Protein AF-A0A821V006-F1 (afdb_monomer)

Secondary structure (DSSP, 8-state):
---SSHHHHHHHHHHHHHHHTTS-GGG-EEEESSHHHHHHHHHHSTT-EEEE--HHHHB-TTT--BBHHHHHHHHHHT--SSEEEEE-TTEEE-THHHHHHHHHHHH-SSEEEEE--EEEEE-SSS----HHHHHHHHHHH-EE--TT---EEEEETTS------PBTTSTTHHHHHHHHHHT-TTSEEEEEEET--EEEEEEPPPTT-PPPPGGGSTTHHHHHHHHHHHHTTGGGG-SGGG-SEEEES-TTTT--EEEE-TTS-HHHHHHHHS-TT-EEEEEEE-GGGHHHHHHHHHHHHHTT---EEEEESSHHHHHHHHHTT--EE--HHHHHHTTS---PPTT-HHHHHHHHHHHHHHHHHHHTT-EEEEE-TTEEESS-GGGTS---TT--EEEEEETTTEEEEEEEEE-SSHHHHHHHHHHHHHHHHHHHHHHTTHHHHHT--GGGSSHHHHHHHHHTTS-EEEPPTTTS-BHIIIIIS-TTGGGTPPPSEEE--S--SHHHHHHHHHHTT----SSTT-TT--S-PPPPPP-TTSPP-

Organism: NCBI:txid392032

Sequence (545 aa):
MPNVDPIQHQIQTNAIWSWSQLLPMENILLFFDDEKSCSFMRTLYQEISCQSLPLSKCFHSTYHRPYMNCVFDLAQRNIKTAILVFVNGDIILHNSVPHAISFVNTHFREFFLIGCRRDYVISRTLDYSDPANTLRDALNNSRINSTADIDFIAFKTDTPIYMAPFLVGVYRWDNWLLSEMLLRTNITVIDVTQSTFIIHQKLKELDGQKPLHHSSRIGAVYNDELTKNISGTDYKVGFINNAPQILSGDCQKSQCELKDNLLQSEVILLKQRANAQKYIAVLAINRGQMPLVWNWVCWAKRIGFQNYILLAEDFEAYNILRAANEPVFISLKQSLDTSSKSEAKYGSYDLQIITMYRLEFLMRVLRAGYHFLNTDIDTIWLSNPFDSISQNLSITIQGQMHKKMKMSRGLIIVHATPQGRHFWQNVIKCESQILVKLQEQQFYKNKLPASAFTDQECINDRLKFTTVKFLDPYLFPDELSFFDQHRSQSRGLVPVVIHENWLAGLESKIKRLRSWDLLASTDSSCDSLENGIPYSLPDRTAPVR

Solvent-accessible surface area (backbone atoms only — not comparable to full-atom values): 30126 Å² total; per-residue (Å²): 96,79,51,92,50,66,66,60,38,46,40,33,51,31,12,53,52,34,44,52,77,74,42,64,42,65,77,42,76,45,81,36,87,39,60,65,38,37,55,52,49,48,73,78,35,74,66,45,36,63,43,52,54,55,68,93,78,32,39,42,86,87,75,72,34,43,27,44,23,50,53,51,54,52,48,64,77,64,64,87,58,73,58,45,76,52,64,56,67,41,38,33,50,40,79,35,44,63,34,45,52,53,56,49,60,76,74,40,96,44,47,38,40,34,28,47,33,19,48,21,74,53,65,93,86,56,93,61,89,44,47,68,58,47,50,59,50,36,74,75,67,39,41,74,83,48,68,72,44,57,56,37,41,36,33,45,62,84,59,91,77,84,64,62,81,31,47,60,98,37,68,55,58,57,30,34,51,44,20,60,46,62,51,38,91,80,39,49,38,32,29,34,46,65,29,38,53,40,34,33,62,37,72,69,72,58,92,90,60,74,79,79,54,68,77,75,41,88,58,21,64,59,28,53,52,50,49,38,72,78,44,58,70,52,41,78,56,24,40,52,70,47,25,56,28,34,36,34,40,46,39,80,76,74,53,48,46,81,40,75,36,65,74,32,56,65,63,48,58,49,67,58,21,34,45,98,88,30,39,28,35,40,29,66,44,41,60,92,45,43,44,43,48,24,22,35,51,33,30,31,56,62,63,69,55,66,40,49,38,38,36,33,68,30,55,68,34,38,52,56,36,50,76,68,73,45,60,61,45,58,53,60,69,48,58,64,54,58,84,66,80,74,91,62,53,86,56,34,64,70,40,50,53,55,49,47,55,53,52,52,49,54,49,50,41,30,72,74,58,26,24,40,33,38,32,46,51,56,37,46,52,68,40,73,57,74,83,78,51,82,83,58,76,85,39,28,36,36,27,30,69,35,86,95,86,38,60,36,68,54,34,31,34,41,37,47,42,78,63,22,47,52,53,51,51,54,32,50,54,44,42,54,53,42,51,53,37,49,74,69,46,48,49,75,76,68,72,63,61,51,73,78,52,38,62,53,45,37,48,48,68,51,49,85,80,49,51,70,45,72,49,58,60,50,39,42,19,45,38,61,41,48,76,76,62,32,55,20,60,79,68,76,42,74,44,30,34,41,33,54,80,76,73,73,58,70,69,57,50,56,52,50,29,51,79,66,77,65,56,48,26,63,47,90,77,36,79,68,70,78,74,74,67,73,83,70,80,81,80,82,85,68,81,90,129

Mean predicted aligned error: 7.75 Å

InterPro domains:
  IPR005069 Nucleotide-diphospho-sugar transferase [PF03407] (306-513)
  IPR052636 UDP-D-xylose:L-fucose alpha-1,3-D-xylosyltransferase [PTHR47032] (193-518)

pLDDT: mean 87.63, std 12.57, range [31.11, 98.25]

Nearest PDB structures (foldseek):
  3rmv-assembly1_A-2  TM=6.104E-01  e=5.078E-06  Homo sapiens
  3rq5-assembly1_A  TM=5.044E-01  e=9.893E-01  Bacillus subtilis
  1kyh-assembly1_A  TM=3.775E-01  e=1.107E+00  Bacillus subtilis
  9cm8-assembly1_A  TM=2.327E-01  e=4.509E-01  Paenibacillus alvei
  3bgk-assembly1_A  TM=3.987E-01  e=7.463E+00  Streptococcus mutans

Radius of gyration: 28.85 Å; Cα contacts (8 Å, |Δi|>4): 917; chains: 1; bounding box: 70×49×94 Å

Structure (mmCIF, N/CA/C/O backbone):
data_AF-A0A821V006-F1
#
_entry.id   AF-A0A821V006-F1
#
loop_
_atom_site.group_PDB
_atom_site.id
_atom_site.type_symbol
_atom_site.label_atom_id
_atom_site.label_alt_id
_atom_site.label_comp_id
_atom_site.label_asym_id
_atom_site.label_entity_id
_atom_site.label_seq_id
_atom_site.pdbx_PDB_ins_code
_atom_site.Cartn_x
_atom_site.Cartn_y
_atom_site.Cartn_z
_atom_site.occupancy
_atom_site.B_iso_or_equiv
_atom_site.auth_seq_id
_atom_site.auth_comp_id
_atom_site.auth_asym_id
_atom_site.auth_atom_id
_atom_site.pdbx_PDB_model_num
ATOM 1 N N . MET A 1 1 ? -18.849 -8.041 36.521 1.00 53.09 1 MET A N 1
ATOM 2 C CA . MET A 1 1 ? -19.000 -6.593 36.786 1.00 53.09 1 MET A CA 1
ATOM 3 C C . MET A 1 1 ? -20.393 -6.314 37.393 1.00 53.09 1 MET A C 1
ATOM 5 O O . MET A 1 1 ? -21.192 -7.244 37.372 1.00 53.09 1 MET A O 1
ATOM 9 N N . PRO A 1 2 ? -20.686 -5.137 37.994 1.00 52.03 2 PRO A N 1
ATOM 10 C CA . PRO A 1 2 ? -19.890 -3.912 37.943 1.00 52.03 2 PRO A CA 1
ATOM 11 C C . PRO A 1 2 ? -18.510 -4.192 38.521 1.00 52.03 2 PRO A C 1
ATOM 13 O O . PRO A 1 2 ? -18.353 -5.067 39.376 1.00 52.03 2 PRO A O 1
ATOM 16 N N . ASN A 1 3 ? -17.476 -3.601 37.932 1.00 56.09 3 ASN A N 1
ATOM 17 C CA . ASN A 1 3 ? -16.142 -3.730 38.497 1.00 56.09 3 ASN A CA 1
ATOM 18 C C . ASN A 1 3 ? -16.232 -3.295 39.963 1.00 56.09 3 ASN A C 1
ATOM 20 O O . ASN A 1 3 ? -16.916 -2.317 40.255 1.00 56.09 3 ASN A O 1
ATOM 24 N N . VAL A 1 4 ? -15.597 -4.023 40.883 1.00 58.50 4 VAL A N 1
ATOM 25 C CA . VAL A 1 4 ? -15.676 -3.672 42.314 1.00 58.50 4 VAL A CA 1
ATOM 26 C C . VAL A 1 4 ? -15.066 -2.283 42.553 1.00 58.50 4 VAL A C 1
ATOM 28 O O . VAL A 1 4 ? -15.417 -1.614 43.517 1.00 58.50 4 VAL A O 1
ATOM 31 N N . ASP A 1 5 ? -14.190 -1.839 41.644 1.00 72.25 5 ASP A N 1
ATOM 32 C CA . ASP A 1 5 ? -13.629 -0.492 41.616 1.00 72.25 5 ASP A CA 1
ATOM 33 C C . ASP A 1 5 ? -14.613 0.527 40.988 1.00 72.25 5 ASP A C 1
ATOM 35 O O . ASP A 1 5 ? -14.842 0.480 39.770 1.00 72.25 5 ASP A O 1
ATOM 39 N N . PRO A 1 6 ? -15.163 1.481 41.771 1.00 77.88 6 PRO A N 1
ATOM 40 C CA . PRO A 1 6 ? -16.144 2.457 41.291 1.00 77.88 6 PRO A CA 1
ATOM 41 C C . PRO A 1 6 ? -15.664 3.281 40.094 1.00 77.88 6 PRO A C 1
ATOM 43 O O . PRO A 1 6 ? -16.457 3.618 39.219 1.00 77.88 6 PRO A O 1
ATOM 46 N N . ILE A 1 7 ? -14.362 3.574 40.005 1.00 80.75 7 ILE A N 1
ATOM 47 C CA . ILE A 1 7 ? -13.842 4.392 38.903 1.00 80.75 7 ILE A CA 1
ATOM 48 C C . ILE A 1 7 ? -13.781 3.624 37.581 1.00 80.75 7 ILE A C 1
ATOM 50 O O . ILE A 1 7 ? -13.970 4.209 36.521 1.00 80.75 7 ILE A O 1
ATOM 54 N N . GLN A 1 8 ? -13.561 2.309 37.625 1.00 82.19 8 GLN A N 1
ATOM 55 C CA . GLN A 1 8 ? -13.606 1.467 36.429 1.00 82.19 8 GLN A CA 1
ATOM 56 C C . GLN A 1 8 ? -15.032 1.362 35.892 1.00 82.19 8 GLN A C 1
ATOM 58 O O . GLN A 1 8 ? -15.242 1.372 34.682 1.00 82.19 8 GLN A O 1
ATOM 63 N N . HIS A 1 9 ? -16.014 1.310 36.795 1.00 82.31 9 HIS A N 1
ATOM 64 C CA . HIS A 1 9 ? -17.413 1.406 36.404 1.00 82.31 9 HIS A CA 1
ATOM 65 C C . HIS A 1 9 ? -17.713 2.763 35.752 1.00 82.31 9 HIS A C 1
ATOM 67 O O . HIS A 1 9 ? -18.287 2.780 34.666 1.00 82.31 9 HIS A O 1
ATOM 73 N N . GLN A 1 10 ? -17.240 3.870 36.341 1.00 86.19 10 GLN A N 1
ATOM 74 C CA . GLN A 1 10 ? -17.404 5.214 35.773 1.00 86.19 10 GLN A CA 1
ATOM 75 C C . GLN A 1 10 ? -16.790 5.349 34.371 1.00 86.19 10 GLN A C 1
ATOM 77 O O . GLN A 1 10 ? -17.399 5.930 33.480 1.00 86.19 10 GLN A O 1
ATOM 82 N N . ILE A 1 11 ? -15.595 4.794 34.149 1.00 89.94 11 ILE A N 1
ATOM 83 C CA . ILE A 1 11 ? -14.936 4.804 32.834 1.00 89.94 11 ILE A CA 1
ATOM 84 C C . ILE A 1 11 ? -15.844 4.177 31.767 1.00 89.94 11 ILE A C 1
ATOM 86 O O . ILE A 1 11 ? -16.037 4.748 30.692 1.00 89.94 11 ILE A O 1
ATOM 90 N N . GLN A 1 12 ? -16.442 3.027 32.073 1.00 89.56 12 GLN A N 1
ATOM 91 C CA . GLN A 1 12 ? -17.301 2.320 31.128 1.00 89.56 12 GLN A CA 1
ATOM 92 C C . GLN A 1 12 ? -18.648 3.013 30.920 1.00 89.56 12 GLN A C 1
ATOM 94 O O . GLN A 1 12 ? -19.127 3.094 29.790 1.00 89.56 12 GLN A O 1
ATOM 99 N N . THR A 1 13 ? -19.261 3.549 31.979 1.00 89.62 13 THR A N 1
ATOM 100 C CA . THR A 1 13 ? -20.523 4.291 31.852 1.00 89.62 13 THR A CA 1
ATOM 101 C C . THR A 1 13 ? -20.331 5.604 31.097 1.00 89.62 13 THR A C 1
ATOM 103 O O . THR A 1 13 ? -21.187 5.953 30.286 1.00 89.62 13 THR A O 1
ATOM 106 N N . ASN A 1 14 ? -19.189 6.283 31.262 1.00 92.75 14 ASN A N 1
ATOM 107 C CA . ASN A 1 14 ? -18.813 7.446 30.456 1.00 92.75 14 ASN A CA 1
ATOM 108 C C . ASN A 1 14 ? -18.705 7.102 28.965 1.00 92.75 14 ASN A C 1
ATOM 110 O O . ASN A 1 14 ? -19.219 7.835 28.118 1.00 92.75 14 ASN A O 1
ATOM 114 N N . ALA A 1 15 ? -18.047 5.982 28.646 1.00 94.88 15 ALA A N 1
ATOM 115 C CA . ALA A 1 15 ? -17.897 5.509 27.275 1.00 94.88 15 ALA A CA 1
ATOM 116 C C . ALA A 1 15 ? -19.270 5.229 26.643 1.00 94.88 15 ALA A C 1
ATOM 118 O O . ALA A 1 15 ? -19.617 5.842 25.633 1.00 94.88 15 ALA A O 1
ATOM 119 N N . ILE A 1 16 ? -20.101 4.410 27.295 1.00 94.12 16 ILE A N 1
ATOM 120 C CA . ILE A 1 16 ? -21.444 4.049 26.811 1.00 94.12 16 ILE A CA 1
ATOM 121 C C . ILE A 1 16 ? -22.343 5.276 26.677 1.00 94.12 16 ILE A C 1
ATOM 123 O O . ILE A 1 16 ? -23.036 5.417 25.668 1.00 94.12 16 ILE A O 1
ATOM 127 N N . TRP A 1 17 ? -22.305 6.188 27.654 1.00 94.12 17 TRP A N 1
ATOM 128 C CA . TRP A 1 17 ? -23.016 7.456 27.550 1.00 94.12 17 TRP A CA 1
ATOM 129 C C . TRP A 1 17 ? -22.588 8.204 26.290 1.00 94.12 17 TRP A C 1
ATOM 131 O O . TRP A 1 17 ? -23.453 8.582 25.505 1.00 94.12 17 TRP A O 1
ATOM 141 N N . SER A 1 18 ? -21.284 8.348 26.032 1.00 96.81 18 SER A N 1
ATOM 142 C CA . SER A 1 18 ? -20.810 9.068 24.846 1.00 96.81 18 SER A CA 1
ATOM 143 C C . SER A 1 18 ? -21.325 8.442 23.551 1.00 96.81 18 SER A C 1
ATOM 145 O O . SER A 1 18 ? -21.774 9.160 22.667 1.00 96.81 18 SER A O 1
ATOM 147 N N . TRP A 1 19 ? -21.367 7.111 23.464 1.00 96.88 19 TRP A N 1
ATOM 148 C CA . TRP A 1 19 ? -21.868 6.403 22.286 1.00 96.88 19 TRP A CA 1
ATOM 149 C C . TRP A 1 19 ? -23.375 6.602 22.101 1.00 96.88 19 TRP A C 1
ATOM 151 O O . TRP A 1 19 ? -23.824 6.837 20.981 1.00 96.88 19 TRP A O 1
ATOM 161 N N . SER A 1 20 ? -24.143 6.602 23.197 1.00 95.00 20 SER A N 1
ATOM 162 C CA . SER A 1 20 ? -25.593 6.855 23.180 1.00 95.00 20 SER A CA 1
ATOM 163 C C . SER A 1 20 ? -25.969 8.251 22.674 1.00 95.00 20 SER A C 1
ATOM 165 O O . SER A 1 20 ? -27.078 8.455 22.191 1.00 95.00 20 SER A O 1
ATOM 167 N N . GLN A 1 21 ? -25.045 9.216 22.760 1.00 96.06 21 GLN A N 1
ATOM 168 C CA . GLN A 1 21 ? -25.252 10.558 22.208 1.00 96.06 21 GLN A CA 1
ATOM 169 C C . GLN A 1 21 ? -25.047 10.608 20.687 1.00 96.06 21 GLN A C 1
ATOM 171 O O . GLN A 1 21 ? -25.407 11.597 20.051 1.00 96.06 21 GLN A O 1
ATOM 176 N N . LEU A 1 22 ? -24.434 9.575 20.101 1.00 96.00 22 LEU A N 1
ATOM 177 C CA . LEU A 1 22 ? -24.043 9.537 18.692 1.00 96.00 22 LEU A CA 1
ATOM 178 C C . LEU A 1 22 ? -24.922 8.602 17.855 1.00 96.00 22 LEU A C 1
ATOM 180 O O . LEU A 1 22 ? -25.054 8.811 16.650 1.00 96.00 22 LEU A O 1
ATOM 184 N N . LEU A 1 23 ? -25.491 7.562 18.468 1.00 93.81 23 LEU A N 1
ATOM 185 C CA . LEU A 1 23 ? -26.325 6.566 17.800 1.00 93.81 23 LEU A CA 1
ATOM 186 C C . LEU A 1 23 ? -27.423 6.035 18.738 1.00 93.81 23 LEU A C 1
ATOM 188 O O . LEU A 1 23 ? -27.234 6.028 19.955 1.00 93.81 23 LEU A O 1
ATOM 192 N N . PRO A 1 24 ? -28.555 5.551 18.184 1.00 93.88 24 PRO A N 1
ATOM 193 C CA . PRO A 1 24 ? -29.592 4.882 18.966 1.00 93.88 24 PRO A CA 1
ATOM 194 C C . PRO A 1 24 ? -29.033 3.720 19.797 1.00 93.88 24 PRO A C 1
ATOM 196 O O . PRO A 1 24 ? -28.183 2.966 19.317 1.00 93.88 24 PRO A O 1
ATOM 199 N N . MET A 1 25 ? -29.553 3.535 21.015 1.00 93.06 25 MET A N 1
ATOM 200 C CA . MET A 1 25 ? -29.084 2.503 21.955 1.00 93.06 25 MET A CA 1
ATOM 201 C C . MET A 1 25 ? -29.157 1.084 21.386 1.00 93.06 25 MET A C 1
ATOM 203 O O . MET A 1 25 ? -28.267 0.272 21.631 1.00 93.06 25 MET A O 1
ATOM 207 N N . GLU A 1 26 ? -30.168 0.798 20.567 1.00 92.62 26 GLU A N 1
ATOM 208 C CA . GLU A 1 26 ? -30.330 -0.491 19.893 1.00 92.62 26 GLU A CA 1
ATOM 209 C C . GLU A 1 26 ? -29.191 -0.840 18.922 1.00 92.62 26 GLU A C 1
ATOM 211 O O . GLU A 1 26 ? -28.987 -2.022 18.633 1.00 92.62 26 GLU A O 1
ATOM 216 N N . ASN A 1 27 ? -28.438 0.158 18.448 1.00 94.19 27 ASN A N 1
ATOM 217 C CA . ASN A 1 27 ? -27.289 -0.010 17.557 1.00 94.19 27 ASN A CA 1
ATOM 218 C C . ASN A 1 27 ? -25.959 -0.132 18.318 1.00 94.19 27 ASN A C 1
ATOM 220 O O . ASN A 1 27 ? -24.913 -0.309 17.695 1.00 94.19 27 ASN A O 1
ATOM 224 N N . ILE A 1 28 ? -25.984 -0.069 19.653 1.00 95.06 28 ILE A N 1
ATOM 225 C CA . ILE A 1 28 ? -24.825 -0.324 20.509 1.00 95.06 28 ILE A CA 1
ATOM 226 C C . ILE A 1 28 ? -24.848 -1.792 20.935 1.00 95.06 28 ILE A C 1
ATOM 228 O O . ILE A 1 28 ? -25.802 -2.255 21.564 1.00 95.06 28 ILE A O 1
ATOM 232 N N . LEU A 1 29 ? -23.775 -2.515 20.607 1.00 95.00 29 LEU A N 1
ATOM 233 C CA . LEU A 1 29 ? -23.573 -3.914 20.971 1.00 95.00 29 LEU A CA 1
ATOM 234 C C . LEU A 1 29 ? -22.395 -4.050 21.937 1.00 95.00 29 LEU A C 1
ATOM 236 O O . LEU A 1 29 ? -21.251 -3.791 21.570 1.00 95.00 29 LEU A O 1
ATOM 240 N N . LEU A 1 30 ? -22.674 -4.495 23.159 1.00 94.44 30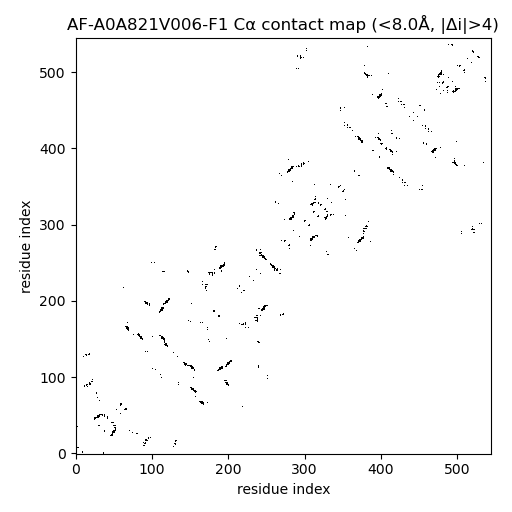 LEU A N 1
ATOM 241 C CA . LEU A 1 30 ? -21.654 -4.735 24.177 1.00 94.44 30 LEU A CA 1
ATOM 242 C C . LEU A 1 30 ? -21.279 -6.215 24.267 1.00 94.44 30 LEU A C 1
ATOM 244 O O . LEU A 1 30 ? -22.150 -7.086 24.249 1.00 94.44 30 LEU A O 1
ATOM 248 N N . PHE A 1 31 ? -19.989 -6.489 24.451 1.00 92.75 31 PHE A N 1
ATOM 249 C CA . PHE A 1 31 ? -19.471 -7.829 24.711 1.00 92.75 31 PHE A CA 1
ATOM 250 C C . PHE A 1 31 ? -18.938 -7.931 26.134 1.00 92.75 31 PHE A C 1
ATOM 252 O O . PHE A 1 31 ? -18.142 -7.097 26.564 1.00 92.75 31 PHE A O 1
ATOM 259 N N . PHE A 1 32 ? -19.355 -8.977 26.845 1.00 89.19 32 PHE A N 1
ATOM 260 C CA . PHE A 1 32 ? -18.877 -9.285 28.190 1.00 89.19 32 PHE A CA 1
ATOM 261 C C . PHE A 1 32 ? -18.400 -10.732 28.297 1.00 89.19 32 PHE A C 1
ATOM 263 O O . PHE A 1 32 ? -18.871 -11.626 27.590 1.00 89.19 32 PHE A O 1
ATOM 270 N N . ASP A 1 33 ? -17.504 -10.966 29.254 1.00 84.56 33 ASP A N 1
ATOM 271 C CA . ASP A 1 33 ? -17.003 -12.303 29.577 1.00 84.56 33 ASP A CA 1
ATOM 272 C C . ASP A 1 33 ? -18.085 -13.187 30.229 1.00 84.56 33 ASP A C 1
ATOM 274 O O . ASP A 1 33 ? -17.972 -14.412 30.220 1.00 84.56 33 ASP A O 1
ATOM 278 N N . ASP A 1 34 ? -19.137 -12.581 30.798 1.00 84.38 34 ASP A N 1
ATOM 279 C CA . ASP A 1 34 ? -20.183 -13.267 31.555 1.00 84.38 34 ASP A CA 1
ATOM 280 C C . ASP A 1 34 ? -21.590 -12.662 31.355 1.00 84.38 34 ASP A C 1
ATOM 282 O O . ASP A 1 34 ? -21.762 -11.458 31.149 1.00 84.38 34 ASP A O 1
ATOM 286 N N . GLU A 1 35 ? -22.626 -13.503 31.464 1.00 87.06 35 GLU A N 1
ATOM 287 C CA . GLU A 1 35 ? -24.027 -13.095 31.261 1.00 87.06 35 GLU A CA 1
ATOM 288 C C . GLU A 1 35 ? -24.582 -12.217 32.395 1.00 87.06 35 GLU A C 1
ATOM 290 O O . GLU A 1 35 ? -25.538 -11.468 32.178 1.00 87.06 35 GLU A O 1
ATOM 295 N N . LYS A 1 36 ? -23.998 -12.254 33.603 1.00 88.50 36 LYS A N 1
ATOM 296 C CA . LYS A 1 36 ? -24.476 -11.423 34.722 1.00 88.50 36 LYS A CA 1
ATOM 297 C C . LYS A 1 36 ? -24.172 -9.955 34.454 1.00 88.50 36 LYS A C 1
ATOM 299 O O . LYS A 1 36 ? -25.054 -9.116 34.622 1.00 88.50 36 LYS A O 1
ATOM 304 N N . SER A 1 37 ? -22.959 -9.662 33.984 1.00 86.56 37 SER A N 1
ATOM 305 C CA . SER A 1 37 ? -22.558 -8.324 33.544 1.00 86.56 37 SER A CA 1
ATOM 306 C C . SER A 1 37 ? -23.491 -7.820 32.443 1.00 86.56 37 SER A C 1
ATOM 308 O O . SER A 1 37 ? -24.000 -6.705 32.520 1.00 86.56 37 SER A O 1
ATOM 310 N N . CYS A 1 38 ? -23.804 -8.677 31.473 1.00 87.94 38 CYS A N 1
ATOM 311 C CA . CYS A 1 38 ? -24.704 -8.332 30.383 1.00 87.94 38 CYS A CA 1
ATOM 312 C C . CYS A 1 38 ? -26.141 -8.039 30.852 1.00 87.94 38 CYS A C 1
ATOM 314 O O . CYS A 1 38 ? -26.741 -7.033 30.474 1.00 87.94 38 CYS A O 1
ATOM 316 N N . SER A 1 39 ? -26.670 -8.877 31.746 1.00 88.69 39 SER A N 1
ATOM 317 C CA . SER A 1 39 ? -27.992 -8.699 32.356 1.00 88.69 39 SER A CA 1
ATOM 318 C C . SER A 1 39 ? -28.083 -7.392 33.140 1.00 88.69 39 SER A C 1
ATOM 320 O O . SER A 1 39 ? -29.057 -6.661 32.993 1.00 88.69 39 SER A O 1
ATOM 322 N N . PHE A 1 40 ? -27.049 -7.061 33.917 1.00 86.88 40 PHE A N 1
ATOM 323 C CA . PHE A 1 40 ? -26.969 -5.800 34.650 1.00 86.88 40 PHE A CA 1
ATOM 324 C C . PHE A 1 40 ? -27.014 -4.588 33.712 1.00 86.88 40 PHE A C 1
ATOM 326 O O . PHE A 1 40 ? -27.790 -3.665 33.947 1.00 86.88 40 PHE A O 1
ATOM 333 N N . MET A 1 41 ? -26.273 -4.607 32.602 1.00 87.19 41 MET A N 1
ATOM 334 C CA . MET A 1 41 ? -26.287 -3.498 31.641 1.00 87.19 41 MET A CA 1
ATOM 335 C C . MET A 1 41 ? -27.669 -3.255 31.034 1.00 87.19 41 MET A C 1
ATOM 337 O O . MET A 1 41 ? -28.071 -2.102 30.889 1.00 87.19 41 MET A O 1
ATOM 341 N N . ARG A 1 42 ? -28.432 -4.320 30.762 1.00 88.69 42 ARG A N 1
ATOM 342 C CA . ARG A 1 42 ? -29.818 -4.208 30.278 1.00 88.69 42 ARG A CA 1
ATOM 343 C C . ARG A 1 42 ? -30.776 -3.603 31.316 1.00 88.69 42 ARG A C 1
ATOM 345 O O . ARG A 1 42 ? -31.819 -3.089 30.932 1.00 88.69 42 ARG A O 1
ATOM 352 N N . THR A 1 43 ? -30.442 -3.638 32.614 1.00 89.31 43 THR A N 1
ATOM 353 C CA . THR A 1 43 ? -31.224 -2.938 33.657 1.00 89.31 43 THR A CA 1
ATOM 354 C C . THR A 1 43 ? -30.949 -1.438 33.699 1.00 89.31 43 THR A C 1
ATOM 356 O O . THR A 1 43 ? -31.833 -0.673 34.070 1.00 89.31 43 THR A O 1
ATOM 359 N N . LEU A 1 44 ? -29.738 -1.018 33.316 1.00 85.81 44 LEU A N 1
ATOM 360 C CA . LEU A 1 44 ? -29.334 0.389 33.315 1.00 85.81 44 LEU A CA 1
ATOM 361 C C . LEU A 1 44 ? -29.754 1.105 32.032 1.00 85.81 44 LEU A C 1
ATOM 363 O O . LEU A 1 44 ? -30.116 2.278 32.059 1.00 85.81 44 LEU A O 1
ATOM 367 N N . TYR A 1 45 ? -29.701 0.391 30.912 1.00 88.19 45 TYR A N 1
ATOM 368 C CA . TYR A 1 45 ? -29.900 0.945 29.586 1.00 88.19 45 TYR A CA 1
ATOM 369 C C . TYR A 1 45 ? -30.965 0.145 28.842 1.00 88.19 45 TYR A C 1
ATOM 371 O O . TYR A 1 45 ? -30.739 -1.000 28.447 1.00 88.19 45 TYR A O 1
ATOM 379 N N . GLN A 1 46 ? -32.129 0.761 28.638 1.00 88.31 46 GLN A N 1
ATOM 380 C CA . GLN A 1 46 ? -33.186 0.170 27.822 1.00 88.31 46 GLN A CA 1
ATOM 381 C C . GLN A 1 46 ? -32.698 -0.006 26.375 1.00 88.31 46 GLN A C 1
ATOM 383 O O . GLN A 1 46 ? -31.925 0.807 25.873 1.00 88.31 46 GLN A O 1
ATOM 388 N N . GLU A 1 47 ? -33.126 -1.096 25.733 1.00 89.62 47 GLU A N 1
ATOM 389 C CA . GLU A 1 47 ? -32.852 -1.428 24.321 1.00 89.62 47 GLU A CA 1
ATOM 390 C C . GLU A 1 47 ? -31.379 -1.685 23.952 1.00 89.62 47 GLU A C 1
ATOM 392 O O . GLU A 1 47 ? -31.089 -2.035 22.806 1.00 89.62 47 GLU A O 1
ATOM 397 N N . ILE A 1 48 ? -30.441 -1.601 24.905 1.00 91.56 48 ILE A N 1
ATOM 398 C CA . ILE A 1 48 ? -29.034 -1.899 24.632 1.00 91.56 48 ILE A CA 1
ATOM 399 C C . ILE A 1 48 ? -28.859 -3.361 24.210 1.00 91.56 48 ILE A C 1
ATOM 401 O O . ILE A 1 48 ? -29.332 -4.294 24.872 1.00 91.56 48 ILE A O 1
ATOM 405 N N . SER A 1 49 ? -28.144 -3.579 23.106 1.00 91.19 49 SER A N 1
ATOM 406 C CA . SER A 1 49 ? -27.785 -4.929 22.686 1.00 91.19 49 SER A CA 1
ATOM 407 C C . SER A 1 49 ? -26.534 -5.371 23.437 1.00 91.19 49 SER A C 1
ATOM 409 O O . SER A 1 49 ? -25.567 -4.630 23.598 1.00 91.19 49 SER A O 1
ATOM 411 N N . CYS A 1 50 ? -26.547 -6.599 23.936 1.00 90.88 50 CYS A N 1
ATOM 412 C CA . CYS A 1 50 ? -25.447 -7.116 24.731 1.00 90.88 50 CYS A CA 1
ATOM 413 C C . CYS A 1 50 ? -25.334 -8.633 24.566 1.00 90.88 50 CYS A C 1
ATOM 415 O O . CYS A 1 50 ? -26.361 -9.313 24.481 1.00 90.88 50 CYS A O 1
ATOM 417 N N . GLN A 1 51 ? -24.103 -9.147 24.511 1.00 90.19 51 GLN A N 1
ATOM 418 C CA . GLN A 1 51 ? -23.775 -10.555 24.290 1.00 90.19 51 GLN A CA 1
ATOM 419 C C . GLN A 1 51 ? -22.706 -11.028 25.281 1.00 90.19 51 GLN A C 1
ATOM 421 O O . GLN A 1 51 ? -21.680 -10.367 25.468 1.00 90.19 51 GLN A O 1
ATOM 426 N N . SER A 1 52 ? -22.920 -12.201 25.877 1.00 89.88 52 SER A N 1
ATOM 427 C CA . SER A 1 52 ? -21.866 -12.940 26.575 1.00 89.88 52 SER A CA 1
ATOM 428 C C . SER A 1 52 ? -21.194 -13.942 25.635 1.00 89.88 52 SER A C 1
ATOM 430 O O . SER A 1 52 ? -21.819 -14.509 24.734 1.00 89.88 52 SER A O 1
ATOM 432 N N . LEU A 1 53 ? -19.890 -14.151 25.814 1.00 88.31 53 LEU A N 1
ATOM 433 C CA . LEU A 1 53 ? -19.117 -15.060 24.969 1.00 88.31 53 LEU A CA 1
ATOM 434 C C . LEU A 1 53 ? -19.221 -16.514 25.481 1.00 88.31 53 LEU A C 1
ATOM 436 O O . LEU A 1 53 ? -18.959 -16.765 26.659 1.00 88.31 53 LEU A O 1
ATOM 440 N N . PRO A 1 54 ? -19.551 -17.512 24.632 1.00 86.94 54 PRO A N 1
ATOM 441 C CA . PRO A 1 54 ? -19.651 -18.905 25.069 1.00 86.94 54 PRO A CA 1
ATOM 442 C C . PRO A 1 54 ? -18.310 -19.463 25.572 1.00 86.94 54 PRO A C 1
ATOM 444 O O . PRO A 1 54 ? -17.390 -19.682 24.780 1.00 86.94 54 PRO A O 1
ATOM 447 N N . LEU A 1 55 ? -18.217 -19.772 26.870 1.00 85.25 55 LEU A N 1
ATOM 448 C CA . LEU A 1 55 ? -16.984 -20.257 27.518 1.00 85.25 55 LEU A CA 1
ATOM 449 C C . LEU A 1 55 ? -16.358 -21.478 26.825 1.00 85.25 55 LEU A C 1
ATOM 451 O O . LEU A 1 55 ? -15.142 -21.565 26.706 1.00 85.25 55 LEU A O 1
ATOM 455 N N . SER A 1 56 ? -17.173 -22.411 26.328 1.00 85.75 56 SER A N 1
ATOM 456 C CA . SER A 1 56 ? -16.689 -23.662 25.727 1.00 85.75 56 SER A CA 1
ATOM 457 C C . SER A 1 56 ? -16.053 -23.507 24.343 1.00 85.75 56 SER A C 1
ATOM 459 O O . SER A 1 56 ? -15.357 -24.417 23.901 1.00 85.75 56 SER A O 1
ATOM 461 N N . LYS A 1 57 ? -16.307 -22.397 23.640 1.00 89.25 57 LYS A N 1
ATOM 462 C CA . LYS A 1 57 ? -15.853 -22.190 22.251 1.00 89.25 57 LYS A CA 1
ATOM 463 C C . LYS A 1 57 ? -15.025 -20.929 22.060 1.00 89.25 57 LYS A C 1
ATOM 465 O O . LYS A 1 57 ? -14.173 -20.895 21.183 1.00 89.25 57 LYS A O 1
ATOM 470 N N . CYS A 1 58 ? -15.294 -19.899 22.852 1.00 94.62 58 CYS A N 1
ATOM 471 C CA . CYS A 1 58 ? -14.751 -18.569 22.632 1.00 94.62 58 CYS A CA 1
ATOM 472 C C . CYS A 1 58 ? -13.659 -18.180 23.615 1.00 94.62 58 CYS A C 1
ATOM 474 O O . CYS A 1 58 ? -13.235 -17.034 23.570 1.00 94.62 58 CYS A O 1
ATOM 476 N N . PHE A 1 59 ? -13.193 -19.102 24.463 1.00 94.62 59 PHE A N 1
ATOM 477 C CA . PHE A 1 59 ? -12.132 -18.848 25.431 1.00 94.62 59 PHE A CA 1
ATOM 478 C C . PHE A 1 59 ? -10.941 -19.772 25.221 1.00 94.62 59 PHE A C 1
ATOM 480 O O . PHE A 1 59 ? -11.085 -20.967 24.964 1.00 94.62 59 PHE A O 1
ATOM 487 N N . HIS A 1 60 ? -9.750 -19.213 25.404 1.00 95.31 60 HIS A N 1
ATOM 488 C CA . HIS A 1 60 ? -8.525 -19.989 25.440 1.00 95.31 60 HIS A CA 1
ATOM 489 C C . HIS A 1 60 ? -8.436 -20.774 26.750 1.00 95.31 60 HIS A C 1
ATOM 491 O O . HIS A 1 60 ? -8.431 -20.183 27.828 1.00 95.31 60 HIS A O 1
ATOM 497 N N . SER A 1 61 ? -8.265 -22.093 26.659 1.00 91.56 61 SER A N 1
ATOM 498 C CA . SER A 1 61 ? -8.235 -23.009 27.811 1.00 91.56 61 SER A CA 1
ATOM 499 C C . SER A 1 61 ? -7.180 -22.649 28.862 1.00 91.56 61 SER A C 1
ATOM 501 O O . SER A 1 61 ? -7.471 -22.649 30.048 1.00 91.56 61 SER A O 1
ATOM 503 N N . THR A 1 62 ? -5.958 -22.306 28.444 1.00 93.06 62 THR A N 1
ATOM 504 C CA . THR A 1 62 ? -4.872 -21.928 29.367 1.00 93.06 62 THR A CA 1
ATOM 505 C C . THR A 1 62 ? -4.997 -20.506 29.912 1.00 93.06 62 THR A C 1
ATOM 507 O O . THR A 1 62 ? -4.878 -20.290 31.115 1.00 93.06 62 THR A O 1
ATOM 510 N N . TYR A 1 63 ? -5.220 -19.511 29.050 1.00 92.56 63 TYR A N 1
ATOM 511 C CA . TYR A 1 63 ? -5.207 -18.104 29.469 1.00 92.56 63 TYR A CA 1
ATOM 512 C C . TYR A 1 63 ? -6.538 -17.618 30.038 1.00 92.56 63 TYR A C 1
ATOM 514 O O . TYR A 1 63 ? -6.566 -16.537 30.617 1.00 92.56 63 TYR A O 1
ATOM 522 N N . HIS A 1 64 ? -7.613 -18.398 29.875 1.00 91.69 64 HIS A N 1
ATOM 523 C CA . HIS A 1 64 ? -8.962 -18.070 30.340 1.00 91.69 64 HIS A CA 1
ATOM 524 C C . HIS A 1 64 ? -9.418 -16.695 29.831 1.00 91.69 64 HIS A C 1
ATOM 526 O O . HIS A 1 64 ? -10.043 -15.917 30.545 1.00 91.69 64 HIS A O 1
ATOM 532 N N . ARG A 1 65 ? -9.060 -16.385 28.579 1.00 91.69 65 ARG A N 1
ATOM 533 C CA . ARG A 1 65 ? -9.375 -15.128 27.895 1.00 91.69 65 ARG A CA 1
ATOM 534 C C . ARG A 1 65 ? -10.206 -15.397 26.653 1.00 91.69 65 ARG A C 1
ATOM 536 O O . ARG A 1 65 ? -9.943 -16.405 25.988 1.00 91.69 65 ARG A O 1
ATOM 543 N N . PRO A 1 66 ? -11.140 -14.501 26.310 1.00 94.06 66 PRO A N 1
ATOM 544 C CA . PRO A 1 66 ? -11.905 -14.656 25.098 1.00 94.06 66 PRO A CA 1
ATOM 545 C C . PRO A 1 66 ? -11.061 -14.416 23.849 1.00 94.06 66 PRO A C 1
ATOM 547 O O . PRO A 1 66 ? -10.032 -13.733 23.896 1.00 94.06 66 PRO A O 1
ATOM 550 N N . TYR A 1 67 ? -11.523 -14.956 22.725 1.00 96.00 67 TYR A N 1
ATOM 551 C CA . TYR A 1 67 ? -10.924 -14.734 21.420 1.00 96.00 67 TYR A CA 1
ATOM 552 C C . TYR A 1 67 ? -11.599 -13.593 20.645 1.00 96.00 67 TYR A C 1
ATOM 554 O O . TYR A 1 67 ? -12.825 -13.523 20.553 1.00 96.00 67 TYR A O 1
ATOM 562 N N . MET A 1 68 ? -10.790 -12.745 20.008 1.00 95.50 68 MET A N 1
ATOM 563 C CA . MET A 1 68 ? -11.235 -11.636 19.160 1.00 95.50 68 MET A CA 1
ATOM 564 C C . MET A 1 68 ? -12.054 -12.105 17.955 1.00 95.50 68 MET A C 1
ATOM 566 O O . MET A 1 68 ? -12.999 -11.424 17.570 1.00 95.50 68 MET A O 1
ATOM 570 N N . ASN A 1 69 ? -11.747 -13.269 17.373 1.00 96.12 69 ASN A N 1
ATOM 571 C CA . ASN A 1 69 ? -12.528 -13.796 16.253 1.00 96.12 69 ASN A CA 1
ATOM 572 C C . ASN A 1 69 ? -13.977 -14.102 16.645 1.00 96.12 69 ASN A C 1
ATOM 574 O O . ASN A 1 69 ? -14.885 -13.756 15.902 1.00 96.12 69 ASN A O 1
ATOM 578 N N . CYS A 1 70 ? -14.214 -14.639 17.845 1.00 95.06 70 CYS A N 1
ATOM 579 C CA . CYS A 1 70 ? -15.573 -14.818 18.354 1.00 95.06 70 CYS A CA 1
ATOM 580 C C . CYS A 1 70 ? -16.322 -13.491 18.513 1.00 95.06 70 CYS A C 1
ATOM 582 O O . CYS A 1 70 ? -17.514 -13.430 18.216 1.00 95.06 70 CYS A O 1
ATOM 584 N N . VAL A 1 71 ? -15.639 -12.440 18.981 1.00 94.00 71 VAL A N 1
ATOM 585 C CA . VAL A 1 71 ? -16.230 -11.101 19.117 1.00 94.00 71 VAL A CA 1
ATOM 586 C C . VAL A 1 71 ? -16.645 -10.568 17.745 1.00 94.00 71 VAL A C 1
ATOM 588 O O . VAL A 1 71 ? -17.790 -10.157 17.574 1.00 94.00 71 VAL A O 1
ATOM 591 N N . PHE A 1 72 ? -15.754 -10.639 16.752 1.00 94.25 72 PHE A N 1
ATOM 592 C CA . PHE A 1 72 ? -16.039 -10.198 15.384 1.00 94.25 72 PHE A CA 1
ATOM 593 C C . PHE A 1 72 ? -17.156 -11.024 14.725 1.00 94.25 72 PHE A C 1
ATOM 595 O O . PHE A 1 72 ? -18.076 -10.443 14.154 1.00 94.25 72 PHE A O 1
ATOM 602 N N . ASP A 1 73 ? -17.143 -12.352 14.863 1.00 92.69 73 ASP A N 1
ATOM 603 C CA . ASP A 1 73 ? -18.178 -13.238 14.312 1.00 92.69 73 ASP A CA 1
ATOM 604 C C . ASP A 1 73 ? -19.560 -12.949 14.907 1.00 92.69 73 ASP A C 1
ATOM 606 O O . ASP A 1 73 ? -20.572 -12.944 14.202 1.00 92.69 73 ASP A O 1
ATOM 610 N N . LEU A 1 74 ? -19.628 -12.723 16.221 1.00 91.81 74 LEU A N 1
ATOM 611 C CA . LEU A 1 74 ? -20.880 -12.377 16.884 1.00 91.81 74 LEU A CA 1
ATOM 612 C C . LEU A 1 74 ? -21.335 -10.970 16.511 1.00 91.81 74 LEU A C 1
ATOM 614 O O . LEU A 1 74 ? -22.530 -10.781 16.294 1.00 91.81 74 LEU A O 1
ATOM 618 N N . ALA A 1 75 ? -20.419 -10.007 16.392 1.00 92.44 75 ALA A N 1
ATOM 619 C CA . ALA A 1 75 ? -20.754 -8.663 15.935 1.00 92.44 75 ALA A CA 1
ATOM 620 C C . ALA A 1 75 ? -21.367 -8.710 14.530 1.00 92.44 75 ALA A C 1
ATOM 622 O O . ALA A 1 75 ? -22.442 -8.157 14.320 1.00 92.44 75 ALA A O 1
ATOM 623 N N . GLN A 1 76 ? -20.757 -9.474 13.619 1.00 90.31 76 GLN A N 1
ATOM 624 C CA . GLN A 1 76 ? -21.244 -9.695 12.256 1.00 90.31 76 GLN A CA 1
ATOM 625 C C . GLN A 1 76 ? -22.661 -10.302 12.217 1.00 90.31 76 GLN A C 1
ATOM 627 O O . GLN A 1 76 ? -23.515 -9.873 11.448 1.00 90.31 76 GLN A O 1
ATOM 632 N N . ARG A 1 77 ? -22.980 -11.250 13.106 1.00 90.31 77 ARG A N 1
ATOM 633 C CA . ARG A 1 77 ? -24.339 -11.831 13.190 1.00 90.31 77 ARG A CA 1
ATOM 634 C C . ARG A 1 77 ? -25.395 -10.888 13.773 1.00 90.31 77 ARG A C 1
ATOM 636 O O . ARG A 1 77 ? -26.579 -11.189 13.673 1.00 90.31 77 ARG A O 1
ATOM 643 N N . ASN A 1 78 ? -24.979 -9.799 14.413 1.00 89.50 78 ASN A N 1
ATOM 644 C CA . ASN A 1 78 ? -25.856 -8.838 15.083 1.00 89.50 78 ASN A CA 1
ATOM 645 C C . ASN A 1 78 ? -25.812 -7.451 14.410 1.00 89.50 78 ASN A C 1
ATOM 647 O O . ASN A 1 78 ? -26.201 -6.461 15.030 1.00 89.50 78 ASN A O 1
ATOM 651 N N . ILE A 1 79 ? -25.334 -7.365 13.162 1.00 87.44 79 ILE A N 1
ATOM 652 C CA . ILE A 1 79 ? -25.286 -6.112 12.402 1.00 87.44 79 ILE A CA 1
ATOM 653 C C . ILE A 1 79 ? -26.697 -5.554 12.199 1.00 87.44 79 ILE A C 1
ATOM 655 O O . ILE A 1 79 ? -27.600 -6.254 11.743 1.00 87.44 79 ILE A O 1
ATOM 659 N N . LYS A 1 80 ? -26.850 -4.257 12.477 1.00 89.38 80 LYS A N 1
ATOM 660 C CA . LYS A 1 80 ? -28.070 -3.478 12.204 1.00 89.38 80 LYS A CA 1
ATOM 661 C C . LYS A 1 80 ? -27.822 -2.258 11.315 1.00 89.38 80 LYS A C 1
ATOM 663 O O . LYS A 1 80 ? -28.763 -1.622 10.853 1.00 89.38 80 LYS A O 1
ATOM 668 N N . THR A 1 81 ? -26.558 -1.919 11.080 1.00 92.69 81 THR A N 1
ATOM 669 C CA . THR A 1 81 ? -26.121 -0.687 10.416 1.00 92.69 81 THR A CA 1
ATOM 670 C C . THR A 1 81 ? -25.205 -1.007 9.240 1.00 92.69 81 THR A C 1
ATOM 672 O O . THR A 1 81 ? -24.581 -2.059 9.201 1.00 92.69 81 THR A O 1
ATOM 675 N N . ALA A 1 82 ? -25.080 -0.085 8.282 1.00 94.25 82 ALA A N 1
ATOM 676 C CA . ALA A 1 82 ? -24.192 -0.270 7.130 1.00 94.25 82 ALA A CA 1
ATOM 677 C C . ALA A 1 82 ? -22.696 -0.190 7.493 1.00 94.25 82 ALA A C 1
ATOM 679 O O . ALA A 1 82 ? -21.856 -0.736 6.779 1.00 94.25 82 ALA A O 1
ATOM 680 N N . ILE A 1 83 ? -22.364 0.473 8.604 1.00 96.50 83 ILE A N 1
ATOM 681 C CA . ILE A 1 83 ? -20.995 0.704 9.080 1.00 96.50 83 ILE A CA 1
ATOM 682 C C . ILE A 1 83 ? -20.877 0.148 10.498 1.00 96.50 83 ILE A C 1
ATOM 684 O O . ILE A 1 83 ? -21.739 0.421 11.339 1.00 96.50 83 ILE A O 1
ATOM 688 N N . LEU A 1 84 ? -19.809 -0.608 10.754 1.00 95.88 84 LEU A N 1
ATOM 689 C CA . LEU A 1 84 ? -19.443 -1.106 12.076 1.00 95.88 84 LEU A CA 1
ATOM 690 C C . LEU A 1 84 ? -18.316 -0.246 12.641 1.00 95.88 84 LEU A C 1
ATOM 692 O O . LEU A 1 84 ? -17.333 0.025 11.953 1.00 95.88 84 LEU A O 1
ATOM 696 N N . VAL A 1 85 ? -18.462 0.157 13.902 1.00 96.62 85 VAL A N 1
ATOM 697 C CA . VAL A 1 85 ? -17.423 0.831 14.688 1.00 96.62 85 VAL A CA 1
ATOM 698 C C . VAL A 1 85 ? -17.011 -0.101 15.820 1.00 96.62 85 VAL A C 1
ATOM 700 O O . VAL A 1 85 ? -17.862 -0.575 16.570 1.00 96.62 85 VAL A O 1
ATOM 703 N N . PHE A 1 86 ? -15.713 -0.367 15.940 1.00 95.31 86 PHE A N 1
ATOM 704 C CA . PHE A 1 86 ? -15.137 -1.181 17.003 1.00 95.31 86 PHE A CA 1
ATOM 705 C C . PHE A 1 86 ? -14.229 -0.318 17.882 1.00 95.31 86 PHE A C 1
ATOM 707 O O . PHE A 1 86 ? -13.282 0.297 17.388 1.00 95.31 86 PHE A O 1
ATOM 714 N N . VAL A 1 87 ? -14.527 -0.286 19.182 1.00 95.56 87 VAL A N 1
ATOM 715 C CA . VAL A 1 87 ? -13.787 0.461 20.208 1.00 95.56 87 VAL A CA 1
ATOM 716 C C . VAL A 1 87 ? -13.752 -0.326 21.515 1.00 95.56 87 VAL A C 1
ATOM 718 O O . VAL A 1 87 ? -14.637 -1.140 21.786 1.00 95.56 87 VAL A O 1
ATOM 721 N N . ASN A 1 88 ? -12.742 -0.069 22.343 1.00 93.31 88 ASN A N 1
ATOM 722 C CA . ASN A 1 88 ? -12.680 -0.630 23.691 1.00 93.31 88 ASN A CA 1
ATOM 723 C C . ASN A 1 88 ? -13.695 0.051 24.630 1.00 93.31 88 ASN A C 1
ATOM 725 O O . ASN A 1 88 ? -14.100 1.195 24.422 1.00 93.31 88 ASN A O 1
ATOM 729 N N . GLY A 1 89 ? -14.082 -0.651 25.701 1.00 92.62 89 GLY A N 1
ATOM 730 C CA . GLY A 1 89 ? -15.080 -0.193 26.680 1.00 92.62 89 GLY A CA 1
ATOM 731 C C . GLY A 1 89 ? -14.682 1.020 27.528 1.00 92.62 89 GLY A C 1
ATOM 732 O O . GLY A 1 89 ? -15.472 1.470 28.347 1.00 92.62 89 GLY A O 1
ATOM 733 N N . ASP A 1 90 ? -13.467 1.531 27.365 1.00 93.25 90 ASP A N 1
ATOM 734 C CA . ASP A 1 90 ? -12.900 2.691 28.053 1.00 93.25 90 ASP A CA 1
ATOM 735 C C . ASP A 1 90 ? -12.738 3.919 27.132 1.00 93.25 90 ASP A C 1
ATOM 737 O O . ASP A 1 90 ? -12.226 4.961 27.564 1.00 93.25 90 ASP A O 1
ATOM 741 N N . ILE A 1 91 ? -13.218 3.828 25.885 1.00 96.25 91 ILE A N 1
ATOM 742 C CA . ILE A 1 91 ? -13.118 4.878 24.869 1.00 96.25 91 ILE A CA 1
ATOM 743 C C . ILE A 1 91 ? -14.369 5.762 24.843 1.00 96.25 91 ILE A C 1
ATOM 745 O O . ILE A 1 91 ? -15.467 5.315 24.516 1.00 96.25 91 ILE A O 1
ATOM 749 N N . ILE A 1 92 ? -14.186 7.056 25.091 1.00 97.00 92 ILE A N 1
ATOM 750 C CA . ILE A 1 92 ? -15.179 8.098 24.820 1.00 97.00 92 ILE A CA 1
ATOM 751 C C . ILE A 1 92 ? -15.064 8.529 23.353 1.00 97.00 92 ILE A C 1
ATOM 753 O O . ILE A 1 92 ? -13.969 8.840 22.870 1.00 97.00 92 ILE A O 1
ATOM 757 N N . LEU A 1 93 ? -16.201 8.607 22.659 1.00 97.81 93 LEU A N 1
ATOM 758 C CA . LEU A 1 93 ? -16.285 9.126 21.294 1.00 97.81 93 LEU A CA 1
ATOM 759 C C . LEU A 1 93 ? -16.937 10.508 21.283 1.00 97.81 93 LEU A C 1
ATOM 761 O O . LEU A 1 93 ? -18.010 10.718 21.842 1.00 97.81 93 LEU A O 1
ATOM 765 N N . HIS A 1 94 ? -16.282 11.460 20.626 1.00 97.19 94 HIS A N 1
ATOM 766 C CA . HIS A 1 94 ? -16.825 12.795 20.401 1.00 97.19 94 HIS A CA 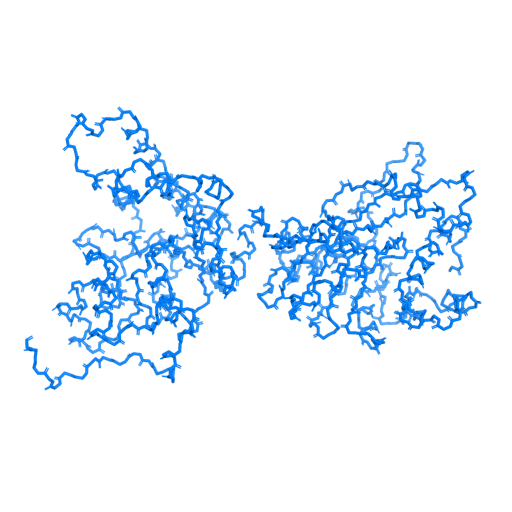1
ATOM 767 C C . HIS A 1 94 ? -17.727 12.836 19.157 1.00 97.19 94 HIS A C 1
ATOM 769 O O . HIS A 1 94 ? -17.601 12.011 18.249 1.00 97.19 94 HIS A O 1
ATOM 775 N N . ASN A 1 95 ? -18.578 13.863 19.056 1.00 96.62 95 ASN A N 1
ATOM 776 C CA . ASN A 1 95 ? -19.480 14.050 17.917 1.00 96.62 95 ASN A CA 1
ATOM 777 C C . ASN A 1 95 ? -18.761 14.224 16.566 1.00 96.62 95 ASN A C 1
ATOM 779 O O . ASN A 1 95 ? -19.387 14.059 15.525 1.00 96.62 95 ASN A O 1
ATOM 783 N N . SER A 1 96 ? -17.453 14.487 16.544 1.00 97.12 96 SER A N 1
ATOM 784 C CA . SER A 1 96 ? -16.675 14.561 15.304 1.00 97.12 96 SER A CA 1
ATOM 785 C C . SER A 1 96 ? -16.520 13.207 14.599 1.00 97.12 96 SER A C 1
ATOM 787 O O . SER A 1 96 ? -16.333 13.176 13.385 1.00 97.12 96 SER A O 1
ATOM 789 N N . VAL A 1 97 ? -16.659 12.088 15.320 1.00 97.81 97 VAL A N 1
ATOM 790 C CA . VAL A 1 97 ? -16.540 10.724 14.774 1.00 97.81 97 VAL A CA 1
ATOM 791 C C . VAL A 1 97 ? -17.599 10.416 13.703 1.00 97.81 97 VAL A C 1
ATOM 793 O O . VAL A 1 97 ? -17.207 10.100 12.578 1.00 97.81 97 VAL A O 1
ATOM 796 N N . PRO A 1 98 ? -18.919 10.531 13.964 1.00 97.50 98 PRO A N 1
ATOM 797 C CA . PRO A 1 98 ? -19.928 10.262 12.937 1.00 97.50 98 PRO A CA 1
ATOM 798 C C . PRO A 1 98 ? -19.832 11.209 11.732 1.00 97.50 98 PRO A C 1
ATOM 800 O O . PRO A 1 98 ? -20.077 10.776 10.609 1.00 97.50 98 PRO A O 1
ATOM 803 N N . HIS A 1 99 ? -19.414 12.466 11.923 1.00 97.81 99 HIS A N 1
ATOM 804 C CA . HIS A 1 99 ? -19.200 13.396 10.807 1.00 97.81 99 HIS A CA 1
ATOM 805 C C . HIS A 1 99 ? -18.045 12.945 9.899 1.00 97.81 99 HIS A C 1
ATOM 807 O O . HIS A 1 99 ? -18.192 12.967 8.678 1.00 97.81 99 HIS A O 1
ATOM 813 N N . ALA A 1 100 ? -16.931 12.478 10.474 1.00 98.19 100 ALA A N 1
ATOM 814 C CA . ALA A 1 100 ? -15.814 11.919 9.712 1.00 98.19 100 ALA A CA 1
ATOM 815 C C . ALA A 1 100 ? -16.211 10.641 8.957 1.00 98.19 100 ALA A C 1
ATOM 817 O O . ALA A 1 100 ? -15.911 10.505 7.772 1.00 98.19 100 ALA A O 1
ATOM 818 N N . ILE A 1 101 ? -16.943 9.733 9.614 1.00 98.06 101 ILE A N 1
ATOM 819 C CA . ILE A 1 101 ? -17.472 8.515 8.983 1.00 98.06 101 ILE A CA 1
ATOM 820 C C . ILE A 1 101 ? -18.388 8.871 7.804 1.00 98.06 101 ILE A C 1
ATOM 822 O O . ILE A 1 101 ? -18.231 8.320 6.717 1.00 98.06 101 ILE A O 1
ATOM 826 N N . SER A 1 102 ? -19.321 9.808 8.004 1.00 97.19 102 SER A N 1
ATOM 827 C CA . SER A 1 102 ? -20.254 10.257 6.967 1.00 97.19 102 SER A CA 1
ATOM 828 C C . SER A 1 102 ? -19.516 10.847 5.768 1.00 97.19 102 SER A C 1
ATOM 830 O O . SER A 1 102 ? -19.810 10.483 4.633 1.00 97.19 102 SER A O 1
ATOM 832 N N . PHE A 1 103 ? -18.527 11.710 6.014 1.00 97.94 103 PHE A N 1
ATOM 833 C CA . PHE A 1 103 ? -17.701 12.285 4.958 1.00 97.94 103 PHE A CA 1
ATOM 834 C C . PHE A 1 103 ? -16.965 11.200 4.161 1.00 97.94 103 PHE A C 1
ATOM 836 O O . PHE A 1 103 ? -17.024 11.188 2.937 1.00 97.94 103 PHE A O 1
ATOM 843 N N . VAL A 1 104 ? -16.307 10.245 4.819 1.00 98.00 104 VAL A N 1
ATOM 844 C CA . VAL A 1 104 ? -15.577 9.183 4.104 1.00 98.00 104 VAL A CA 1
ATOM 845 C C . VAL A 1 104 ? -16.533 8.290 3.315 1.00 98.00 104 VAL A C 1
ATOM 847 O O . VAL A 1 104 ? -16.235 7.929 2.176 1.00 98.00 104 VAL A O 1
ATOM 850 N N . ASN A 1 105 ? -17.697 7.963 3.878 1.00 97.06 105 ASN A N 1
ATOM 851 C CA . ASN A 1 105 ? -18.670 7.087 3.234 1.00 97.06 105 ASN A CA 1
ATOM 852 C C . ASN A 1 105 ? -19.223 7.655 1.913 1.00 97.06 105 ASN A C 1
ATOM 854 O O . ASN A 1 105 ? -19.634 6.878 1.053 1.00 97.06 105 ASN A O 1
ATOM 858 N N . THR A 1 106 ? -19.213 8.980 1.721 1.00 96.00 106 THR A N 1
ATOM 859 C CA . THR A 1 106 ? -19.592 9.599 0.437 1.00 96.00 106 THR A CA 1
ATOM 860 C C . THR A 1 106 ? -18.461 9.610 -0.594 1.00 96.00 106 THR A C 1
ATOM 862 O O . THR A 1 106 ? -18.743 9.745 -1.782 1.00 96.00 106 THR A O 1
ATOM 865 N N . HIS A 1 107 ? -17.204 9.441 -0.172 1.00 94.94 107 HIS A N 1
ATOM 866 C CA . HIS A 1 107 ? -16.026 9.514 -1.046 1.00 94.94 107 HIS A CA 1
ATOM 867 C C . HIS A 1 107 ? -15.481 8.141 -1.450 1.00 94.94 107 HIS A C 1
ATOM 869 O O . HIS A 1 107 ? -14.876 8.010 -2.513 1.00 94.94 107 HIS A O 1
ATOM 875 N N . PHE A 1 108 ? -15.690 7.109 -0.628 1.00 94.62 108 PHE A N 1
ATOM 876 C CA . PHE A 1 108 ? -15.110 5.787 -0.854 1.00 94.62 108 PHE A CA 1
ATOM 877 C C . PHE A 1 108 ? -16.159 4.679 -0.860 1.00 94.62 108 PHE A C 1
ATOM 879 O O . PHE A 1 108 ? -17.000 4.561 0.035 1.00 94.62 108 PHE A O 1
ATOM 886 N N . ARG A 1 109 ? -16.056 3.802 -1.865 1.00 93.44 109 ARG A N 1
ATOM 887 C CA . ARG A 1 109 ? -16.879 2.592 -1.944 1.00 93.44 109 ARG A CA 1
ATOM 888 C C . ARG A 1 109 ? -16.528 1.604 -0.837 1.00 93.44 109 ARG A C 1
ATOM 890 O O . ARG A 1 109 ? -17.442 1.117 -0.195 1.00 93.44 109 ARG A O 1
ATOM 897 N N . GLU A 1 110 ? -15.248 1.345 -0.609 1.00 95.69 110 GLU A N 1
ATOM 898 C CA . GLU A 1 110 ? -14.740 0.490 0.466 1.00 95.69 110 GLU A CA 1
ATOM 899 C C . GLU A 1 110 ? -13.697 1.279 1.246 1.00 95.69 110 GLU A C 1
ATOM 901 O O . GLU A 1 110 ? -12.811 1.902 0.650 1.00 95.69 110 GLU A O 1
ATOM 906 N N . PHE A 1 111 ? -13.790 1.264 2.572 1.00 97.56 111 PHE A N 1
ATOM 907 C CA . PHE A 1 111 ? -12.856 1.987 3.421 1.00 97.56 111 PHE A CA 1
ATOM 908 C C . PHE A 1 111 ? -12.610 1.269 4.743 1.00 97.56 111 PHE A C 1
ATOM 910 O O . PHE A 1 111 ? -13.441 0.500 5.225 1.00 97.56 111 PHE A O 1
ATOM 917 N N . PHE A 1 112 ? -11.475 1.593 5.354 1.00 98.12 112 PHE A N 1
ATOM 918 C CA . PHE A 1 112 ? -11.137 1.195 6.712 1.00 98.12 112 PHE A CA 1
ATOM 919 C C . PHE A 1 112 ? -10.558 2.399 7.458 1.00 98.12 112 PHE A C 1
ATOM 921 O O . PHE A 1 112 ? -9.470 2.882 7.143 1.00 98.12 112 PHE A O 1
ATOM 928 N N . LEU A 1 113 ? -11.314 2.922 8.417 1.00 98.25 113 LEU A N 1
ATOM 929 C CA . LEU A 1 113 ? -10.921 4.066 9.229 1.00 98.25 113 LEU A CA 1
ATOM 930 C C . LEU A 1 113 ? -10.148 3.610 10.447 1.00 98.25 113 LEU A C 1
ATOM 932 O O . LEU A 1 113 ? -10.557 2.672 11.129 1.00 98.25 113 LEU A O 1
ATOM 936 N N . ILE A 1 114 ? -9.091 4.349 10.747 1.00 97.19 114 ILE A N 1
ATOM 937 C CA . ILE A 1 114 ? -8.306 4.212 11.966 1.00 97.19 114 ILE A CA 1
ATOM 938 C C . ILE A 1 114 ? -8.058 5.583 12.578 1.00 97.19 114 ILE A C 1
ATOM 940 O O . ILE A 1 114 ? -7.943 6.580 11.868 1.00 97.19 114 ILE A O 1
ATOM 944 N N . GLY A 1 115 ? -7.951 5.644 13.900 1.00 94.62 115 GLY A N 1
ATOM 945 C CA . GLY A 1 115 ? -7.600 6.875 14.600 1.00 94.62 115 GLY A CA 1
ATOM 946 C C . GLY A 1 115 ? -6.780 6.588 15.846 1.00 94.62 115 GLY A C 1
ATOM 947 O O . GLY A 1 115 ? -7.048 5.620 16.560 1.00 94.62 115 GLY A O 1
ATOM 948 N N . CYS A 1 116 ? -5.784 7.433 16.111 1.00 92.44 116 CYS A N 1
ATOM 949 C CA . CYS A 1 116 ? -5.044 7.369 17.362 1.00 92.44 116 CYS A CA 1
ATOM 950 C C . CYS A 1 116 ? -5.944 7.807 18.512 1.00 92.44 116 CYS A C 1
ATOM 952 O O . CYS A 1 116 ? -6.566 8.875 18.463 1.00 92.44 116 CYS A O 1
ATOM 954 N N . ARG A 1 117 ? -5.930 7.030 19.594 1.00 91.12 117 ARG A N 1
ATOM 955 C CA . ARG A 1 117 ? -6.528 7.475 20.850 1.00 91.12 117 ARG A CA 1
ATOM 956 C C . ARG A 1 117 ? -5.749 8.636 21.472 1.00 91.12 117 ARG A C 1
ATOM 958 O O . ARG A 1 117 ? -4.528 8.764 21.348 1.00 91.12 117 ARG A O 1
ATOM 965 N N . ARG A 1 118 ? -6.481 9.467 22.204 1.00 94.44 118 ARG A N 1
ATOM 966 C CA . ARG A 1 118 ? -5.975 10.537 23.059 1.00 94.44 118 ARG A CA 1
ATOM 967 C C . ARG A 1 118 ? -6.155 10.107 24.504 1.00 94.44 118 ARG A C 1
ATOM 969 O O . ARG A 1 118 ? -7.278 9.923 24.957 1.00 94.44 118 ARG A O 1
ATOM 976 N N . ASP A 1 119 ? -5.063 9.964 25.233 1.00 93.94 119 ASP A N 1
ATOM 977 C CA . ASP A 1 119 ? -5.111 9.602 26.641 1.00 93.94 119 ASP A CA 1
ATOM 978 C C . ASP A 1 119 ? -5.565 10.788 27.487 1.00 93.94 119 ASP A C 1
ATOM 980 O O . ASP A 1 119 ? -4.955 11.859 27.447 1.00 93.94 119 ASP A O 1
ATOM 984 N N . TYR A 1 120 ? -6.574 10.557 28.318 1.00 93.12 120 TYR A N 1
ATOM 985 C CA . TYR A 1 120 ? -7.050 11.469 29.347 1.00 93.12 120 TYR A CA 1
ATOM 986 C C . TYR A 1 120 ? -6.971 10.790 30.715 1.00 93.12 120 TYR A C 1
ATOM 988 O O . TYR A 1 120 ? -7.466 9.678 30.899 1.00 93.12 120 TYR A O 1
ATOM 996 N N . VAL A 1 121 ? -6.322 11.449 31.676 1.00 90.75 121 VAL A N 1
ATOM 997 C CA . VAL A 1 121 ? -6.176 10.919 33.035 1.00 90.75 121 VAL A CA 1
ATOM 998 C C . VAL A 1 121 ? -7.412 11.282 33.851 1.00 90.75 121 VAL A C 1
ATOM 1000 O O . VAL A 1 121 ? -7.585 12.445 34.209 1.00 90.75 121 VAL A O 1
ATOM 1003 N N . ILE A 1 122 ? -8.239 10.293 34.186 1.00 85.31 122 ILE A N 1
ATOM 1004 C CA . ILE A 1 122 ? -9.405 10.498 35.047 1.00 85.31 122 ILE A CA 1
ATOM 1005 C C . ILE A 1 122 ? -8.966 10.600 36.516 1.00 85.31 122 ILE A C 1
ATOM 1007 O O . ILE A 1 122 ? -8.197 9.775 37.024 1.00 85.31 122 ILE A O 1
ATOM 1011 N N . SER A 1 123 ? -9.431 11.644 37.205 1.00 75.19 123 SER A N 1
ATOM 1012 C CA . SER A 1 123 ? -9.142 11.858 38.626 1.00 75.19 123 SER A CA 1
ATOM 1013 C C . SER A 1 123 ? -10.141 11.121 39.516 1.00 75.19 123 SER A C 1
ATOM 1015 O O . SER A 1 123 ? -11.334 11.101 39.236 1.00 75.19 123 SER A O 1
ATOM 1017 N N . ARG A 1 124 ? -9.653 10.578 40.639 1.00 65.69 124 ARG A N 1
ATOM 1018 C CA . ARG A 1 124 ? -10.481 9.971 41.699 1.00 65.69 124 ARG A CA 1
ATOM 1019 C C . ARG A 1 124 ? -11.158 10.997 42.613 1.00 65.69 124 ARG A C 1
ATOM 1021 O O . ARG A 1 124 ? -12.046 10.627 43.368 1.00 65.69 124 ARG A O 1
ATOM 1028 N N . THR A 1 125 ? -10.697 12.248 42.608 1.00 59.53 125 THR A N 1
ATOM 1029 C CA . THR A 1 125 ? -11.107 13.282 43.579 1.00 59.53 125 THR A CA 1
ATOM 1030 C C . THR A 1 125 ? -12.105 14.290 43.023 1.00 59.53 125 THR A C 1
ATOM 1032 O O . THR A 1 125 ? -12.584 15.142 43.762 1.00 59.53 125 THR A O 1
ATOM 1035 N N . LEU A 1 126 ? -12.361 14.247 41.720 1.00 57.25 126 LEU A N 1
ATOM 1036 C CA . LEU A 1 126 ? -13.295 15.130 41.039 1.00 57.25 126 LEU A CA 1
ATOM 1037 C C . LEU A 1 126 ? -14.583 14.335 40.826 1.00 57.25 126 LEU A C 1
ATOM 1039 O O . LEU A 1 126 ? -14.531 13.194 40.366 1.00 57.25 126 LEU A O 1
ATOM 1043 N N . ASP A 1 127 ? -15.716 14.911 41.220 1.00 54.31 127 ASP A N 1
ATOM 1044 C CA . ASP A 1 127 ? -17.039 14.311 41.039 1.00 54.31 127 ASP A CA 1
ATOM 1045 C C . ASP A 1 127 ? -17.388 14.305 39.543 1.00 54.31 127 ASP A C 1
ATOM 1047 O O . ASP A 1 127 ? -18.007 15.222 39.008 1.00 54.31 127 ASP A O 1
ATOM 1051 N N . TYR A 1 128 ? -16.890 13.290 38.840 1.00 58.06 128 TYR A N 1
ATOM 1052 C CA . TYR A 1 128 ? -17.177 13.024 37.434 1.00 58.06 128 TYR A CA 1
ATOM 1053 C C . TYR A 1 128 ? -18.260 11.955 37.289 1.00 58.06 128 TYR A C 1
ATOM 1055 O O . TYR A 1 128 ? -18.197 11.118 36.394 1.00 58.06 128 TYR A O 1
ATOM 1063 N N . SER A 1 129 ? -19.267 11.990 38.162 1.00 63.81 129 SER A N 1
ATOM 1064 C CA . SER A 1 129 ? -20.521 11.265 37.941 1.00 63.81 129 SER A CA 1
ATOM 1065 C C . SER A 1 129 ? -21.259 11.742 36.677 1.00 63.81 129 SER A C 1
ATOM 1067 O O . SER A 1 129 ? -22.135 11.029 36.194 1.00 63.81 129 SER A O 1
ATOM 1069 N N . ASP A 1 130 ? -20.877 12.902 36.118 1.00 84.56 130 ASP A N 1
ATOM 1070 C CA . ASP A 1 130 ? -21.377 13.463 34.856 1.00 84.56 130 ASP A CA 1
ATOM 1071 C C . ASP A 1 130 ? -20.410 13.210 33.669 1.00 84.56 130 ASP A C 1
ATOM 1073 O O . ASP A 1 130 ? -19.407 13.928 33.516 1.00 84.56 130 ASP A O 1
ATOM 1077 N N . PRO A 1 131 ? -20.738 12.255 32.775 1.00 88.62 131 PRO A N 1
ATOM 1078 C CA . PRO A 1 131 ? -19.969 11.963 31.568 1.00 88.62 131 PRO A CA 1
ATOM 1079 C C . PRO A 1 131 ? -19.751 13.162 30.631 1.00 88.62 131 PRO A C 1
ATOM 1081 O O . PRO A 1 131 ? -18.730 13.227 29.939 1.00 88.62 131 PRO A O 1
ATOM 1084 N N . ALA A 1 132 ? -20.677 14.129 30.596 1.00 91.62 132 ALA A N 1
ATOM 1085 C CA . ALA A 1 132 ? -20.580 15.283 29.705 1.00 91.62 132 ALA A CA 1
ATOM 1086 C C . ALA A 1 132 ? -19.457 16.230 30.145 1.00 91.62 132 ALA A C 1
ATOM 1088 O O . ALA A 1 132 ? -18.693 16.744 29.320 1.00 91.62 132 ALA A O 1
ATOM 1089 N N . ASN A 1 133 ? -19.306 16.413 31.460 1.00 89.19 133 ASN A N 1
ATOM 1090 C CA . ASN A 1 133 ? -18.194 17.162 32.034 1.00 89.19 133 ASN A CA 1
ATOM 1091 C C . ASN A 1 133 ? -16.861 16.442 31.812 1.00 89.19 133 ASN A C 1
ATOM 1093 O O . ASN A 1 133 ? -15.882 17.109 31.472 1.00 89.19 133 ASN A O 1
ATOM 1097 N N . THR A 1 134 ? -16.823 15.108 31.937 1.00 90.12 134 THR A N 1
ATOM 1098 C CA . THR A 1 134 ? -15.625 14.317 31.611 1.00 90.12 134 THR A CA 1
ATOM 1099 C C . THR A 1 134 ? -15.209 14.513 30.159 1.00 90.12 134 THR A C 1
ATOM 1101 O O . THR A 1 134 ? -14.043 14.795 29.898 1.00 90.12 134 THR A O 1
ATOM 1104 N N . LEU A 1 135 ? -16.148 14.428 29.210 1.00 93.56 135 LEU A N 1
ATOM 1105 C CA . LEU A 1 135 ? -15.861 14.676 27.797 1.00 93.56 135 LEU A CA 1
ATOM 1106 C C . LEU A 1 135 ? -15.326 16.099 27.575 1.00 93.56 135 LEU A C 1
ATOM 1108 O O . LEU A 1 135 ? -14.294 16.264 26.927 1.00 93.56 135 LEU A O 1
ATOM 1112 N N . ARG A 1 136 ? -15.979 17.127 28.137 1.00 93.06 136 ARG A N 1
ATOM 1113 C CA . ARG A 1 136 ? -15.537 18.528 27.997 1.00 93.06 136 ARG A CA 1
ATOM 1114 C C . ARG A 1 136 ? -14.123 18.740 28.532 1.00 93.06 136 ARG A C 1
ATOM 1116 O O . ARG A 1 136 ? -13.329 19.438 27.907 1.00 93.06 136 ARG A O 1
ATOM 1123 N N . ASP A 1 137 ? -13.812 18.158 29.681 1.00 91.88 137 ASP A N 1
ATOM 1124 C CA . ASP A 1 137 ? -12.483 18.256 30.275 1.00 91.88 137 ASP A CA 1
ATOM 1125 C C . ASP A 1 137 ? -11.435 17.496 29.442 1.00 91.88 137 ASP A C 1
ATOM 1127 O O . ASP A 1 137 ? -10.363 18.017 29.130 1.00 91.88 137 ASP A O 1
ATOM 1131 N N . ALA A 1 138 ? -11.778 16.294 28.978 1.00 93.12 138 ALA A N 1
ATOM 1132 C CA . ALA A 1 138 ? -10.900 15.474 28.158 1.00 93.12 138 ALA A CA 1
ATOM 1133 C C . ALA A 1 138 ? -10.590 16.083 26.782 1.00 93.12 138 ALA A C 1
ATOM 1135 O O . ALA A 1 138 ? -9.464 15.946 26.298 1.00 93.12 138 ALA A O 1
ATOM 1136 N N . LEU A 1 139 ? -11.527 16.809 26.166 1.00 94.50 139 LEU A N 1
ATOM 1137 C CA . LEU A 1 139 ? -11.268 17.552 24.926 1.00 94.50 139 LEU A CA 1
ATOM 1138 C C . LEU A 1 139 ? -10.148 18.591 25.092 1.00 94.50 139 LEU A C 1
ATOM 1140 O O . LEU A 1 139 ? -9.383 18.813 24.156 1.00 94.50 139 LEU A O 1
ATOM 1144 N N . ASN A 1 140 ? -10.013 19.176 26.286 1.00 93.31 140 ASN A N 1
ATOM 1145 C CA . ASN A 1 140 ? -8.992 20.182 26.580 1.00 93.31 140 ASN A CA 1
ATOM 1146 C C . ASN A 1 140 ? -7.673 19.577 27.085 1.00 93.31 140 ASN A C 1
ATOM 1148 O O . ASN A 1 140 ? -6.612 20.161 26.875 1.00 93.31 140 ASN A O 1
ATOM 1152 N N . ASN A 1 141 ? -7.730 18.419 27.751 1.00 93.25 141 ASN A N 1
ATOM 1153 C CA . ASN A 1 141 ? -6.603 17.887 28.526 1.00 93.25 141 ASN A CA 1
ATOM 1154 C C . ASN A 1 141 ? -6.038 16.545 28.027 1.00 93.25 141 ASN A C 1
ATOM 1156 O O . ASN A 1 141 ? -5.023 16.078 28.551 1.00 93.25 141 ASN A O 1
ATOM 1160 N N . SER A 1 142 ? -6.654 15.917 27.021 1.00 93.56 142 SER A N 1
ATOM 1161 C CA . SER A 1 142 ? -6.168 14.656 26.446 1.00 93.56 142 SER A CA 1
ATOM 1162 C C . SER A 1 142 ? -4.970 14.840 25.505 1.00 93.56 142 SER A C 1
ATOM 1164 O O . SER A 1 142 ? -4.773 15.901 24.908 1.00 93.56 142 SER A O 1
ATOM 1166 N N . ARG A 1 143 ? -4.144 13.796 25.354 1.00 92.75 143 ARG A N 1
ATOM 1167 C CA . ARG A 1 143 ? -2.932 13.833 24.513 1.00 92.75 143 ARG A CA 1
ATOM 1168 C C . ARG A 1 143 ? -2.749 12.563 23.695 1.00 92.75 143 ARG A C 1
ATOM 1170 O O . ARG A 1 143 ? -2.977 11.466 24.192 1.00 92.75 143 ARG A O 1
ATOM 1177 N N . ILE A 1 144 ? -2.277 12.711 22.461 1.00 88.75 144 ILE A N 1
ATOM 1178 C CA . ILE A 1 144 ? -1.818 11.576 21.649 1.00 88.75 144 ILE A CA 1
ATOM 1179 C C . ILE A 1 144 ? -0.429 11.178 22.150 1.00 88.75 144 ILE A C 1
ATOM 1181 O O . ILE A 1 144 ? 0.474 12.014 22.166 1.00 88.75 144 ILE A O 1
ATOM 1185 N N . ASN A 1 145 ? -0.262 9.916 22.547 1.00 76.56 145 ASN A N 1
ATOM 1186 C CA . ASN A 1 145 ? 1.009 9.409 23.079 1.00 76.56 145 ASN A CA 1
ATOM 1187 C C . ASN A 1 145 ? 1.790 8.551 22.076 1.00 76.56 145 ASN A C 1
ATOM 1189 O O . ASN A 1 145 ? 3.017 8.545 22.108 1.00 76.56 145 ASN A O 1
ATOM 1193 N N . SER A 1 146 ? 1.101 7.824 21.196 1.00 79.56 146 SER A N 1
ATOM 1194 C CA . SER A 1 146 ? 1.710 6.855 20.284 1.00 79.56 146 SER A CA 1
ATOM 1195 C C . SER A 1 146 ? 0.855 6.701 19.031 1.00 79.56 146 SER A C 1
ATOM 1197 O O . SER A 1 146 ? -0.367 6.632 19.109 1.00 79.56 146 SER A O 1
ATOM 1199 N N . THR A 1 147 ? 1.514 6.613 17.877 1.00 72.06 147 THR A N 1
ATOM 1200 C CA . THR A 1 147 ? 0.887 6.342 16.575 1.00 72.06 147 THR A CA 1
ATOM 1201 C C . THR A 1 147 ? 0.564 4.856 16.366 1.00 72.06 147 THR A C 1
ATOM 1203 O O . THR A 1 147 ? -0.036 4.476 15.362 1.00 72.06 147 THR A O 1
ATOM 1206 N N . ALA A 1 148 ? 0.971 3.992 17.300 1.00 74.38 148 ALA A N 1
ATOM 1207 C CA . ALA A 1 148 ? 0.615 2.576 17.306 1.00 74.38 148 ALA A CA 1
ATOM 1208 C C . ALA A 1 148 ? -0.678 2.288 18.088 1.00 74.38 148 ALA A C 1
ATOM 1210 O O . ALA A 1 148 ? -1.208 1.186 17.970 1.00 74.38 148 ALA A O 1
ATOM 1211 N N . ASP A 1 149 ? -1.178 3.258 18.860 1.00 82.25 149 ASP A N 1
ATOM 1212 C CA . ASP A 1 149 ? -2.323 3.096 19.759 1.00 82.25 149 ASP A CA 1
ATOM 1213 C C . ASP A 1 149 ? -3.636 3.360 19.000 1.00 82.25 149 ASP A C 1
ATOM 1215 O O . ASP A 1 149 ? -4.243 4.434 19.095 1.00 82.25 149 ASP A O 1
ATOM 1219 N N . ILE A 1 150 ? -4.036 2.373 18.196 1.00 84.00 150 ILE A N 1
ATOM 1220 C CA . ILE A 1 150 ? -5.213 2.419 17.325 1.00 84.00 150 ILE A CA 1
ATOM 1221 C C . ILE A 1 150 ? -6.373 1.712 18.038 1.00 84.00 150 ILE A C 1
ATOM 1223 O O . ILE A 1 150 ? -6.630 0.533 17.823 1.00 84.00 150 ILE A O 1
ATOM 1227 N N . ASP A 1 151 ? -7.077 2.445 18.903 1.00 84.56 151 ASP A N 1
ATOM 1228 C CA . ASP A 1 151 ? -8.237 1.933 19.660 1.00 84.56 151 ASP A CA 1
ATOM 1229 C C . ASP A 1 151 ? -9.590 2.244 18.988 1.00 84.56 151 ASP A C 1
ATOM 1231 O O . ASP A 1 151 ? -10.652 2.050 19.583 1.00 84.56 151 ASP A O 1
ATOM 1235 N N . PHE A 1 152 ? -9.563 2.755 17.756 1.00 95.12 152 PHE A N 1
ATOM 1236 C CA . PHE A 1 152 ? -10.746 3.050 16.953 1.00 95.12 152 PHE A CA 1
ATOM 1237 C C . PHE A 1 152 ? -10.588 2.479 15.553 1.00 95.12 152 PHE A C 1
ATOM 1239 O O . PHE A 1 152 ? -9.624 2.795 14.850 1.00 95.12 152 PHE A O 1
ATOM 1246 N N . ILE A 1 153 ? -11.570 1.676 15.155 1.00 96.38 153 ILE A N 1
ATOM 1247 C CA . ILE A 1 153 ? -11.671 1.085 13.827 1.00 96.38 153 ILE A CA 1
ATOM 1248 C C . ILE A 1 153 ? -13.106 1.259 13.325 1.00 96.38 153 ILE A C 1
ATOM 1250 O O . ILE A 1 153 ? -14.049 0.956 14.056 1.00 96.38 153 ILE A O 1
ATOM 1254 N N . ALA A 1 154 ? -13.285 1.700 12.078 1.00 97.50 154 ALA A N 1
ATOM 1255 C CA . ALA A 1 154 ? -14.604 1.723 11.442 1.00 97.50 154 ALA A CA 1
ATOM 1256 C C . ALA A 1 154 ? -14.553 1.304 9.970 1.00 97.50 154 ALA A C 1
ATOM 1258 O O . ALA A 1 154 ? -13.675 1.733 9.226 1.00 97.50 154 ALA A O 1
ATOM 1259 N N . PHE A 1 155 ? -15.495 0.472 9.538 1.00 97.38 155 PHE A N 1
ATOM 1260 C CA . PHE A 1 155 ? -15.522 -0.093 8.185 1.00 97.38 155 PHE A CA 1
ATOM 1261 C C . PHE A 1 155 ? -16.946 -0.487 7.781 1.00 97.38 155 PHE A C 1
ATOM 1263 O O . PHE A 1 155 ? -17.846 -0.554 8.626 1.00 97.38 155 PHE A O 1
ATOM 1270 N N . LYS A 1 156 ? -17.169 -0.731 6.486 1.00 96.25 156 LYS A N 1
ATOM 1271 C CA . LYS A 1 156 ? -18.475 -1.187 6.002 1.00 96.25 156 LYS A CA 1
ATOM 1272 C C . LYS A 1 156 ? -18.727 -2.628 6.409 1.00 96.25 156 LYS A C 1
ATOM 1274 O O . LYS A 1 156 ? -17.835 -3.463 6.412 1.00 96.25 156 LYS A O 1
ATOM 1279 N N . THR A 1 157 ? -19.958 -2.928 6.782 1.00 94.56 157 THR A N 1
ATOM 1280 C CA . THR A 1 157 ? -20.299 -4.235 7.357 1.00 94.56 157 THR A CA 1
ATOM 1281 C C . THR A 1 157 ? -20.138 -5.415 6.403 1.00 94.56 157 THR A C 1
ATOM 1283 O O . THR A 1 157 ? -19.894 -6.526 6.865 1.00 94.56 157 THR A O 1
ATOM 1286 N N . ASP A 1 158 ? -20.182 -5.165 5.097 1.00 92.38 158 ASP A N 1
ATOM 1287 C CA . ASP A 1 158 ? -19.910 -6.122 4.027 1.00 92.38 158 ASP A CA 1
ATOM 1288 C C . ASP A 1 158 ? -18.417 -6.256 3.673 1.00 92.38 158 ASP A C 1
ATOM 1290 O O . ASP A 1 158 ? -18.047 -7.154 2.910 1.00 92.38 158 ASP A O 1
ATOM 1294 N N . THR A 1 159 ? -17.530 -5.436 4.253 1.00 92.94 159 THR A N 1
ATOM 1295 C CA . THR A 1 159 ? -16.084 -5.586 4.072 1.00 92.94 159 THR A CA 1
ATOM 1296 C C . THR A 1 159 ? -15.627 -6.933 4.668 1.00 92.94 159 THR A C 1
ATOM 1298 O O . THR A 1 159 ? -15.816 -7.186 5.862 1.00 92.94 159 THR A O 1
ATOM 1301 N N . PRO A 1 160 ? -14.966 -7.812 3.887 1.00 91.25 160 PRO A N 1
ATOM 1302 C CA . PRO A 1 160 ? -14.647 -9.170 4.323 1.00 91.25 160 PRO A CA 1
ATOM 1303 C C . PRO A 1 160 ? -13.479 -9.190 5.318 1.00 91.25 160 PRO A C 1
ATOM 1305 O O . PRO A 1 160 ? -12.308 -9.256 4.927 1.00 91.25 160 PRO A O 1
ATOM 1308 N N . ILE A 1 161 ? -13.773 -9.144 6.616 1.00 92.12 161 ILE A N 1
ATOM 1309 C CA . ILE A 1 161 ? -12.774 -9.239 7.688 1.00 92.12 161 ILE A CA 1
ATOM 1310 C C . ILE A 1 161 ? -12.803 -10.637 8.305 1.00 92.12 161 ILE A C 1
ATOM 1312 O O . ILE A 1 161 ? -13.792 -11.043 8.906 1.00 92.12 161 ILE A O 1
ATOM 1316 N N . TYR A 1 162 ? -11.681 -11.350 8.195 1.00 92.56 162 TYR A N 1
ATOM 1317 C CA . TYR A 1 162 ? -11.468 -12.642 8.843 1.00 92.56 162 TYR A CA 1
ATOM 1318 C C . TYR A 1 162 ? -10.548 -12.440 10.033 1.00 92.56 162 TYR A C 1
ATOM 1320 O O . TYR A 1 162 ? -9.338 -12.329 9.868 1.00 92.56 162 TYR A O 1
ATOM 1328 N N . MET A 1 163 ? -11.117 -12.346 11.228 1.00 96.12 163 MET A N 1
ATOM 1329 C CA . MET A 1 163 ? -10.332 -12.089 12.427 1.00 96.12 163 MET A CA 1
ATOM 1330 C C . MET A 1 163 ? -9.659 -13.377 12.919 1.00 96.12 163 MET A C 1
ATOM 1332 O O . MET A 1 163 ? -10.305 -14.416 13.039 1.00 96.12 163 MET A O 1
ATOM 1336 N N . ALA A 1 164 ? -8.360 -13.325 13.221 1.00 96.81 164 ALA A N 1
ATOM 1337 C CA . ALA A 1 164 ? -7.638 -14.455 13.811 1.00 96.81 164 ALA A CA 1
ATOM 1338 C C . ALA A 1 164 ? -7.953 -14.598 15.320 1.00 96.81 164 ALA A C 1
ATOM 1340 O O . ALA A 1 164 ? -8.386 -13.627 15.954 1.00 96.81 164 ALA A O 1
ATOM 1341 N N . PRO A 1 165 ? -7.750 -15.783 15.936 1.00 96.69 165 PRO A N 1
ATOM 1342 C CA . PRO A 1 165 ? -8.119 -16.052 17.330 1.00 96.69 165 PRO A CA 1
ATOM 1343 C C . PRO A 1 165 ? -7.124 -15.436 18.330 1.00 96.69 165 PRO A C 1
ATOM 1345 O O . PRO A 1 165 ? -6.497 -16.133 19.131 1.00 96.69 165 PRO A O 1
ATOM 1348 N N . PHE A 1 166 ? -6.962 -14.114 18.280 1.00 97.25 166 PHE A N 1
ATOM 1349 C CA . PHE A 1 166 ? -6.198 -13.334 19.251 1.00 97.25 166 PHE A CA 1
ATOM 1350 C C . PHE A 1 166 ? -6.916 -13.261 20.593 1.00 97.25 166 PHE A C 1
ATOM 1352 O O . PHE A 1 166 ? -8.140 -13.218 20.637 1.00 97.25 166 PHE A O 1
ATOM 1359 N N . LEU A 1 167 ? -6.168 -13.185 21.689 1.00 96.19 167 LEU A N 1
ATOM 1360 C CA . LEU A 1 167 ? -6.741 -12.992 23.020 1.00 96.19 167 LEU A CA 1
ATOM 1361 C C . LEU A 1 167 ? -7.171 -11.534 23.218 1.00 96.19 167 LEU A C 1
ATOM 1363 O O . LEU A 1 167 ? -6.381 -10.614 22.991 1.00 96.19 167 LEU A O 1
ATOM 1367 N N . VAL A 1 168 ? -8.398 -11.328 23.698 1.00 92.44 168 VAL A N 1
ATOM 1368 C CA . VAL A 1 168 ? -8.941 -10.004 24.045 1.00 92.44 168 VAL A CA 1
ATOM 1369 C C . VAL A 1 168 ? -8.121 -9.364 25.179 1.00 92.44 168 VAL A C 1
ATOM 1371 O O . VAL A 1 168 ? -7.727 -10.020 26.154 1.00 92.44 168 VAL A O 1
ATOM 1374 N N . GLY A 1 169 ? -7.855 -8.059 25.057 1.00 87.75 169 GLY A N 1
ATOM 1375 C CA . GLY A 1 169 ? -7.080 -7.270 26.028 1.00 87.75 169 GLY A CA 1
ATOM 1376 C C . GLY A 1 169 ? -5.556 -7.466 25.956 1.00 87.75 169 GLY A C 1
ATOM 1377 O O . GLY A 1 169 ? -4.814 -6.941 26.795 1.00 87.75 169 GLY A O 1
ATOM 1378 N N . VAL A 1 170 ? -5.071 -8.210 24.958 1.00 91.38 170 VAL A N 1
ATOM 1379 C CA . VAL A 1 170 ? -3.648 -8.475 24.711 1.00 91.38 170 VAL A CA 1
ATOM 1380 C C . VAL A 1 170 ? -3.245 -7.838 23.378 1.00 91.38 170 VAL A C 1
ATOM 1382 O O . VAL A 1 170 ? -3.972 -7.955 22.401 1.00 91.38 170 VAL A O 1
ATOM 1385 N N . TYR A 1 171 ? -2.092 -7.162 23.327 1.00 89.88 171 TYR A N 1
ATOM 1386 C CA . TYR A 1 171 ? -1.614 -6.453 22.127 1.00 89.88 171 TYR A CA 1
ATOM 1387 C C . TYR A 1 171 ? -1.440 -7.375 20.902 1.00 89.88 171 TYR A C 1
ATOM 1389 O O . TYR A 1 171 ? -1.360 -8.596 21.062 1.00 89.88 171 TYR A O 1
ATOM 1397 N N . ARG A 1 172 ? -1.315 -6.756 19.715 1.00 91.56 172 ARG A N 1
ATOM 1398 C CA . ARG A 1 172 ? -1.036 -7.299 18.362 1.00 91.56 172 ARG A CA 1
ATOM 1399 C C . ARG A 1 172 ? -2.219 -7.346 17.410 1.00 91.56 172 ARG A C 1
ATOM 1401 O O . ARG A 1 172 ? -1.992 -7.177 16.217 1.00 91.56 172 ARG A O 1
ATOM 1408 N N . TRP A 1 173 ? -3.422 -7.625 17.894 1.00 93.25 173 TRP A N 1
ATOM 1409 C CA . TRP A 1 173 ? -4.559 -7.946 17.026 1.00 93.25 173 TRP A CA 1
ATOM 1410 C C . TRP A 1 173 ? -4.977 -6.771 16.125 1.00 93.25 173 TRP A C 1
ATOM 1412 O O . TRP A 1 173 ? -5.343 -6.972 14.973 1.00 93.25 173 TRP A O 1
ATOM 1422 N N . ASP A 1 174 ? -4.873 -5.555 16.647 1.00 91.81 174 ASP A N 1
ATOM 1423 C CA . ASP A 1 174 ? -5.170 -4.268 16.024 1.00 91.81 174 ASP A CA 1
ATOM 1424 C C . ASP A 1 174 ? -4.128 -3.895 14.964 1.00 91.81 174 ASP A C 1
ATOM 1426 O O . ASP A 1 174 ? -4.477 -3.645 13.810 1.00 91.81 174 ASP A O 1
ATOM 1430 N N . ASN A 1 175 ? -2.835 -3.941 15.311 1.00 91.50 175 ASN A N 1
ATOM 1431 C CA . ASN A 1 175 ? -1.756 -3.715 14.345 1.00 91.50 175 ASN A CA 1
ATOM 1432 C C . ASN A 1 175 ? -1.781 -4.779 13.240 1.00 91.50 175 ASN A C 1
ATOM 1434 O O . ASN A 1 175 ? -1.581 -4.468 12.068 1.00 91.50 175 ASN A O 1
ATOM 1438 N N . TRP A 1 176 ? -2.046 -6.037 13.596 1.00 95.06 176 TRP A N 1
ATOM 1439 C CA . TRP A 1 176 ? -2.208 -7.107 12.621 1.00 95.06 176 TRP A CA 1
ATOM 1440 C C . TRP A 1 176 ? -3.375 -6.819 11.672 1.00 95.06 176 TRP A C 1
ATOM 1442 O O . TRP A 1 176 ? -3.172 -6.802 10.460 1.00 95.06 176 TRP A O 1
ATOM 1452 N N . LEU A 1 177 ? -4.562 -6.509 12.200 1.00 95.75 177 LEU A N 1
ATOM 1453 C CA . LEU A 1 177 ? -5.732 -6.224 11.373 1.00 95.75 177 LEU A CA 1
ATOM 1454 C C . LEU A 1 177 ? -5.478 -5.025 10.452 1.00 95.75 177 LEU A C 1
ATOM 1456 O O . LEU A 1 177 ? -5.781 -5.088 9.263 1.00 95.75 177 LEU A O 1
ATOM 1460 N N . LEU A 1 178 ? -4.848 -3.966 10.968 1.00 95.62 178 LEU A N 1
ATOM 1461 C CA . LEU A 1 178 ? -4.447 -2.833 10.145 1.00 95.62 178 LEU A CA 1
ATOM 1462 C C . LEU A 1 178 ? -3.475 -3.254 9.034 1.00 95.62 178 LEU A C 1
ATOM 1464 O O . LEU A 1 178 ? -3.632 -2.817 7.898 1.00 95.62 178 LEU A O 1
ATOM 1468 N N . SER A 1 179 ? -2.491 -4.110 9.321 1.00 95.31 179 SER A N 1
ATOM 1469 C CA . SER A 1 179 ? -1.582 -4.604 8.282 1.00 95.31 179 SER A CA 1
ATOM 1470 C C . SER A 1 179 ? -2.329 -5.365 7.183 1.00 95.31 179 SER A C 1
ATOM 1472 O O . SER A 1 179 ? -2.095 -5.101 6.009 1.00 95.31 179 SER A O 1
ATOM 1474 N N . GLU A 1 180 ? -3.300 -6.208 7.540 1.00 95.56 180 GLU A N 1
ATOM 1475 C CA . GLU A 1 180 ? -4.124 -6.932 6.567 1.00 95.56 180 GLU A CA 1
ATOM 1476 C C . GLU A 1 180 ? -4.937 -5.972 5.690 1.00 95.56 180 GLU A C 1
ATOM 1478 O O . GLU A 1 180 ? -5.051 -6.182 4.484 1.00 95.56 180 GLU A O 1
ATOM 1483 N N . MET A 1 181 ? -5.479 -4.893 6.266 1.00 96.44 181 MET A N 1
ATOM 1484 C CA . MET A 1 181 ? -6.230 -3.890 5.502 1.00 96.44 181 MET A CA 1
ATOM 1485 C C . MET A 1 181 ? -5.322 -3.043 4.608 1.00 96.44 181 MET A C 1
ATOM 1487 O O . MET A 1 181 ? -5.665 -2.793 3.457 1.00 96.44 181 MET A O 1
ATOM 1491 N N . LEU A 1 182 ? -4.139 -2.655 5.092 1.00 95.94 182 LEU A N 1
ATOM 1492 C CA . LEU A 1 182 ? -3.148 -1.901 4.318 1.00 95.94 182 LEU A CA 1
ATOM 1493 C C . LEU A 1 182 ? -2.639 -2.669 3.096 1.00 95.94 182 LEU A C 1
ATOM 1495 O O . LEU A 1 182 ? -2.226 -2.051 2.119 1.00 95.94 182 LEU A O 1
ATOM 1499 N N . LEU A 1 183 ? -2.638 -4.000 3.136 1.00 94.50 183 LEU A N 1
ATOM 1500 C CA . LEU A 1 183 ? -2.160 -4.837 2.034 1.00 94.50 183 LEU A CA 1
ATOM 1501 C C . LEU A 1 183 ? -3.231 -5.147 0.982 1.00 94.50 183 LEU A C 1
ATOM 1503 O O . LEU A 1 183 ? -2.912 -5.714 -0.063 1.00 94.50 183 LEU A O 1
ATOM 1507 N N . ARG A 1 184 ? -4.482 -4.734 1.204 1.00 93.06 184 ARG A N 1
ATOM 1508 C CA . ARG A 1 184 ? -5.572 -4.890 0.237 1.00 93.06 184 ARG A CA 1
ATOM 1509 C C . ARG A 1 184 ? -5.649 -3.679 -0.682 1.00 93.06 184 ARG A C 1
ATOM 1511 O O . ARG A 1 184 ? -5.761 -2.546 -0.234 1.00 93.06 184 ARG A O 1
ATOM 1518 N N . THR A 1 185 ? -5.631 -3.919 -1.989 1.00 90.12 185 THR A N 1
ATOM 1519 C CA . THR A 1 185 ? -5.679 -2.856 -3.008 1.00 90.12 185 THR A CA 1
ATOM 1520 C C . THR A 1 185 ? -7.086 -2.317 -3.266 1.00 90.12 185 THR A C 1
ATOM 1522 O O . THR A 1 185 ? -7.227 -1.260 -3.873 1.00 90.12 185 THR A O 1
ATOM 1525 N N . ASN A 1 186 ? -8.125 -3.022 -2.815 1.00 91.06 186 ASN A N 1
ATOM 1526 C CA . ASN A 1 186 ? -9.529 -2.651 -2.995 1.00 91.06 186 ASN A CA 1
ATOM 1527 C C . ASN A 1 186 ? -10.143 -1.931 -1.783 1.00 91.06 186 ASN A C 1
ATOM 1529 O O . ASN A 1 186 ? -11.335 -1.644 -1.815 1.00 91.06 186 ASN A O 1
ATOM 1533 N N . ILE A 1 187 ? -9.368 -1.674 -0.724 1.00 94.38 187 ILE A N 1
ATOM 1534 C CA . ILE A 1 187 ? -9.820 -0.979 0.486 1.00 94.38 187 ILE A CA 1
ATOM 1535 C C . ILE A 1 187 ? -8.930 0.240 0.700 1.00 94.38 187 ILE A C 1
ATOM 1537 O O . ILE A 1 187 ? -7.712 0.114 0.821 1.00 94.38 187 ILE A O 1
ATOM 1541 N N . THR A 1 188 ? -9.532 1.423 0.806 1.00 95.00 188 THR A N 1
ATOM 1542 C CA . THR A 1 188 ? -8.783 2.621 1.192 1.00 95.00 188 THR A CA 1
ATOM 1543 C C . THR A 1 188 ? -8.700 2.701 2.713 1.00 95.00 188 THR A C 1
ATOM 1545 O O . THR A 1 188 ? -9.718 2.843 3.387 1.00 95.00 188 THR A O 1
ATOM 1548 N N . VAL A 1 189 ? -7.490 2.630 3.268 1.00 97.62 189 VAL A N 1
ATOM 1549 C CA . VAL A 1 189 ? -7.256 2.897 4.695 1.00 97.62 189 VAL A CA 1
ATOM 1550 C C . VAL A 1 189 ? -7.097 4.406 4.912 1.00 97.62 189 VAL A C 1
ATOM 1552 O O . VAL A 1 189 ? -6.305 5.042 4.213 1.00 97.62 189 VAL A O 1
ATOM 1555 N N . ILE A 1 190 ? -7.826 4.982 5.871 1.00 98.12 190 ILE A N 1
ATOM 1556 C CA . ILE A 1 190 ? -7.792 6.424 6.169 1.00 98.12 190 ILE A CA 1
ATOM 1557 C C . ILE A 1 190 ? -7.498 6.659 7.651 1.00 98.12 190 ILE A C 1
ATOM 1559 O O . ILE A 1 190 ? -8.203 6.151 8.524 1.00 98.12 190 ILE A O 1
ATOM 1563 N N . ASP A 1 191 ? -6.481 7.474 7.923 1.00 97.50 191 ASP A N 1
ATOM 1564 C CA . ASP A 1 191 ? -6.208 8.026 9.248 1.00 97.50 191 ASP A CA 1
ATOM 1565 C C . ASP A 1 191 ? -7.126 9.227 9.522 1.00 97.50 191 ASP A C 1
ATOM 1567 O O . ASP A 1 191 ? -7.048 10.248 8.839 1.00 97.50 191 ASP A O 1
ATOM 1571 N N . VAL A 1 192 ? -7.987 9.119 10.536 1.00 97.44 192 VAL A N 1
ATOM 1572 C CA . VAL A 1 192 ? -8.927 10.175 10.953 1.00 97.44 192 VAL A CA 1
ATOM 1573 C C . VAL A 1 192 ? -8.491 10.921 12.218 1.00 97.44 192 VAL A C 1
ATOM 1575 O O . VAL A 1 192 ? -9.264 11.699 12.783 1.00 97.44 192 VAL A O 1
ATOM 1578 N N . THR A 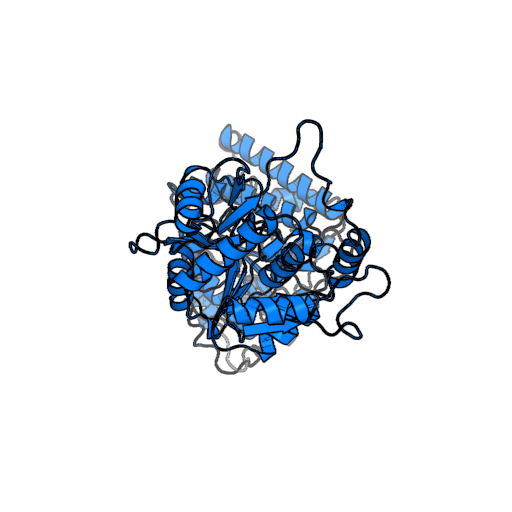1 193 ? -7.256 10.719 12.682 1.00 95.62 193 THR A N 1
ATOM 1579 C CA . THR A 1 193 ? -6.721 11.282 13.937 1.00 95.62 193 THR A CA 1
ATOM 1580 C C . THR A 1 193 ? -6.809 12.811 14.000 1.00 95.62 193 THR A C 1
ATOM 1582 O O . THR A 1 193 ? -7.017 13.385 15.072 1.00 95.62 193 THR A O 1
ATOM 1585 N N . GLN A 1 194 ? -6.658 13.490 12.859 1.00 95.31 194 GLN A N 1
ATOM 1586 C CA . GLN A 1 194 ? -6.685 14.957 12.780 1.00 95.31 194 GLN A CA 1
ATOM 1587 C C . GLN A 1 194 ? -8.100 15.542 12.664 1.00 95.31 194 GLN A C 1
ATOM 1589 O O . GLN A 1 194 ? -8.267 16.752 12.808 1.00 95.31 194 GLN A O 1
ATOM 1594 N N . SER A 1 195 ? -9.109 14.700 12.436 1.00 97.06 195 SER A N 1
ATOM 1595 C CA . SER A 1 195 ? -10.511 15.108 12.280 1.00 97.06 195 SER A CA 1
ATOM 1596 C C . SER A 1 195 ? -11.428 14.597 13.384 1.00 97.06 195 SER A C 1
ATOM 1598 O O . SER A 1 195 ? -12.582 15.011 13.467 1.00 97.06 195 SER A O 1
ATOM 1600 N N . THR A 1 196 ? -10.937 13.709 14.249 1.00 96.19 196 THR A N 1
ATOM 1601 C CA . THR A 1 196 ? -11.743 13.056 15.283 1.00 96.19 196 THR A CA 1
ATOM 1602 C C . THR A 1 196 ? -11.117 13.179 16.670 1.00 96.19 196 THR A C 1
ATOM 1604 O O . THR A 1 196 ? -9.907 13.350 16.832 1.00 96.19 196 THR A O 1
ATOM 1607 N N . PHE A 1 197 ? -11.966 13.100 17.697 1.00 95.81 197 PHE A N 1
ATOM 1608 C CA . PHE A 1 197 ? -11.534 12.959 19.085 1.00 95.81 197 PHE A CA 1
ATOM 1609 C C . PHE A 1 197 ? -11.996 11.596 19.601 1.00 95.81 197 PHE A C 1
ATOM 1611 O O . PHE A 1 197 ? -13.183 11.374 19.839 1.00 95.81 197 PHE A O 1
ATOM 1618 N N . ILE A 1 198 ? -11.024 10.697 19.744 1.00 96.62 198 ILE A N 1
ATOM 1619 C CA . ILE A 1 198 ? -11.158 9.357 20.317 1.00 96.62 198 ILE A CA 1
ATOM 1620 C C . ILE A 1 198 ? -10.395 9.398 21.634 1.00 96.62 198 ILE A C 1
ATOM 1622 O O . ILE A 1 198 ? -9.177 9.568 21.630 1.00 96.62 198 ILE A O 1
ATOM 1626 N N . ILE A 1 199 ? -11.096 9.336 22.759 1.00 96.19 199 ILE A N 1
ATOM 1627 C CA . ILE A 1 199 ? -10.519 9.633 24.071 1.00 96.19 199 ILE A CA 1
ATOM 1628 C C . ILE A 1 199 ? -10.455 8.350 24.888 1.00 96.19 199 ILE A C 1
ATOM 1630 O O . ILE A 1 199 ? -11.482 7.773 25.221 1.00 96.19 199 ILE A O 1
ATOM 1634 N N . HIS A 1 200 ? -9.251 7.935 25.254 1.00 94.88 200 HIS A N 1
ATOM 1635 C CA . HIS A 1 200 ? -9.025 6.818 26.157 1.00 94.88 200 HIS A CA 1
ATOM 1636 C C . HIS A 1 200 ? -8.906 7.321 27.593 1.00 94.88 200 HIS A C 1
ATOM 1638 O O . HIS A 1 200 ? -8.083 8.188 27.904 1.00 94.88 200 HIS A O 1
ATOM 1644 N N . GLN A 1 201 ? -9.747 6.784 28.471 1.00 92.56 201 GLN A N 1
ATOM 1645 C CA . GLN A 1 201 ? -9.768 7.152 29.881 1.00 92.56 201 GLN A CA 1
ATOM 1646 C C . GLN A 1 201 ? -8.799 6.263 30.660 1.00 92.56 201 GLN A C 1
ATOM 1648 O O . GLN A 1 201 ? -9.024 5.065 30.808 1.00 92.56 201 GLN A O 1
ATOM 1653 N N . LYS A 1 202 ? -7.735 6.853 31.210 1.00 88.00 202 LYS A N 1
ATOM 1654 C CA . LYS A 1 202 ? -6.756 6.130 32.029 1.00 88.00 202 LYS A CA 1
ATOM 1655 C C . LYS A 1 202 ? -6.739 6.621 33.464 1.00 88.00 202 LYS A C 1
ATOM 1657 O O . LYS A 1 202 ? -6.905 7.806 33.735 1.00 88.00 202 LYS A O 1
ATOM 1662 N N . LEU A 1 203 ? -6.469 5.715 34.394 1.00 83.62 203 LEU A N 1
ATOM 1663 C CA . LEU A 1 203 ? -6.228 6.086 35.784 1.00 83.62 203 LEU A CA 1
ATOM 1664 C C . LEU A 1 203 ? -4.851 6.723 35.942 1.00 83.62 203 LEU A C 1
ATOM 1666 O O . LEU A 1 203 ? -3.899 6.345 35.257 1.00 83.62 203 LEU A O 1
ATOM 1670 N N . LYS A 1 204 ? -4.736 7.671 36.876 1.00 76.50 204 LYS A N 1
ATOM 1671 C CA . LYS A 1 204 ? -3.427 8.162 37.308 1.00 76.50 204 LYS A CA 1
ATOM 1672 C C . LYS A 1 204 ? -2.665 6.999 37.945 1.00 76.50 204 LYS A C 1
ATOM 1674 O O . LYS A 1 204 ? -3.169 6.378 38.881 1.00 76.50 204 LYS A O 1
ATOM 1679 N N . GLU A 1 205 ? -1.477 6.705 37.428 1.00 69.00 205 GLU A N 1
ATOM 1680 C CA . GLU A 1 205 ? -0.577 5.727 38.039 1.00 69.00 205 GLU A CA 1
ATOM 1681 C C . GLU A 1 205 ? -0.229 6.173 39.465 1.00 69.00 205 GLU A C 1
ATOM 1683 O O . GLU A 1 205 ? -0.051 7.365 39.732 1.00 69.00 205 GLU A O 1
ATOM 1688 N N . LEU A 1 206 ? -0.174 5.218 40.395 1.00 64.81 206 LEU A N 1
ATOM 1689 C CA . LEU A 1 206 ? 0.312 5.477 41.748 1.00 64.81 206 LEU A CA 1
ATOM 1690 C C . LEU A 1 206 ? 1.821 5.745 41.682 1.00 64.81 206 LEU A C 1
ATOM 1692 O O . LEU A 1 206 ? 2.536 5.038 40.966 1.00 64.81 206 LEU A O 1
ATOM 1696 N N . ASP A 1 207 ? 2.305 6.738 42.433 1.00 57.22 207 ASP A N 1
ATOM 1697 C CA . ASP A 1 207 ? 3.726 7.099 42.446 1.00 57.22 207 ASP A CA 1
ATOM 1698 C C . ASP A 1 207 ? 4.606 5.860 42.702 1.00 57.22 207 ASP A C 1
ATOM 1700 O O . ASP A 1 207 ? 4.427 5.130 43.677 1.00 57.22 207 ASP A O 1
ATOM 1704 N N . GLY A 1 208 ? 5.553 5.609 41.792 1.00 57.38 208 GLY A N 1
ATOM 1705 C CA . GLY A 1 208 ? 6.502 4.493 41.869 1.00 57.38 208 GLY A CA 1
ATOM 1706 C C . GLY A 1 208 ? 6.103 3.211 41.123 1.00 57.38 208 GLY A C 1
ATOM 1707 O O . GLY A 1 208 ? 6.953 2.333 40.968 1.00 57.38 208 GLY A O 1
ATOM 1708 N N . GLN A 1 209 ? 4.877 3.090 40.598 1.00 58.03 209 GLN A N 1
ATOM 1709 C CA . GLN A 1 209 ? 4.509 1.981 39.708 1.00 58.03 209 GLN A CA 1
ATOM 1710 C C . GLN A 1 209 ? 4.806 2.343 38.252 1.00 58.03 209 GLN A C 1
ATOM 1712 O O . GLN A 1 209 ? 4.169 3.221 37.684 1.00 58.03 209 GLN A O 1
ATOM 1717 N N . LYS A 1 210 ? 5.762 1.647 37.622 1.00 59.25 210 LYS A N 1
ATOM 1718 C CA . LYS A 1 210 ? 5.913 1.720 36.163 1.00 59.25 210 LYS A CA 1
ATOM 1719 C C . LYS A 1 210 ? 4.775 0.942 35.495 1.00 59.25 210 LYS A C 1
ATOM 1721 O O . LYS A 1 210 ? 4.488 -0.172 35.947 1.00 59.25 210 LYS A O 1
ATOM 1726 N N . PRO A 1 211 ? 4.192 1.453 34.399 1.00 65.44 211 PRO A N 1
ATOM 1727 C CA . PRO A 1 211 ? 3.211 0.704 33.635 1.00 65.44 211 PRO A CA 1
ATOM 1728 C C . PRO A 1 211 ? 3.813 -0.628 33.200 1.00 65.44 211 PRO A C 1
ATOM 1730 O O . PRO A 1 211 ? 4.945 -0.693 32.707 1.00 65.44 211 PRO A O 1
ATOM 1733 N N . LEU A 1 212 ? 3.049 -1.704 33.385 1.00 70.62 212 LEU A N 1
ATOM 1734 C CA . LEU A 1 212 ? 3.418 -3.016 32.871 1.00 70.62 212 LEU A CA 1
ATOM 1735 C C . LEU A 1 212 ? 3.600 -2.914 31.357 1.00 70.62 212 LEU A C 1
ATOM 1737 O O . LEU A 1 212 ? 2.662 -2.586 30.625 1.00 70.62 212 LEU A O 1
ATOM 1741 N N . HIS A 1 213 ? 4.809 -3.224 30.891 1.00 79.62 213 HIS A N 1
ATOM 1742 C CA . HIS A 1 213 ? 5.093 -3.289 29.467 1.00 79.62 213 HIS A CA 1
ATOM 1743 C C . HIS A 1 213 ? 4.137 -4.291 28.803 1.00 79.62 213 HIS A C 1
ATOM 1745 O O . HIS A 1 213 ? 3.878 -5.366 29.347 1.00 79.62 213 HIS A O 1
ATOM 1751 N N . HIS A 1 214 ? 3.599 -3.958 27.629 1.00 79.56 214 HIS A N 1
ATOM 1752 C CA . HIS A 1 214 ? 2.564 -4.765 26.971 1.00 79.56 214 HIS A CA 1
ATOM 1753 C C . HIS A 1 214 ? 3.006 -6.220 26.720 1.00 79.56 214 HIS A C 1
ATOM 1755 O O . HIS A 1 214 ? 2.188 -7.134 26.806 1.00 79.56 214 HIS A O 1
ATOM 1761 N N . SER A 1 215 ? 4.303 -6.449 26.482 1.00 83.88 215 SER A N 1
ATOM 1762 C CA . SER A 1 215 ? 4.883 -7.789 26.302 1.00 83.88 215 SER A CA 1
ATOM 1763 C C . SER A 1 215 ? 4.894 -8.636 27.577 1.00 83.88 215 SER A C 1
ATOM 1765 O O . SER A 1 215 ? 5.079 -9.844 27.497 1.00 83.88 215 SER A O 1
ATOM 1767 N N . SER A 1 216 ? 4.716 -8.017 28.744 1.00 85.75 216 SER A N 1
ATOM 1768 C CA . SER A 1 216 ? 4.679 -8.694 30.043 1.00 85.75 216 SER A CA 1
ATOM 1769 C C . SER A 1 216 ? 3.259 -9.102 30.452 1.00 85.75 216 SER A C 1
ATOM 1771 O O . SER A 1 216 ? 3.073 -9.693 31.514 1.00 85.75 216 SER A O 1
ATOM 1773 N N . ARG A 1 217 ? 2.237 -8.784 29.642 1.00 86.38 217 ARG A N 1
ATOM 1774 C CA . ARG A 1 217 ? 0.847 -9.179 29.909 1.00 86.38 217 ARG A CA 1
ATOM 1775 C C . ARG A 1 217 ? 0.661 -10.685 29.708 1.00 86.38 217 ARG A C 1
ATOM 1777 O O . ARG A 1 217 ? 1.203 -11.275 28.776 1.00 86.38 217 ARG A O 1
ATOM 1784 N N . ILE A 1 218 ? -0.172 -11.308 30.539 1.00 90.75 218 ILE A N 1
ATOM 1785 C CA . ILE A 1 218 ? -0.554 -12.719 30.376 1.00 90.75 218 ILE A CA 1
ATOM 1786 C C . ILE A 1 218 ? -1.229 -12.905 29.007 1.00 90.75 218 ILE A C 1
ATOM 1788 O O . ILE A 1 218 ? -2.209 -12.224 28.709 1.00 90.75 218 ILE A O 1
ATOM 1792 N N . GLY A 1 219 ? -0.705 -13.828 28.193 1.00 93.81 219 GLY A N 1
ATOM 1793 C CA . GLY A 1 219 ? -1.162 -14.083 26.820 1.00 93.81 219 GLY A CA 1
ATOM 1794 C C . GLY A 1 219 ? -0.374 -13.345 25.728 1.00 93.81 219 GLY A C 1
ATOM 1795 O O . GLY A 1 219 ? -0.571 -13.629 24.550 1.00 93.81 219 GLY A O 1
ATOM 1796 N N . ALA A 1 220 ? 0.551 -12.447 26.093 1.00 94.19 220 ALA A N 1
ATOM 1797 C CA . ALA A 1 220 ? 1.401 -11.698 25.160 1.00 94.19 220 ALA A CA 1
ATOM 1798 C C . ALA A 1 220 ? 2.150 -12.596 24.164 1.00 94.19 220 ALA A C 1
ATOM 1800 O O . ALA A 1 220 ? 2.114 -12.347 22.962 1.00 94.19 220 ALA A O 1
ATOM 1801 N N . VAL A 1 221 ? 2.796 -13.650 24.674 1.00 95.31 221 VAL A N 1
ATOM 1802 C CA . VAL A 1 221 ? 3.571 -14.606 23.867 1.00 95.31 221 VAL A CA 1
ATOM 1803 C C . VAL A 1 221 ? 2.682 -15.289 22.829 1.00 95.31 221 VAL A C 1
ATOM 1805 O O . VAL A 1 221 ? 3.042 -15.313 21.659 1.00 95.31 221 VAL A O 1
ATOM 1808 N N . TYR A 1 222 ? 1.490 -15.741 23.230 1.00 96.69 222 TYR A N 1
ATOM 1809 C CA . TYR A 1 222 ? 0.534 -16.378 22.324 1.00 96.69 222 TYR A CA 1
ATOM 1810 C C . TYR A 1 222 ? 0.138 -15.456 21.162 1.00 96.69 222 TYR A C 1
ATOM 1812 O O . TYR A 1 222 ? 0.222 -15.861 20.006 1.00 96.69 222 TYR A O 1
ATOM 1820 N N . ASN A 1 223 ? -0.244 -14.201 21.437 1.00 96.31 223 ASN A N 1
ATOM 1821 C CA . ASN A 1 223 ? -0.607 -13.259 20.372 1.00 96.31 223 ASN A CA 1
ATOM 1822 C C . ASN A 1 223 ? 0.590 -12.944 19.459 1.00 96.31 223 ASN A C 1
ATOM 1824 O O . ASN A 1 223 ? 0.426 -12.831 18.244 1.00 96.31 223 ASN A O 1
ATOM 1828 N N . ASP A 1 224 ? 1.792 -12.797 20.020 1.00 94.88 224 ASP A N 1
ATOM 1829 C CA . ASP A 1 224 ? 3.004 -12.509 19.250 1.00 94.88 224 ASP A CA 1
ATOM 1830 C C . ASP A 1 224 ? 3.392 -13.673 18.324 1.00 94.88 224 ASP A C 1
ATOM 1832 O O . ASP A 1 224 ? 3.691 -13.450 17.150 1.00 94.88 224 ASP A O 1
ATOM 1836 N N . GLU A 1 225 ? 3.327 -14.910 18.821 1.00 95.75 225 GLU A N 1
ATOM 1837 C CA . GLU A 1 225 ? 3.555 -16.129 18.039 1.00 95.75 225 GLU A CA 1
ATOM 1838 C C . GLU A 1 225 ? 2.482 -16.325 16.968 1.00 95.75 225 GLU A C 1
ATOM 1840 O O . GLU A 1 225 ? 2.820 -16.556 15.808 1.00 95.75 225 GLU A O 1
ATOM 1845 N N . LEU A 1 226 ? 1.201 -16.152 17.318 1.00 96.81 226 LEU A N 1
ATOM 1846 C CA . LEU A 1 226 ? 0.098 -16.232 16.362 1.00 96.81 226 LEU A CA 1
ATOM 1847 C C . LEU A 1 226 ? 0.304 -15.242 15.211 1.00 96.81 226 LEU A C 1
ATOM 1849 O O . LEU A 1 226 ? 0.244 -15.641 14.052 1.00 96.81 226 LEU A O 1
ATOM 1853 N N . THR A 1 227 ? 0.632 -13.985 15.524 1.00 95.38 227 THR A N 1
ATOM 1854 C CA . THR A 1 227 ? 0.876 -12.934 14.521 1.00 95.38 227 THR A CA 1
ATOM 1855 C C . THR A 1 227 ? 2.016 -13.306 13.567 1.00 95.38 227 THR A C 1
ATOM 1857 O O . THR A 1 227 ? 1.892 -13.157 12.351 1.00 95.38 227 THR A O 1
ATOM 1860 N N . LYS A 1 228 ? 3.137 -13.803 14.107 1.00 94.69 228 LYS A N 1
ATOM 1861 C CA . LYS A 1 228 ? 4.292 -14.236 13.306 1.00 94.69 228 LYS A CA 1
ATOM 1862 C C . LYS A 1 228 ? 3.960 -15.438 12.427 1.00 94.69 228 LYS A C 1
ATOM 1864 O O . LYS A 1 228 ? 4.441 -15.507 11.301 1.00 94.69 228 LYS A O 1
ATOM 1869 N N . ASN A 1 229 ? 3.139 -16.360 12.920 1.00 96.25 229 ASN A N 1
ATOM 1870 C CA . ASN A 1 229 ? 2.755 -17.554 12.175 1.00 96.25 229 ASN A CA 1
ATOM 1871 C C . ASN A 1 229 ? 1.822 -17.227 11.004 1.00 96.25 229 ASN A C 1
ATOM 1873 O O . ASN A 1 229 ? 2.001 -17.788 9.927 1.00 96.25 229 ASN A O 1
ATOM 1877 N N . ILE A 1 230 ? 0.854 -16.324 11.195 1.00 95.19 230 ILE A N 1
ATOM 1878 C CA . ILE A 1 230 ? -0.150 -16.020 10.162 1.00 95.19 230 ILE A CA 1
ATOM 1879 C C . ILE A 1 230 ? 0.309 -14.965 9.149 1.00 95.19 230 ILE A C 1
ATOM 1881 O O . ILE A 1 230 ? -0.103 -15.036 7.997 1.00 95.19 230 ILE A O 1
ATOM 1885 N N . SER A 1 231 ? 1.183 -14.028 9.542 1.00 91.38 231 SER A N 1
ATOM 1886 C CA . SER A 1 231 ? 1.598 -12.912 8.671 1.00 91.38 231 SER A CA 1
ATOM 1887 C C . SER A 1 231 ? 3.115 -12.756 8.536 1.00 91.38 231 SER A C 1
ATOM 1889 O O . SER A 1 231 ? 3.583 -11.795 7.929 1.00 91.38 231 SER A O 1
ATOM 1891 N N . GLY A 1 232 ? 3.930 -13.652 9.101 1.00 90.44 232 GLY A N 1
ATOM 1892 C CA . GLY A 1 232 ? 5.389 -13.565 9.002 1.00 90.44 232 GLY A CA 1
ATOM 1893 C C . GLY A 1 232 ? 5.925 -12.251 9.573 1.00 90.44 232 GLY A C 1
ATOM 1894 O O . GLY A 1 232 ? 5.899 -12.026 10.781 1.00 90.44 232 GLY A O 1
ATOM 1895 N N . THR A 1 233 ? 6.435 -11.369 8.709 1.00 86.50 233 THR A N 1
ATOM 1896 C CA . THR A 1 233 ? 6.905 -10.025 9.087 1.00 86.50 233 THR A CA 1
ATOM 1897 C C . THR A 1 233 ? 5.943 -8.905 8.695 1.00 86.50 233 THR A C 1
ATOM 1899 O O . THR A 1 233 ? 6.220 -7.746 9.004 1.00 86.50 233 THR A O 1
ATOM 1902 N N . ASP A 1 234 ? 4.823 -9.225 8.054 1.00 86.75 234 ASP A N 1
ATOM 1903 C CA . ASP A 1 234 ? 3.932 -8.259 7.409 1.00 86.75 234 ASP A CA 1
ATOM 1904 C C . ASP A 1 234 ? 3.162 -7.435 8.433 1.00 86.75 234 ASP A C 1
ATOM 1906 O O . ASP A 1 234 ? 3.013 -6.232 8.258 1.00 86.75 234 ASP A O 1
ATOM 1910 N N . TYR A 1 235 ? 2.846 -8.019 9.589 1.00 83.56 235 TYR A N 1
ATOM 1911 C CA . TYR A 1 235 ? 2.246 -7.310 10.724 1.00 83.56 235 TYR A CA 1
ATOM 1912 C C . TYR A 1 235 ? 3.021 -6.054 11.162 1.00 83.56 235 TYR A C 1
ATOM 1914 O O . TYR A 1 235 ? 2.463 -5.151 11.781 1.00 83.56 235 TYR A O 1
ATOM 1922 N N . LYS A 1 236 ? 4.319 -5.968 10.835 1.00 87.94 236 LYS A N 1
ATOM 1923 C CA . LYS A 1 236 ? 5.164 -4.805 11.134 1.00 87.94 236 LYS A CA 1
ATOM 1924 C C . LYS A 1 236 ? 4.829 -3.579 10.290 1.00 87.94 236 LYS A C 1
ATOM 1926 O O . LYS A 1 236 ? 5.438 -2.540 10.509 1.00 87.94 236 LYS A O 1
ATOM 1931 N N . VAL A 1 237 ? 3.914 -3.670 9.326 1.00 91.81 237 VAL A N 1
ATOM 1932 C CA . VAL A 1 237 ? 3.436 -2.490 8.595 1.00 91.81 237 VAL A CA 1
ATOM 1933 C C . VAL A 1 237 ? 2.168 -1.883 9.198 1.00 91.81 237 VAL A C 1
ATOM 1935 O O . VAL A 1 237 ? 1.760 -0.807 8.773 1.00 91.81 237 VAL A O 1
ATOM 1938 N N . GLY A 1 238 ? 1.576 -2.530 10.206 1.00 92.19 238 GLY A N 1
ATOM 1939 C CA . GLY A 1 238 ? 0.339 -2.129 10.879 1.00 92.19 238 GLY A CA 1
ATOM 1940 C C . GLY A 1 238 ? 0.456 -0.906 11.788 1.00 92.19 238 GLY A C 1
ATOM 1941 O O . GLY A 1 238 ? 0.191 -0.998 12.984 1.00 92.19 238 GLY A O 1
ATOM 1942 N N . PHE A 1 239 ? 0.855 0.232 11.226 1.00 91.38 239 PHE A N 1
ATOM 1943 C CA . PHE A 1 239 ? 0.983 1.516 11.911 1.00 91.38 239 PHE A CA 1
ATOM 1944 C C . PHE A 1 239 ? 0.158 2.577 11.194 1.00 91.38 239 PHE A C 1
ATOM 1946 O O . PHE A 1 239 ? 0.105 2.586 9.965 1.00 91.38 239 PHE A O 1
ATOM 1953 N N . ILE A 1 240 ? -0.427 3.514 11.942 1.00 91.25 240 ILE A N 1
ATOM 1954 C CA . ILE A 1 240 ? -1.300 4.546 11.363 1.00 91.25 240 ILE A CA 1
ATOM 1955 C C . ILE A 1 240 ? -0.586 5.423 10.329 1.00 91.25 240 ILE A C 1
ATOM 1957 O O . ILE A 1 240 ? -1.172 5.781 9.316 1.00 91.25 240 ILE A O 1
ATOM 1961 N N . ASN A 1 241 ? 0.718 5.660 10.514 1.00 91.88 241 ASN A N 1
ATOM 1962 C CA . ASN A 1 241 ? 1.550 6.420 9.579 1.00 91.88 241 ASN A CA 1
ATOM 1963 C C . ASN A 1 241 ? 1.663 5.757 8.195 1.00 91.88 241 ASN A C 1
ATOM 1965 O O . ASN A 1 241 ? 2.175 6.382 7.271 1.00 91.88 241 ASN A O 1
ATOM 1969 N N . ASN A 1 242 ? 1.222 4.505 8.045 1.00 94.38 242 ASN A N 1
ATOM 1970 C CA . ASN A 1 242 ? 1.149 3.822 6.760 1.00 94.38 242 ASN A CA 1
ATOM 1971 C C . ASN A 1 242 ? -0.229 3.927 6.091 1.00 94.38 242 ASN A C 1
ATOM 1973 O O . ASN A 1 242 ? -0.380 3.402 4.990 1.00 94.38 242 ASN A O 1
ATOM 1977 N N . ALA A 1 243 ? -1.222 4.595 6.689 1.00 95.31 243 ALA A N 1
ATOM 1978 C CA . ALA A 1 243 ? -2.472 4.898 5.999 1.00 95.31 243 ALA A CA 1
ATOM 1979 C C . ALA A 1 243 ? -2.185 5.778 4.768 1.00 95.31 243 ALA A C 1
ATOM 1981 O O . ALA A 1 243 ? -1.530 6.808 4.920 1.00 95.31 243 ALA A O 1
ATOM 1982 N N . PRO A 1 244 ? -2.637 5.409 3.556 1.00 94.38 244 PRO A N 1
ATOM 1983 C CA . PRO A 1 244 ? -2.394 6.189 2.341 1.00 94.38 244 PRO A CA 1
ATOM 1984 C C . PRO A 1 244 ? -3.157 7.520 2.305 1.00 94.38 244 PRO A C 1
ATOM 1986 O O . PRO A 1 244 ? -2.806 8.395 1.516 1.00 94.38 244 PRO A O 1
ATOM 1989 N N . GLN A 1 245 ? -4.206 7.673 3.115 1.00 95.88 245 GLN A N 1
ATOM 1990 C CA . GLN A 1 245 ? -5.011 8.890 3.212 1.00 95.88 245 GLN A CA 1
ATOM 1991 C C . GLN A 1 245 ? -5.067 9.385 4.654 1.00 95.88 245 GLN A C 1
ATOM 1993 O O . GLN A 1 245 ? -5.171 8.587 5.587 1.00 95.88 245 GLN A O 1
ATOM 1998 N N . ILE A 1 246 ? -5.066 10.703 4.817 1.00 97.50 246 ILE A N 1
ATOM 1999 C CA . ILE A 1 246 ? -5.305 11.389 6.085 1.00 97.50 246 ILE A CA 1
ATOM 2000 C C . ILE A 1 246 ? -6.524 12.286 5.901 1.00 97.50 246 ILE A C 1
ATOM 2002 O O . ILE A 1 246 ? -6.563 13.104 4.982 1.00 97.50 246 ILE A O 1
ATOM 2006 N N . LEU A 1 247 ? -7.504 12.153 6.789 1.00 98.12 247 LEU A N 1
ATOM 2007 C CA . LEU A 1 247 ? -8.593 13.108 6.928 1.00 98.12 247 LEU A CA 1
ATOM 2008 C C . LEU A 1 247 ? -8.195 14.135 7.991 1.00 98.12 247 LEU A C 1
ATOM 2010 O O . LEU A 1 247 ? -7.895 13.781 9.136 1.00 98.12 247 LEU A O 1
ATOM 2014 N N . SER A 1 248 ? -8.160 15.404 7.594 1.00 96.81 248 SER A N 1
ATOM 2015 C CA . SER A 1 248 ? -7.810 16.524 8.473 1.00 96.81 248 SER A CA 1
ATOM 2016 C C . SER A 1 248 ? -8.901 17.587 8.474 1.00 96.81 248 SER A C 1
ATOM 2018 O O . SER A 1 248 ? -9.667 17.673 7.521 1.00 96.81 248 SER A O 1
ATOM 2020 N N . GLY A 1 249 ? -8.982 18.387 9.541 1.00 96.25 249 GLY A N 1
ATOM 2021 C CA . GLY A 1 249 ? -9.971 19.463 9.672 1.00 96.25 249 GLY A CA 1
ATOM 2022 C C . GLY A 1 249 ? -11.303 19.025 10.291 1.00 96.25 249 GLY A C 1
ATOM 2023 O O . GLY A 1 249 ? -11.510 17.858 10.629 1.00 96.25 249 GLY A O 1
ATOM 2024 N N . ASP A 1 250 ? -12.208 19.986 10.479 1.00 95.88 250 ASP A N 1
ATOM 2025 C CA . ASP A 1 250 ? -13.480 19.800 11.188 1.00 95.88 250 ASP A CA 1
ATOM 2026 C C . ASP A 1 250 ? -14.599 19.385 10.216 1.00 95.88 250 ASP A C 1
ATOM 2028 O O . ASP A 1 250 ? -15.146 20.205 9.473 1.00 95.88 250 ASP A O 1
ATOM 2032 N N . CYS A 1 251 ? -14.957 18.097 10.233 1.00 96.50 251 CYS A N 1
ATOM 2033 C CA . CYS A 1 251 ? -16.000 17.542 9.363 1.00 96.50 251 CYS A CA 1
ATOM 2034 C C . CYS A 1 251 ? -17.389 18.115 9.668 1.00 96.50 251 CYS A C 1
ATOM 2036 O O . CYS A 1 251 ? -18.208 18.255 8.762 1.00 96.50 251 CYS A O 1
ATOM 2038 N N . GLN A 1 252 ? -17.659 18.480 10.925 1.00 94.19 252 GLN A N 1
ATOM 2039 C CA . GLN A 1 252 ? -18.949 19.040 11.325 1.00 94.19 252 GLN A CA 1
ATOM 2040 C C . GLN A 1 252 ? -19.173 20.418 10.689 1.00 94.19 252 GLN A C 1
ATOM 2042 O O . GLN A 1 252 ? -20.294 20.770 10.331 1.00 94.19 252 GLN A O 1
ATOM 2047 N N . LYS A 1 253 ? -18.098 21.188 10.500 1.00 95.75 253 LYS A N 1
ATOM 2048 C CA . LYS A 1 253 ? -18.137 22.514 9.866 1.00 95.75 253 LYS A CA 1
ATOM 2049 C C . LYS A 1 253 ? -17.913 22.478 8.356 1.00 95.75 253 LYS A C 1
ATOM 2051 O O . LYS A 1 253 ? -17.745 23.536 7.758 1.00 95.75 253 LYS A O 1
ATOM 2056 N N . SER A 1 254 ? -17.899 21.293 7.739 1.00 93.62 254 SER A N 1
ATOM 2057 C CA . SER A 1 254 ? -17.532 21.122 6.323 1.00 93.62 254 SER A CA 1
ATOM 2058 C C . SER A 1 254 ? -16.140 21.688 5.992 1.00 93.62 254 SER A C 1
ATOM 2060 O O . SER A 1 254 ? -15.911 22.213 4.908 1.00 93.62 254 SER A O 1
ATOM 2062 N N . GLN A 1 255 ? -15.212 21.606 6.948 1.00 96.06 255 GLN A N 1
ATOM 2063 C CA . GLN A 1 255 ? -13.821 22.061 6.830 1.00 96.06 255 GLN A CA 1
ATOM 2064 C C . GLN A 1 255 ? -12.841 20.885 6.765 1.00 96.06 255 GLN A C 1
ATOM 2066 O O . GLN A 1 255 ? -11.648 21.058 7.008 1.00 96.06 255 GLN A O 1
ATOM 2071 N N . CYS A 1 256 ? -13.342 19.676 6.515 1.00 95.81 256 CYS A N 1
ATOM 2072 C CA . CYS A 1 256 ? -12.508 18.497 6.394 1.00 95.81 256 CYS A CA 1
ATOM 2073 C C . CYS A 1 256 ? -12.009 18.289 4.970 1.00 95.81 256 CYS A C 1
ATOM 2075 O O . CYS A 1 256 ? -12.718 18.540 3.997 1.00 95.81 256 CYS A O 1
ATOM 2077 N N . GLU A 1 257 ? -10.795 17.772 4.865 1.00 96.94 257 GLU A N 1
ATOM 2078 C CA . GLU A 1 257 ? -10.126 17.507 3.600 1.00 96.94 257 GLU A CA 1
ATOM 2079 C C . GLU A 1 257 ? -9.355 16.189 3.663 1.00 96.94 257 GLU A C 1
ATOM 2081 O O . GLU A 1 257 ? -8.732 15.861 4.682 1.00 96.94 257 GLU A O 1
ATOM 2086 N N . LEU A 1 258 ? -9.402 15.444 2.557 1.00 96.44 258 LEU A N 1
ATOM 2087 C CA . LEU A 1 258 ? -8.566 14.269 2.334 1.00 96.44 258 LEU A CA 1
ATOM 2088 C C . LEU A 1 258 ? -7.222 14.704 1.770 1.00 96.44 258 LEU A C 1
ATOM 2090 O O . LEU A 1 258 ? -7.156 15.499 0.833 1.00 96.44 258 LEU A O 1
ATOM 2094 N N . LYS A 1 259 ? -6.156 14.149 2.334 1.00 94.19 259 LYS A N 1
ATOM 2095 C CA . LYS A 1 259 ? -4.783 14.359 1.884 1.00 94.19 259 LYS A CA 1
ATOM 2096 C C . LYS A 1 259 ? -4.101 13.022 1.659 1.00 94.19 259 LYS A C 1
ATOM 2098 O O . LYS A 1 259 ? -4.227 12.114 2.482 1.00 94.19 259 LYS A O 1
ATOM 2103 N N . ASP A 1 260 ? -3.318 12.935 0.588 1.00 91.88 260 ASP A N 1
ATOM 2104 C CA . ASP A 1 260 ? -2.380 11.831 0.403 1.00 91.88 260 ASP A CA 1
ATOM 2105 C C . ASP A 1 260 ? -1.301 11.867 1.493 1.00 91.88 260 ASP A C 1
ATOM 2107 O O . ASP A 1 260 ? -0.703 12.907 1.790 1.00 91.88 260 ASP A O 1
ATOM 2111 N N . ASN A 1 261 ? -1.012 10.706 2.073 1.00 93.00 261 ASN A N 1
ATOM 2112 C CA . ASN A 1 261 ? 0.095 10.552 3.003 1.00 93.00 261 ASN A CA 1
ATOM 2113 C C . ASN A 1 261 ? 1.394 10.240 2.247 1.00 93.00 261 ASN A C 1
ATOM 2115 O O . ASN A 1 261 ? 1.771 9.082 2.069 1.00 93.00 261 ASN A O 1
ATOM 2119 N N . LEU A 1 262 ? 2.120 11.286 1.849 1.00 89.44 262 LEU A N 1
ATOM 2120 C CA . LEU A 1 262 ? 3.413 11.153 1.158 1.00 89.44 262 LEU A CA 1
ATOM 2121 C C . LEU A 1 262 ? 4.541 10.580 2.043 1.00 89.44 262 LEU A C 1
ATOM 2123 O O . LEU A 1 262 ? 5.646 10.344 1.555 1.00 89.44 262 LEU A O 1
ATOM 2127 N N . LEU A 1 263 ? 4.288 10.374 3.341 1.00 89.44 263 LEU A N 1
ATOM 2128 C CA . LEU A 1 263 ? 5.210 9.732 4.283 1.00 89.44 263 LEU A CA 1
ATOM 2129 C C . LEU A 1 263 ? 4.924 8.236 4.476 1.00 89.44 263 LEU A C 1
ATOM 2131 O O . LEU A 1 263 ? 5.647 7.581 5.231 1.00 89.44 263 LEU A O 1
ATOM 2135 N N . GLN A 1 264 ? 3.898 7.690 3.811 1.00 91.06 264 GLN A N 1
ATOM 2136 C CA . GLN A 1 264 ? 3.623 6.257 3.815 1.00 91.06 264 GLN A CA 1
ATOM 2137 C C . GLN A 1 264 ? 4.876 5.481 3.389 1.00 91.06 264 GLN A C 1
ATOM 2139 O O . GLN A 1 264 ? 5.533 5.821 2.402 1.00 91.06 264 GLN A O 1
ATOM 2144 N N . SER A 1 265 ? 5.193 4.401 4.109 1.00 91.69 265 SER A N 1
ATOM 2145 C CA . SER A 1 265 ? 6.306 3.542 3.716 1.00 91.69 265 SER A CA 1
ATOM 2146 C C . SER A 1 265 ? 6.059 2.923 2.341 1.00 91.69 265 SER A C 1
ATOM 2148 O O . SER A 1 265 ? 5.048 2.255 2.117 1.00 91.69 265 SER A O 1
ATOM 2150 N N . GLU A 1 266 ? 7.042 3.032 1.446 1.00 90.56 266 GLU A N 1
ATOM 2151 C CA . GLU A 1 266 ? 6.999 2.403 0.125 1.00 90.56 266 GLU A CA 1
ATOM 2152 C C . GLU A 1 266 ? 6.854 0.875 0.204 1.00 90.56 266 GLU A C 1
ATOM 2154 O O . GLU A 1 266 ? 6.376 0.245 -0.737 1.00 90.56 266 GLU A O 1
ATOM 2159 N N . VAL A 1 267 ? 7.210 0.266 1.344 1.00 93.12 267 VAL A N 1
ATOM 2160 C CA . VAL A 1 267 ? 7.057 -1.174 1.593 1.00 93.12 267 VAL A CA 1
ATOM 2161 C C . VAL A 1 267 ? 5.600 -1.621 1.457 1.00 93.12 267 VAL A C 1
ATOM 2163 O O . VAL A 1 267 ? 5.376 -2.759 1.049 1.00 93.12 267 VAL A O 1
ATOM 2166 N N . ILE A 1 268 ? 4.622 -0.749 1.737 1.00 94.50 268 ILE A N 1
ATOM 2167 C CA . ILE A 1 268 ? 3.200 -1.045 1.510 1.00 94.50 268 ILE A CA 1
ATOM 2168 C C . ILE A 1 268 ? 2.954 -1.336 0.029 1.00 94.50 268 ILE A C 1
ATOM 2170 O O . ILE A 1 268 ? 2.487 -2.421 -0.313 1.00 94.50 268 ILE A O 1
ATOM 2174 N N . LEU A 1 269 ? 3.350 -0.412 -0.852 1.00 93.94 269 LEU A N 1
ATOM 2175 C CA . LEU A 1 269 ? 3.208 -0.580 -2.300 1.00 93.94 269 LEU A CA 1
ATOM 2176 C C . LEU A 1 269 ? 3.987 -1.802 -2.800 1.00 93.94 269 LEU A C 1
ATOM 2178 O O . LEU A 1 269 ? 3.467 -2.569 -3.606 1.00 93.94 269 LEU A O 1
ATOM 2182 N N . LEU A 1 270 ? 5.203 -2.032 -2.291 1.00 95.56 270 LEU A N 1
ATOM 2183 C CA . LEU A 1 270 ? 5.993 -3.212 -2.662 1.00 95.56 270 LEU A CA 1
ATOM 2184 C C . LEU A 1 270 ? 5.274 -4.517 -2.306 1.00 95.56 270 LEU A C 1
ATOM 2186 O O . LEU A 1 270 ? 5.252 -5.434 -3.120 1.00 95.56 270 LEU A O 1
ATOM 2190 N N . LYS A 1 271 ? 4.656 -4.604 -1.125 1.00 94.56 271 LYS A N 1
ATOM 2191 C CA . LYS A 1 271 ? 3.899 -5.791 -0.704 1.00 94.56 271 LYS A CA 1
ATOM 2192 C C . LYS A 1 271 ? 2.611 -5.986 -1.495 1.00 94.56 271 LYS A C 1
ATOM 2194 O O . LYS A 1 271 ? 2.283 -7.116 -1.829 1.00 94.56 271 LYS A O 1
ATOM 2199 N N . GLN A 1 272 ? 1.913 -4.899 -1.816 1.00 93.94 272 GLN A N 1
ATOM 2200 C CA . GLN A 1 272 ? 0.695 -4.941 -2.625 1.00 93.94 272 GLN A CA 1
ATOM 2201 C C . GLN A 1 272 ? 0.959 -5.368 -4.075 1.00 93.94 272 GLN A C 1
ATOM 2203 O O . GLN A 1 272 ? 0.066 -5.908 -4.725 1.00 93.94 272 GLN A O 1
ATOM 2208 N N . ARG A 1 273 ? 2.149 -5.064 -4.614 1.00 95.62 273 ARG A N 1
ATOM 2209 C CA . ARG A 1 273 ? 2.421 -5.162 -6.055 1.00 95.62 273 ARG A CA 1
ATOM 2210 C C . ARG A 1 273 ? 3.462 -6.201 -6.434 1.00 95.62 273 ARG A C 1
ATOM 2212 O O . ARG A 1 273 ? 3.418 -6.678 -7.558 1.00 95.62 273 ARG A O 1
ATOM 2219 N N . ALA A 1 274 ? 4.396 -6.592 -5.577 1.00 96.06 274 ALA A N 1
ATOM 2220 C CA . ALA A 1 274 ? 5.368 -7.611 -5.961 1.00 96.06 274 ALA A CA 1
ATOM 2221 C C . ALA A 1 274 ? 4.699 -8.974 -6.215 1.00 96.06 274 ALA A C 1
ATOM 2223 O O . ALA A 1 274 ? 3.710 -9.325 -5.575 1.00 96.06 274 ALA A O 1
ATOM 2224 N N . ASN A 1 275 ? 5.250 -9.761 -7.139 1.00 94.88 275 ASN A N 1
ATOM 2225 C CA . ASN A 1 275 ? 4.791 -11.137 -7.335 1.00 94.88 275 ASN A CA 1
ATOM 2226 C C . ASN A 1 275 ? 5.266 -12.061 -6.192 1.00 94.88 275 ASN A C 1
ATOM 2228 O O . ASN A 1 275 ? 6.048 -11.661 -5.326 1.00 94.88 275 ASN A O 1
ATOM 2232 N N . ALA A 1 276 ? 4.839 -13.328 -6.203 1.00 92.94 276 ALA A N 1
ATOM 2233 C CA . ALA A 1 276 ? 5.207 -14.310 -5.174 1.00 92.94 276 ALA A CA 1
ATOM 2234 C C . ALA A 1 276 ? 6.732 -14.528 -5.046 1.00 92.94 276 ALA A C 1
ATOM 2236 O O . ALA A 1 276 ? 7.239 -14.828 -3.967 1.00 92.94 276 ALA A O 1
ATOM 2237 N N . GLN A 1 277 ? 7.476 -14.333 -6.137 1.00 94.50 277 GLN A N 1
ATOM 2238 C CA . GLN A 1 277 ? 8.937 -14.401 -6.201 1.00 94.50 277 GLN A CA 1
ATOM 2239 C C . GLN A 1 277 ? 9.614 -13.059 -5.866 1.00 94.50 277 GLN A C 1
ATOM 2241 O O . GLN A 1 277 ? 10.826 -12.931 -6.019 1.00 94.50 277 GLN A O 1
ATOM 2246 N N . LYS A 1 278 ? 8.856 -12.069 -5.375 1.00 95.62 278 LYS A N 1
ATOM 2247 C CA . LYS A 1 278 ? 9.310 -10.730 -4.968 1.00 95.62 278 LYS A CA 1
ATOM 2248 C C . LYS A 1 278 ? 9.837 -9.850 -6.105 1.00 95.62 278 LYS A C 1
ATOM 2250 O O . LYS A 1 278 ? 10.623 -8.941 -5.842 1.00 95.62 278 LYS A O 1
ATOM 2255 N N . TYR A 1 279 ? 9.430 -10.097 -7.347 1.00 97.25 279 TYR A N 1
ATOM 2256 C CA . TYR A 1 279 ? 9.731 -9.217 -8.477 1.00 97.25 279 TYR A CA 1
ATOM 2257 C C . TYR A 1 279 ? 8.703 -8.106 -8.600 1.00 97.25 279 TYR A C 1
ATOM 2259 O O . TYR A 1 279 ? 7.504 -8.327 -8.418 1.00 97.25 279 TYR A O 1
ATOM 2267 N N . ILE A 1 280 ? 9.188 -6.922 -8.960 1.00 97.75 280 ILE A N 1
ATOM 2268 C CA . ILE A 1 280 ? 8.361 -5.755 -9.228 1.00 97.75 280 ILE A CA 1
ATOM 2269 C C . ILE A 1 280 ? 8.948 -4.918 -10.361 1.00 97.75 280 ILE A C 1
ATOM 2271 O O . ILE A 1 280 ? 10.156 -4.687 -10.416 1.00 97.75 280 ILE A O 1
ATOM 2275 N N . ALA A 1 281 ? 8.103 -4.473 -11.283 1.00 97.88 281 ALA A N 1
ATOM 2276 C CA . ALA A 1 281 ? 8.496 -3.541 -12.326 1.00 97.88 281 ALA A CA 1
ATOM 2277 C C . ALA A 1 281 ? 8.404 -2.099 -11.816 1.00 97.88 281 ALA A C 1
ATOM 2279 O O . ALA A 1 281 ? 7.468 -1.747 -11.103 1.00 97.88 281 ALA A O 1
ATOM 2280 N N . VAL A 1 282 ? 9.376 -1.262 -12.162 1.00 97.50 282 VAL A N 1
ATOM 2281 C CA . VAL A 1 282 ? 9.416 0.149 -11.770 1.00 97.50 282 VAL A CA 1
ATOM 2282 C C . VAL A 1 282 ? 9.633 0.991 -13.018 1.00 97.50 282 VAL A C 1
ATOM 2284 O O . VAL A 1 282 ? 10.625 0.799 -13.725 1.00 97.50 282 VAL A O 1
ATOM 2287 N N . LEU A 1 283 ? 8.706 1.916 -13.267 1.00 96.31 283 LEU A N 1
ATOM 2288 C CA . LEU A 1 283 ? 8.719 2.812 -14.422 1.00 96.31 283 LEU A CA 1
ATOM 2289 C C . LEU A 1 283 ? 8.774 4.251 -13.942 1.00 96.31 283 LEU A C 1
ATOM 2291 O O . LEU A 1 283 ? 7.865 4.691 -13.245 1.00 96.31 283 LEU A O 1
ATOM 2295 N N . ALA A 1 284 ? 9.825 4.980 -14.303 1.00 92.75 284 ALA A N 1
ATOM 2296 C CA . ALA A 1 284 ? 9.896 6.410 -14.026 1.00 92.75 284 ALA A CA 1
ATOM 2297 C C . ALA A 1 284 ? 9.102 7.189 -15.078 1.00 92.75 284 ALA A C 1
ATOM 2299 O O . ALA A 1 284 ? 9.225 6.904 -16.271 1.00 92.75 284 ALA A O 1
ATOM 2300 N N . ILE A 1 285 ? 8.269 8.125 -14.626 1.00 93.06 285 ILE A N 1
ATOM 2301 C CA . ILE A 1 285 ? 7.312 8.844 -15.470 1.00 93.06 285 ILE A CA 1
ATOM 2302 C C . ILE A 1 285 ? 7.250 10.319 -15.088 1.00 93.06 285 ILE A C 1
ATOM 2304 O O . ILE A 1 285 ? 7.433 10.677 -13.927 1.00 93.06 285 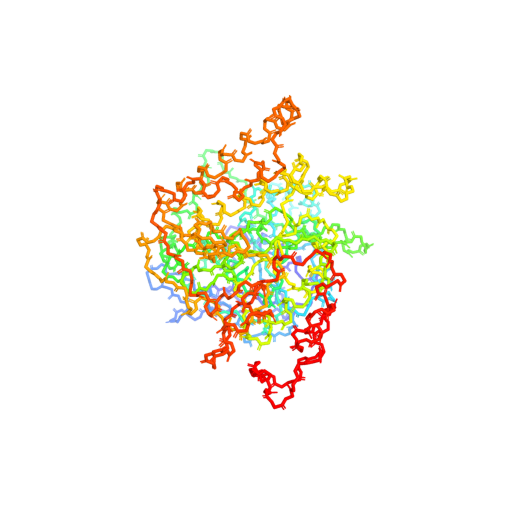ILE A O 1
ATOM 2308 N N . ASN A 1 286 ? 6.909 11.163 -16.055 1.00 90.50 286 ASN A N 1
ATOM 2309 C CA . ASN A 1 286 ? 6.576 12.568 -15.836 1.00 90.50 286 ASN A CA 1
ATOM 2310 C C . ASN A 1 286 ? 5.353 12.985 -16.663 1.00 90.50 286 ASN A C 1
ATOM 2312 O O . ASN A 1 286 ? 4.877 12.245 -17.532 1.00 90.50 286 ASN A O 1
ATOM 2316 N N . ARG A 1 287 ? 4.846 14.193 -16.413 1.00 89.25 287 ARG A N 1
ATOM 2317 C CA . ARG A 1 287 ? 3.638 14.732 -17.045 1.00 89.25 287 ARG A CA 1
ATOM 2318 C C . ARG A 1 287 ? 3.725 14.740 -18.570 1.00 89.25 287 ARG A C 1
ATOM 2320 O O . ARG A 1 287 ? 2.731 14.452 -19.238 1.00 89.25 287 ARG A O 1
ATOM 2327 N N . GLY A 1 288 ? 4.898 15.036 -19.128 1.00 89.12 288 GLY A N 1
ATOM 2328 C CA . GLY A 1 288 ? 5.114 15.073 -20.575 1.00 89.12 288 GLY A CA 1
ATOM 2329 C C . GLY A 1 288 ? 4.936 13.711 -21.254 1.00 89.12 288 GLY A C 1
ATOM 2330 O O . GLY A 1 288 ? 4.695 13.651 -22.455 1.00 89.12 288 GLY A O 1
ATOM 2331 N N . GLN A 1 289 ? 5.010 12.613 -20.499 1.00 91.75 289 GLN A N 1
ATOM 2332 C CA . GLN A 1 289 ? 4.928 11.248 -21.017 1.00 91.75 289 GLN A CA 1
ATOM 2333 C C . GLN A 1 289 ? 3.549 10.602 -20.843 1.00 91.75 289 GLN A C 1
ATOM 2335 O O . GLN A 1 289 ? 3.377 9.459 -21.265 1.00 91.75 289 GLN A O 1
ATOM 2340 N N . MET A 1 290 ? 2.558 11.297 -20.269 1.00 94.12 290 MET A N 1
ATOM 2341 C CA . MET A 1 290 ? 1.258 10.703 -19.919 1.00 94.12 290 MET A CA 1
ATOM 2342 C C . MET A 1 290 ? 0.574 9.909 -21.048 1.00 94.12 290 MET A C 1
ATOM 2344 O O . MET A 1 290 ? 0.063 8.830 -20.752 1.00 94.12 290 MET A O 1
ATOM 2348 N N . PRO A 1 291 ? 0.600 10.328 -22.331 1.00 93.81 291 PRO A N 1
ATOM 2349 C CA . PRO A 1 291 ? 0.036 9.506 -23.406 1.00 93.81 291 PRO A CA 1
ATOM 2350 C C . PRO A 1 291 ? 0.705 8.130 -23.560 1.00 93.81 291 PRO A C 1
ATOM 2352 O O . PRO A 1 291 ? 0.020 7.148 -23.832 1.00 93.81 291 PRO A O 1
ATOM 2355 N N . LEU A 1 292 ? 2.023 8.030 -23.348 1.00 94.25 292 LEU A N 1
ATOM 2356 C CA . LEU A 1 292 ? 2.728 6.740 -23.325 1.00 94.25 292 LEU A CA 1
ATOM 2357 C C . LEU A 1 292 ? 2.462 5.973 -22.032 1.00 94.25 292 LEU A C 1
ATOM 2359 O O . LEU A 1 292 ? 2.356 4.750 -22.075 1.00 94.25 292 LEU A O 1
ATOM 2363 N N . VAL A 1 293 ? 2.310 6.673 -20.902 1.00 96.31 293 VAL A N 1
ATOM 2364 C CA . VAL A 1 293 ? 1.939 6.042 -19.627 1.00 96.31 293 VAL A CA 1
ATOM 2365 C C . VAL A 1 293 ? 0.613 5.311 -19.762 1.00 96.31 293 VAL A C 1
ATOM 2367 O O . VAL A 1 293 ? 0.524 4.141 -19.400 1.00 96.31 293 VAL A O 1
ATOM 2370 N N . TRP A 1 294 ? -0.394 5.961 -20.343 1.00 95.31 294 TRP A N 1
ATOM 2371 C CA . TRP A 1 294 ? -1.688 5.332 -20.570 1.00 95.31 294 TRP A CA 1
ATOM 2372 C C . TRP A 1 294 ? -1.612 4.171 -21.548 1.00 95.31 294 TRP A C 1
ATOM 2374 O O . TRP A 1 294 ? -2.163 3.111 -21.259 1.00 95.31 294 TRP A O 1
ATOM 2384 N N . ASN A 1 295 ? -0.850 4.311 -22.634 1.00 93.94 295 ASN A N 1
ATOM 2385 C CA . ASN A 1 295 ? -0.606 3.198 -23.541 1.00 93.94 295 ASN A CA 1
ATOM 2386 C C . ASN A 1 295 ? -0.030 1.985 -22.793 1.00 93.94 295 ASN A C 1
ATOM 2388 O O . ASN A 1 295 ? -0.548 0.876 -22.922 1.00 93.94 295 ASN A O 1
ATOM 2392 N N . TRP A 1 296 ? 1.000 2.205 -21.973 1.00 95.56 296 TRP A N 1
ATOM 2393 C CA . TRP A 1 296 ? 1.640 1.156 -21.185 1.00 95.56 296 TRP A CA 1
ATOM 2394 C C . TRP A 1 296 ? 0.677 0.526 -20.170 1.00 95.56 296 TRP A C 1
ATOM 2396 O O . TRP A 1 296 ? 0.556 -0.696 -20.113 1.00 95.56 296 TRP A O 1
ATOM 2406 N N . VAL A 1 297 ? -0.060 1.345 -19.412 1.00 95.88 297 VAL A N 1
ATOM 2407 C CA . VAL A 1 297 ? -1.050 0.889 -18.421 1.00 95.88 297 VAL A CA 1
ATOM 2408 C C . VAL A 1 297 ? -2.142 0.049 -19.081 1.00 95.88 297 VAL A C 1
ATOM 2410 O O . VAL A 1 297 ? -2.507 -1.001 -18.554 1.00 95.88 297 VAL A O 1
ATOM 2413 N N . CYS A 1 298 ? -2.647 0.458 -20.246 1.00 92.75 298 CYS A N 1
ATOM 2414 C CA . CYS A 1 298 ? -3.656 -0.311 -20.968 1.00 92.75 298 CYS A CA 1
ATOM 2415 C C . CYS A 1 298 ? -3.099 -1.647 -21.481 1.00 92.75 298 CYS A C 1
ATOM 2417 O O . CYS A 1 298 ? -3.793 -2.660 -21.395 1.00 92.75 298 CYS A O 1
ATOM 2419 N N . TRP A 1 299 ? -1.840 -1.697 -21.932 1.00 92.44 299 TRP A N 1
ATOM 2420 C CA . TRP A 1 299 ? -1.170 -2.961 -22.259 1.00 92.44 299 TRP A CA 1
ATOM 2421 C C . TRP A 1 299 ? -1.006 -3.863 -21.035 1.00 92.44 299 TRP A C 1
ATOM 2423 O O . TRP A 1 299 ? -1.364 -5.037 -21.101 1.00 92.44 299 TRP A O 1
ATOM 2433 N N . ALA A 1 300 ? -0.559 -3.317 -19.901 1.00 93.94 300 ALA A N 1
ATOM 2434 C CA . ALA A 1 300 ? -0.461 -4.058 -18.647 1.00 93.94 300 ALA A CA 1
ATOM 2435 C C . ALA A 1 300 ? -1.826 -4.635 -18.227 1.00 93.94 300 ALA A C 1
ATOM 2437 O O . ALA A 1 300 ? -1.919 -5.822 -17.912 1.00 93.94 300 ALA A O 1
ATOM 2438 N N . LYS A 1 301 ? -2.902 -3.838 -18.313 1.00 92.06 301 LYS A N 1
ATOM 2439 C CA . LYS A 1 301 ? -4.285 -4.286 -18.067 1.00 92.06 301 LYS A CA 1
ATOM 2440 C C . LYS A 1 301 ? -4.709 -5.396 -19.033 1.00 92.06 301 LYS A C 1
ATOM 2442 O O . LYS A 1 301 ? -5.2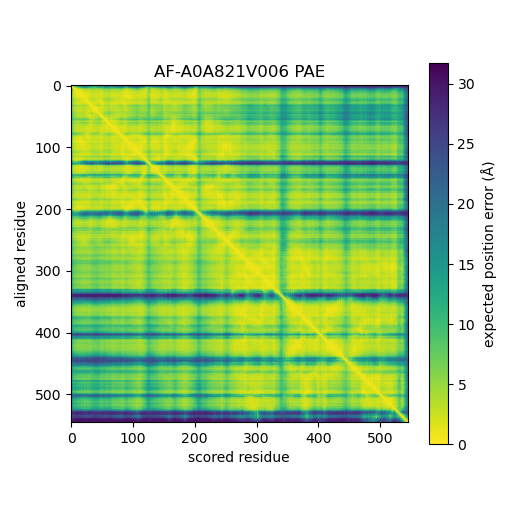54 -6.399 -18.578 1.00 92.06 301 LYS A O 1
ATOM 2447 N N . ARG A 1 302 ? -4.405 -5.269 -20.332 1.00 88.56 302 ARG A N 1
ATOM 2448 C CA . ARG A 1 302 ? -4.727 -6.270 -21.370 1.00 88.56 302 ARG A CA 1
ATOM 2449 C C . ARG A 1 302 ? -4.157 -7.648 -21.052 1.00 88.56 302 ARG A C 1
ATOM 2451 O O . ARG A 1 302 ? -4.835 -8.646 -21.270 1.00 88.56 302 ARG A O 1
ATOM 2458 N N . ILE A 1 303 ? -2.929 -7.701 -20.539 1.00 91.00 303 ILE A N 1
ATOM 2459 C CA . ILE A 1 303 ? -2.247 -8.958 -20.197 1.00 91.00 303 ILE A CA 1
ATOM 2460 C C . ILE A 1 303 ? -2.451 -9.377 -18.731 1.00 91.00 303 ILE A C 1
ATOM 2462 O O . ILE A 1 303 ? -1.810 -10.318 -18.268 1.00 91.00 303 ILE A O 1
ATOM 2466 N N . GLY A 1 304 ? -3.300 -8.669 -17.976 1.00 92.38 304 GLY A N 1
ATOM 2467 C CA . GLY A 1 304 ? -3.537 -8.931 -16.554 1.00 92.38 304 GLY A CA 1
ATOM 2468 C C . GLY A 1 304 ? -2.317 -8.692 -15.656 1.00 92.38 304 GLY A C 1
ATOM 2469 O O . GLY A 1 304 ? -2.253 -9.227 -14.550 1.00 92.38 304 GLY A O 1
ATOM 2470 N N . PHE A 1 305 ? -1.336 -7.907 -16.106 1.00 94.81 305 PHE A N 1
ATOM 2471 C CA . PHE A 1 305 ? -0.117 -7.634 -15.357 1.00 94.81 305 PHE A CA 1
ATOM 2472 C C . PHE A 1 305 ? -0.346 -6.543 -14.308 1.00 94.81 305 PHE A C 1
ATOM 2474 O O . PHE A 1 305 ? -0.679 -5.404 -14.626 1.00 94.81 305 PHE A O 1
ATOM 2481 N N . GLN A 1 306 ? -0.134 -6.892 -13.038 1.00 95.06 306 GLN A N 1
ATOM 2482 C CA . GLN A 1 306 ? -0.378 -5.999 -11.896 1.00 95.06 306 GLN A CA 1
ATOM 2483 C C . GLN A 1 306 ? 0.888 -5.695 -11.088 1.00 95.06 306 GLN A C 1
ATOM 2485 O O . GLN A 1 306 ? 0.839 -4.911 -10.137 1.00 95.06 306 GLN A O 1
ATOM 2490 N N . ASN A 1 307 ? 2.022 -6.312 -11.442 1.00 97.31 307 ASN A N 1
ATOM 2491 C CA . ASN A 1 307 ? 3.224 -6.301 -10.616 1.00 97.31 307 ASN A CA 1
ATOM 2492 C C . ASN A 1 307 ? 4.169 -5.130 -10.921 1.00 97.31 307 ASN A C 1
ATOM 2494 O O . ASN A 1 307 ? 5.354 -5.335 -11.199 1.00 97.31 307 ASN A O 1
ATOM 2498 N N . TYR A 1 308 ? 3.647 -3.901 -10.871 1.00 97.69 308 TYR A N 1
ATOM 2499 C CA . TYR A 1 308 ? 4.404 -2.680 -11.152 1.00 97.69 308 TYR A CA 1
ATOM 2500 C C . TYR A 1 308 ? 4.124 -1.528 -10.186 1.00 97.69 308 TYR A C 1
ATOM 2502 O O . TYR A 1 308 ? 3.094 -1.490 -9.512 1.00 97.69 308 TYR A O 1
ATOM 2510 N N . ILE A 1 309 ? 5.059 -0.577 -10.164 1.00 97.62 309 ILE A N 1
ATOM 2511 C CA . ILE A 1 309 ? 4.930 0.753 -9.568 1.00 97.62 309 ILE A CA 1
ATOM 2512 C C . ILE A 1 309 ? 5.359 1.797 -10.601 1.00 97.62 309 ILE A C 1
ATOM 2514 O O . ILE A 1 309 ? 6.410 1.674 -11.235 1.00 97.62 309 ILE A O 1
ATOM 2518 N N . LEU A 1 310 ? 4.560 2.851 -10.725 1.00 97.31 310 LEU A N 1
ATOM 2519 C CA . LEU A 1 310 ? 4.899 4.068 -11.449 1.00 97.31 310 LEU A CA 1
ATOM 2520 C C . LEU A 1 310 ? 5.615 5.022 -10.483 1.00 97.31 310 LEU A C 1
ATOM 2522 O O . LEU A 1 310 ? 5.078 5.399 -9.446 1.00 97.31 310 LEU A O 1
ATOM 2526 N N . LEU A 1 311 ? 6.850 5.393 -10.788 1.00 95.38 311 LEU A N 1
ATOM 2527 C CA . LEU A 1 311 ? 7.634 6.355 -10.027 1.00 95.38 311 LEU A CA 1
ATOM 2528 C C . LEU A 1 311 ? 7.473 7.732 -10.675 1.00 95.38 311 LEU A C 1
ATOM 2530 O O . LEU A 1 311 ? 8.099 8.011 -11.696 1.00 95.38 311 LEU A O 1
ATOM 2534 N N . ALA A 1 312 ? 6.633 8.580 -10.090 1.00 92.81 312 ALA A N 1
ATOM 2535 C CA . ALA A 1 312 ? 6.416 9.927 -10.593 1.00 92.81 312 ALA A CA 1
ATOM 2536 C C . ALA A 1 312 ? 7.632 10.821 -10.314 1.00 92.81 312 ALA A C 1
ATOM 2538 O O . ALA A 1 312 ? 8.135 10.891 -9.191 1.00 92.81 312 ALA A O 1
ATOM 2539 N N . GLU A 1 313 ? 8.093 11.514 -11.349 1.00 89.00 313 GLU A N 1
ATOM 2540 C CA . GLU A 1 313 ? 9.174 12.499 -11.291 1.00 89.00 313 GLU A CA 1
ATOM 2541 C C . GLU A 1 313 ? 8.644 13.914 -11.012 1.00 89.00 313 GLU A C 1
ATOM 2543 O O . GLU A 1 313 ? 9.413 14.777 -10.591 1.00 89.00 313 GLU A O 1
ATOM 2548 N N . ASP A 1 314 ? 7.335 14.135 -11.187 1.00 86.06 314 ASP A N 1
ATOM 2549 C CA . ASP A 1 314 ? 6.643 15.380 -10.865 1.00 86.06 314 ASP A CA 1
ATOM 2550 C C . ASP A 1 314 ? 5.271 15.155 -10.201 1.00 86.06 314 ASP A C 1
ATOM 2552 O O . ASP A 1 314 ? 4.638 14.103 -10.341 1.00 86.06 314 ASP A O 1
ATOM 2556 N N . PHE A 1 315 ? 4.811 16.161 -9.449 1.00 86.25 315 PHE A N 1
ATOM 2557 C CA . PHE A 1 315 ? 3.574 16.075 -8.667 1.00 86.25 315 PHE A CA 1
ATOM 2558 C C . PHE A 1 315 ? 2.306 16.072 -9.536 1.00 86.25 3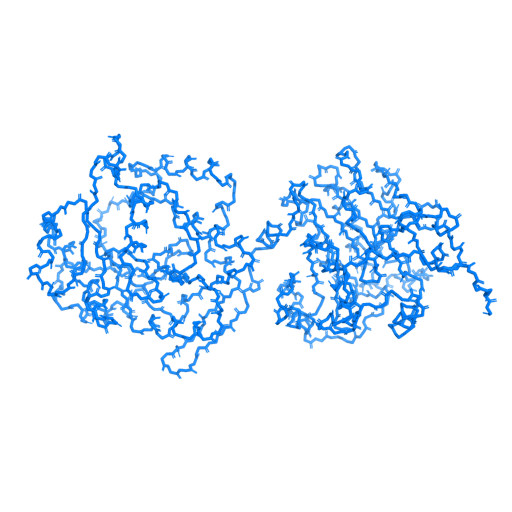15 PHE A C 1
ATOM 2560 O O . PHE A 1 315 ? 1.266 15.557 -9.127 1.00 86.25 315 PHE A O 1
ATOM 2567 N N . GLU A 1 316 ? 2.375 16.617 -10.750 1.00 89.75 316 GLU A N 1
ATOM 2568 C CA . GLU A 1 316 ? 1.231 16.675 -11.652 1.00 89.75 316 GLU A CA 1
ATOM 2569 C C . GLU A 1 316 ? 0.907 15.282 -12.214 1.00 89.75 316 GLU A C 1
ATOM 2571 O O . GLU A 1 316 ? -0.249 14.856 -12.197 1.00 89.75 316 GLU A O 1
ATOM 2576 N N . ALA A 1 317 ? 1.931 14.536 -12.635 1.00 92.06 317 ALA A N 1
ATOM 2577 C CA . ALA A 1 317 ? 1.810 13.140 -13.038 1.00 92.06 317 ALA A CA 1
ATOM 2578 C C . ALA A 1 317 ? 1.363 12.243 -11.875 1.00 92.06 317 ALA A C 1
ATOM 2580 O O . ALA A 1 317 ? 0.500 11.383 -12.063 1.00 92.06 317 ALA A O 1
ATOM 2581 N N . TYR A 1 318 ? 1.891 12.481 -10.665 1.00 93.00 318 TYR A N 1
ATOM 2582 C CA . TYR A 1 318 ? 1.435 11.803 -9.449 1.00 93.00 318 TYR A CA 1
ATOM 2583 C C . TYR A 1 318 ? -0.077 11.972 -9.252 1.00 93.00 318 TYR A C 1
ATOM 2585 O O . TYR A 1 318 ? -0.787 10.973 -9.177 1.00 93.00 318 TYR A O 1
ATOM 2593 N N . ASN A 1 319 ? -0.586 13.208 -9.256 1.00 91.94 319 ASN A N 1
ATOM 2594 C CA . ASN A 1 319 ? -2.009 13.483 -9.031 1.00 91.94 319 ASN A CA 1
ATOM 2595 C C . ASN A 1 319 ? -2.913 12.830 -10.084 1.00 91.94 319 ASN A C 1
ATOM 2597 O O . ASN A 1 319 ? -3.942 12.253 -9.731 1.00 91.94 319 ASN A O 1
ATOM 2601 N N . ILE A 1 320 ? -2.524 12.876 -11.364 1.00 94.00 320 ILE A N 1
ATOM 2602 C CA . ILE A 1 320 ? -3.285 12.230 -12.444 1.00 94.00 320 ILE A CA 1
ATOM 2603 C C . ILE A 1 320 ? -3.388 10.717 -12.211 1.00 94.00 320 ILE A C 1
ATOM 2605 O O . ILE A 1 320 ? -4.476 10.146 -12.290 1.00 94.00 320 ILE A O 1
ATOM 2609 N N . LEU A 1 321 ? -2.265 10.061 -11.913 1.00 95.31 321 LEU A N 1
ATOM 2610 C CA . LEU A 1 321 ? -2.220 8.611 -11.718 1.00 95.31 321 LEU A CA 1
ATOM 2611 C C . LEU A 1 321 ? -2.921 8.176 -10.428 1.00 95.31 321 LEU A C 1
ATOM 2613 O O . LEU A 1 321 ? -3.615 7.159 -10.424 1.00 95.31 321 LEU A O 1
ATOM 2617 N N . ARG A 1 322 ? -2.800 8.962 -9.350 1.00 92.19 322 ARG A N 1
ATOM 2618 C CA . ARG A 1 322 ? -3.531 8.734 -8.095 1.00 92.19 322 ARG A CA 1
ATOM 2619 C C . ARG A 1 322 ? -5.037 8.806 -8.300 1.00 92.19 322 ARG A C 1
ATOM 2621 O O . ARG A 1 322 ? -5.735 7.901 -7.856 1.00 92.19 322 ARG A O 1
ATOM 2628 N N . ALA A 1 323 ? -5.527 9.822 -9.011 1.00 91.12 323 ALA A N 1
ATOM 2629 C CA . ALA A 1 323 ? -6.951 9.971 -9.313 1.00 91.12 323 ALA A CA 1
ATOM 2630 C C . ALA A 1 323 ? -7.510 8.795 -10.139 1.00 91.12 323 ALA A C 1
ATOM 2632 O O . ALA A 1 323 ? -8.683 8.453 -10.016 1.00 91.12 323 ALA A O 1
ATOM 2633 N N . ALA A 1 324 ? -6.661 8.141 -10.936 1.00 92.25 324 ALA A N 1
ATOM 2634 C CA . ALA A 1 324 ? -6.998 6.939 -11.695 1.00 92.25 324 ALA A CA 1
ATOM 2635 C C . ALA A 1 324 ? -6.794 5.617 -10.922 1.00 92.25 324 ALA A C 1
ATOM 2637 O O . ALA A 1 324 ? -6.953 4.546 -11.504 1.00 92.25 324 ALA A O 1
ATOM 2638 N N . ASN A 1 325 ? -6.459 5.667 -9.625 1.00 90.88 325 ASN A N 1
ATOM 2639 C CA . ASN A 1 325 ? -6.143 4.509 -8.776 1.00 90.88 325 ASN A CA 1
ATOM 2640 C C . ASN A 1 325 ? -4.959 3.648 -9.267 1.00 90.88 325 ASN A C 1
ATOM 2642 O O . ASN A 1 325 ? -4.880 2.454 -8.960 1.00 90.88 325 ASN A O 1
ATOM 2646 N N . GLU A 1 326 ? -4.009 4.243 -9.993 1.00 94.62 326 GLU A N 1
ATOM 2647 C CA . GLU A 1 326 ? -2.799 3.546 -10.436 1.00 94.62 326 GLU A CA 1
ATOM 2648 C C . GLU A 1 326 ? -1.737 3.476 -9.313 1.00 94.62 326 GLU A C 1
ATOM 2650 O O . GLU A 1 326 ? -1.673 4.362 -8.450 1.00 94.62 326 GLU A O 1
ATOM 2655 N N . PRO A 1 327 ? -0.886 2.426 -9.275 1.00 94.94 327 PRO A N 1
ATOM 2656 C CA . PRO A 1 327 ? 0.137 2.254 -8.243 1.00 94.94 327 PRO A CA 1
ATOM 2657 C C . PRO A 1 327 ? 1.305 3.219 -8.439 1.00 94.94 327 PRO A C 1
ATOM 2659 O O . PRO A 1 327 ? 2.350 2.850 -8.971 1.00 94.94 327 PRO A O 1
ATOM 2662 N N . VAL A 1 328 ? 1.130 4.461 -8.001 1.00 95.06 328 VAL A N 1
ATOM 2663 C CA . VAL A 1 328 ? 2.125 5.522 -8.153 1.00 95.06 328 VAL A CA 1
ATOM 2664 C C . VAL A 1 328 ? 2.792 5.887 -6.826 1.00 95.06 328 VAL A C 1
ATOM 2666 O O . VAL A 1 328 ? 2.147 5.958 -5.780 1.00 95.06 328 VAL A O 1
ATOM 2669 N N . PHE A 1 329 ? 4.097 6.138 -6.881 1.00 94.12 329 PHE A N 1
ATOM 2670 C CA . PHE A 1 329 ? 4.907 6.646 -5.780 1.00 94.12 329 PHE A CA 1
ATOM 2671 C C . PHE A 1 329 ? 5.602 7.942 -6.203 1.00 94.12 329 PHE A C 1
ATOM 2673 O O . PHE A 1 329 ? 6.125 8.034 -7.312 1.00 94.12 329 PHE A O 1
ATOM 2680 N N . ILE A 1 330 ? 5.665 8.912 -5.294 1.00 90.56 330 ILE A N 1
ATOM 2681 C CA . ILE A 1 330 ? 6.526 10.091 -5.401 1.00 90.56 330 ILE A CA 1
ATOM 2682 C C . ILE A 1 330 ? 7.240 10.289 -4.067 1.00 90.56 330 ILE A C 1
ATOM 2684 O O . ILE A 1 330 ? 6.644 10.097 -3.007 1.00 90.56 330 ILE A O 1
ATOM 2688 N N . SER A 1 331 ? 8.523 10.652 -4.092 1.00 82.19 331 SER A N 1
ATOM 2689 C CA . SER A 1 331 ? 9.219 10.981 -2.845 1.00 82.19 331 SER A CA 1
ATOM 2690 C C . SER A 1 331 ? 8.888 12.403 -2.387 1.00 82.19 331 SER A C 1
ATOM 2692 O O . SER A 1 331 ? 8.784 13.314 -3.206 1.00 82.19 331 SER A O 1
ATOM 2694 N N . LEU A 1 332 ? 8.810 12.622 -1.068 1.00 74.56 332 LEU A N 1
ATOM 2695 C CA . LEU A 1 332 ? 8.532 13.949 -0.502 1.00 74.56 332 LEU A CA 1
ATOM 2696 C C . LEU A 1 332 ? 9.529 15.023 -0.976 1.00 74.56 332 LEU A C 1
ATOM 2698 O O . LEU A 1 332 ? 9.153 16.168 -1.206 1.00 74.56 332 LEU A O 1
ATOM 2702 N N . LYS A 1 333 ? 10.808 14.660 -1.140 1.00 74.75 333 LYS A N 1
ATOM 2703 C CA . LYS A 1 333 ? 11.830 15.583 -1.661 1.00 74.75 333 LYS A CA 1
ATOM 2704 C C . LYS A 1 333 ? 11.480 16.032 -3.082 1.00 74.75 333 LYS A C 1
ATOM 2706 O O . LYS A 1 333 ? 11.400 17.226 -3.332 1.00 74.75 333 LYS A O 1
ATOM 2711 N N . GLN A 1 334 ? 11.159 15.079 -3.961 1.00 72.12 334 GLN A N 1
ATOM 2712 C CA . GLN A 1 334 ? 10.728 15.381 -5.328 1.00 72.12 334 GLN A CA 1
ATOM 2713 C C . GLN A 1 334 ? 9.452 16.229 -5.361 1.00 72.12 334 GLN A C 1
ATOM 2715 O O . GLN A 1 334 ? 9.403 17.190 -6.116 1.00 72.12 334 GLN A O 1
ATOM 2720 N N . SER A 1 335 ? 8.452 15.942 -4.517 1.00 64.06 335 SER A N 1
ATOM 2721 C CA . SER A 1 335 ? 7.206 16.729 -4.496 1.00 64.06 335 SER A CA 1
ATOM 2722 C C . SER A 1 335 ? 7.394 18.181 -4.040 1.00 64.06 335 SER A C 1
ATOM 2724 O O . SER A 1 335 ? 6.585 19.041 -4.374 1.00 64.06 335 SER A O 1
ATOM 2726 N N . LEU A 1 336 ? 8.435 18.466 -3.251 1.00 61.69 336 LEU A N 1
ATOM 2727 C CA . LEU A 1 336 ? 8.753 19.825 -2.802 1.00 61.69 336 LEU A CA 1
ATOM 2728 C C . LEU A 1 336 ? 9.581 20.591 -3.851 1.00 61.69 336 LEU A C 1
ATOM 2730 O O . LEU A 1 336 ? 9.400 21.799 -4.018 1.00 61.69 336 LEU A O 1
ATOM 2734 N N . ASP A 1 337 ? 10.434 19.886 -4.598 1.00 63.50 337 ASP A N 1
ATOM 2735 C CA . ASP A 1 337 ? 11.304 20.465 -5.630 1.00 63.50 337 ASP A CA 1
ATOM 2736 C C . ASP A 1 337 ? 10.553 20.836 -6.926 1.00 63.50 337 ASP A C 1
ATOM 2738 O O . ASP A 1 337 ? 11.011 21.682 -7.695 1.00 63.50 337 ASP A O 1
ATOM 2742 N N . THR A 1 338 ? 9.358 20.282 -7.160 1.00 52.09 338 THR A N 1
ATOM 2743 C CA . THR A 1 338 ? 8.546 20.522 -8.373 1.00 52.09 338 THR A CA 1
ATOM 2744 C C . THR A 1 338 ? 7.933 21.923 -8.481 1.00 52.09 338 THR A C 1
ATOM 2746 O O . THR A 1 338 ? 7.228 22.211 -9.444 1.00 52.09 338 THR A O 1
ATOM 2749 N N . SER A 1 339 ? 8.220 22.827 -7.540 1.00 42.84 339 SER A N 1
ATOM 2750 C CA . SER A 1 339 ? 7.844 24.245 -7.650 1.00 42.84 339 SER A CA 1
ATOM 2751 C C . SER A 1 339 ? 8.656 25.018 -8.705 1.00 42.84 339 SER A C 1
ATOM 2753 O O . SER A 1 339 ? 8.295 26.141 -9.053 1.00 42.84 339 SER A O 1
ATOM 2755 N N . SER A 1 340 ? 9.700 24.422 -9.294 1.00 42.81 340 SER A N 1
ATOM 2756 C CA . SER A 1 340 ? 10.343 24.962 -10.494 1.00 42.81 340 SER A CA 1
ATOM 2757 C C . SER A 1 340 ? 11.117 23.881 -11.250 1.00 42.81 340 SER A C 1
ATOM 2759 O O . SER A 1 340 ? 12.042 23.316 -10.669 1.00 42.81 340 SER A O 1
ATOM 2761 N N . LYS A 1 341 ? 10.806 23.640 -12.534 1.00 47.12 341 LYS A N 1
ATOM 2762 C CA . LYS A 1 341 ? 11.782 23.587 -13.651 1.00 47.12 341 LYS A CA 1
ATOM 2763 C C . LYS A 1 341 ? 11.149 23.111 -14.964 1.00 47.12 341 LYS A C 1
ATOM 2765 O O . LYS A 1 341 ? 10.346 22.188 -15.002 1.00 47.12 341 LYS A O 1
ATOM 2770 N N . SER A 1 342 ? 11.549 23.791 -16.035 1.00 41.72 342 SER A N 1
ATOM 2771 C CA . SER A 1 342 ? 11.330 23.452 -17.442 1.00 41.72 342 SER A CA 1
ATOM 2772 C C . SER A 1 342 ? 11.968 22.107 -17.824 1.00 41.72 342 SER A C 1
ATOM 2774 O O . SER A 1 342 ? 12.810 21.597 -17.088 1.00 41.72 342 SER A O 1
ATOM 2776 N N . GLU A 1 343 ? 11.601 21.559 -18.993 1.00 50.81 343 GLU A N 1
ATOM 2777 C CA . GLU A 1 343 ? 12.163 20.324 -19.573 1.00 50.81 343 GLU A CA 1
ATOM 2778 C C . GLU A 1 343 ? 13.694 20.242 -19.412 1.00 50.81 343 GLU A C 1
ATOM 2780 O O . GLU A 1 343 ? 14.465 20.922 -20.101 1.00 50.81 343 GLU A O 1
ATOM 2785 N N . ALA A 1 344 ? 14.152 19.405 -18.477 1.00 55.62 344 ALA A N 1
ATOM 2786 C CA . ALA A 1 344 ? 15.569 19.221 -18.210 1.00 55.62 344 ALA A CA 1
ATOM 2787 C C . ALA A 1 344 ? 16.236 18.495 -19.392 1.00 55.62 344 ALA A C 1
ATOM 2789 O O . ALA A 1 344 ? 15.852 17.389 -19.774 1.00 55.62 344 ALA A O 1
ATOM 2790 N N . LYS A 1 345 ? 17.265 19.110 -19.987 1.00 59.19 345 LYS A N 1
ATOM 2791 C CA . LYS A 1 345 ? 17.988 18.530 -21.133 1.00 59.19 345 LYS A CA 1
ATOM 2792 C C . LYS A 1 345 ? 18.725 17.243 -20.737 1.00 59.19 345 LYS A C 1
ATOM 2794 O O . LYS A 1 345 ? 19.244 17.131 -19.625 1.00 59.19 345 LYS A O 1
ATOM 2799 N N . TYR A 1 346 ? 18.841 16.297 -21.668 1.00 55.12 346 TYR A N 1
ATOM 2800 C CA . TYR A 1 346 ? 19.585 15.048 -21.468 1.00 55.12 346 TYR A CA 1
ATOM 2801 C C . TYR A 1 346 ? 21.039 15.300 -21.028 1.00 55.12 346 TYR A C 1
ATOM 2803 O O . TYR A 1 346 ? 21.756 16.079 -21.656 1.00 55.12 346 TYR A O 1
ATOM 2811 N N . GLY A 1 347 ? 21.467 14.640 -19.947 1.00 55.62 347 GLY A N 1
ATOM 2812 C CA . GLY A 1 347 ? 22.793 14.817 -19.341 1.00 55.62 347 GLY A CA 1
ATOM 2813 C C . GLY A 1 347 ? 22.973 16.114 -18.535 1.00 55.62 347 GLY A C 1
ATOM 2814 O O . GLY A 1 347 ? 24.099 16.442 -18.166 1.00 55.62 347 GLY A O 1
ATOM 2815 N N . SER A 1 348 ? 21.898 16.869 -18.272 1.00 64.19 348 SER A N 1
ATOM 2816 C CA . SER A 1 348 ? 21.937 18.062 -17.414 1.00 64.19 348 SER A CA 1
ATOM 2817 C C . SER A 1 348 ? 21.985 17.721 -15.921 1.00 64.19 348 SER A C 1
ATOM 2819 O O . SER A 1 348 ? 21.587 16.637 -15.502 1.00 64.19 348 SER A O 1
ATOM 2821 N N . TYR A 1 349 ? 22.438 18.680 -15.110 1.00 68.31 349 TYR A N 1
ATOM 2822 C CA . TYR A 1 349 ? 22.486 18.549 -13.649 1.00 68.31 349 TYR A CA 1
ATOM 2823 C C . TYR A 1 349 ? 21.105 18.261 -13.040 1.00 68.31 349 TYR A C 1
ATOM 2825 O O . TYR A 1 349 ? 20.970 17.336 -12.245 1.00 68.31 349 TYR A O 1
ATOM 2833 N N . ASP A 1 350 ? 20.076 18.998 -13.468 1.00 70.38 350 ASP A N 1
ATOM 2834 C CA . ASP A 1 350 ? 18.708 18.841 -12.961 1.00 70.38 350 ASP A CA 1
ATOM 2835 C C . ASP A 1 350 ? 18.128 17.460 -13.282 1.00 70.38 350 ASP A C 1
ATOM 2837 O O . ASP A 1 350 ? 17.529 16.821 -12.419 1.00 70.38 350 ASP A O 1
ATOM 2841 N N . LEU A 1 351 ? 18.383 16.948 -14.492 1.00 72.25 351 LEU A N 1
ATOM 2842 C CA . LEU A 1 351 ? 17.975 15.595 -14.857 1.00 72.25 351 LEU A CA 1
ATOM 2843 C C . LEU A 1 351 ? 18.702 14.538 -14.014 1.00 72.25 351 LEU A C 1
ATOM 2845 O O . LEU A 1 351 ? 18.082 13.561 -13.607 1.00 72.25 351 LEU A O 1
ATOM 2849 N N . GLN A 1 352 ? 19.990 14.728 -13.709 1.00 76.19 352 GLN A N 1
ATOM 2850 C CA . GLN A 1 352 ? 20.722 13.766 -12.879 1.00 76.19 352 GLN A CA 1
ATOM 2851 C C . GLN A 1 352 ? 20.325 13.783 -11.403 1.00 76.19 352 GLN A C 1
ATOM 2853 O O . GLN A 1 352 ? 20.453 12.760 -10.730 1.00 76.19 352 GLN A O 1
ATOM 2858 N N . ILE A 1 353 ? 19.766 14.885 -10.898 1.00 80.69 353 ILE A N 1
ATOM 2859 C CA . ILE A 1 353 ? 19.118 14.886 -9.581 1.00 80.69 353 ILE A CA 1
ATOM 2860 C C . ILE A 1 353 ? 17.888 13.968 -9.598 1.00 80.69 353 ILE A C 1
ATOM 2862 O O . ILE A 1 353 ? 17.748 13.114 -8.720 1.00 80.69 353 ILE A O 1
ATOM 2866 N N . ILE A 1 354 ? 17.038 14.079 -10.624 1.00 82.12 354 ILE A N 1
ATOM 2867 C CA . ILE A 1 354 ? 15.868 13.203 -10.797 1.00 82.12 354 ILE A CA 1
ATOM 2868 C C . ILE A 1 354 ? 16.311 11.738 -10.933 1.00 82.12 354 ILE A C 1
ATOM 2870 O O . ILE A 1 354 ? 15.793 10.863 -10.230 1.00 82.12 354 ILE A O 1
ATOM 2874 N N . THR A 1 355 ? 17.338 11.475 -11.750 1.00 85.12 355 THR A N 1
ATOM 2875 C CA . THR A 1 355 ? 17.962 10.150 -11.873 1.00 85.12 355 THR A CA 1
ATOM 2876 C C . THR A 1 355 ? 18.416 9.620 -10.513 1.00 85.12 355 THR A C 1
ATOM 2878 O O . THR A 1 355 ? 18.144 8.462 -10.194 1.00 85.12 355 THR A O 1
ATOM 2881 N N . MET A 1 356 ? 19.060 10.442 -9.678 1.00 89.25 356 MET A N 1
ATOM 2882 C CA . MET A 1 356 ? 19.528 10.026 -8.355 1.00 89.25 356 MET A CA 1
ATOM 2883 C C . MET A 1 356 ? 18.378 9.553 -7.463 1.00 89.25 356 MET A C 1
ATOM 2885 O O . MET A 1 356 ? 18.475 8.475 -6.874 1.00 89.25 356 MET A O 1
ATOM 2889 N N . TYR A 1 357 ? 17.262 10.286 -7.411 1.00 88.19 357 TYR A N 1
ATOM 2890 C CA . TYR A 1 357 ? 16.094 9.866 -6.630 1.00 88.19 357 TYR A CA 1
ATOM 2891 C C . TYR A 1 357 ? 15.549 8.508 -7.080 1.00 88.19 357 TYR A C 1
ATOM 2893 O O . TYR A 1 357 ? 15.220 7.665 -6.238 1.00 88.19 357 TYR A O 1
ATOM 2901 N N . ARG A 1 358 ? 15.520 8.256 -8.394 1.00 91.06 358 ARG A N 1
ATOM 2902 C CA . ARG A 1 358 ? 15.151 6.949 -8.947 1.00 91.06 358 ARG A CA 1
ATOM 2903 C C . ARG A 1 358 ? 16.119 5.851 -8.517 1.00 91.06 358 ARG A C 1
ATOM 2905 O O . ARG A 1 358 ? 15.678 4.803 -8.046 1.00 91.06 358 ARG A O 1
ATOM 2912 N N . LEU A 1 359 ? 17.428 6.069 -8.644 1.00 94.12 359 LEU A N 1
ATOM 2913 C CA . LEU A 1 359 ? 18.427 5.072 -8.244 1.00 94.12 359 LEU A CA 1
ATOM 2914 C C . LEU A 1 359 ? 18.339 4.757 -6.742 1.00 94.12 359 LEU A C 1
ATOM 2916 O O . LEU A 1 359 ? 18.415 3.588 -6.350 1.00 94.12 359 LEU A O 1
ATOM 2920 N N . GLU A 1 360 ? 18.137 5.778 -5.905 1.00 94.12 360 GLU A N 1
ATOM 2921 C CA . GLU A 1 360 ? 17.942 5.625 -4.464 1.00 94.12 360 GLU A CA 1
ATOM 2922 C C . GLU A 1 360 ? 16.657 4.864 -4.127 1.00 94.12 360 GLU A C 1
ATOM 2924 O O . GLU A 1 360 ? 16.682 4.002 -3.245 1.00 94.12 360 GLU A O 1
ATOM 2929 N N . PHE A 1 361 ? 15.550 5.136 -4.826 1.00 94.81 361 PHE A N 1
ATOM 2930 C CA . PHE A 1 361 ? 14.316 4.363 -4.686 1.00 94.81 361 PHE A CA 1
ATOM 2931 C C . PHE A 1 361 ? 14.56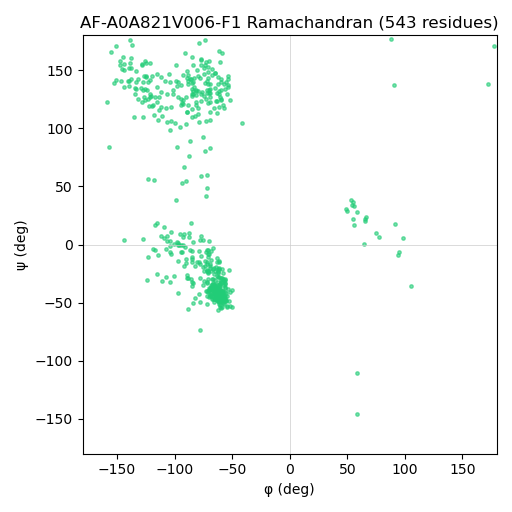2 2.885 -5.001 1.00 94.81 361 PHE A C 1
ATOM 2933 O O . PHE A 1 361 ? 14.285 2.025 -4.168 1.00 94.81 361 PHE A O 1
ATOM 2940 N N . LEU A 1 362 ? 15.196 2.582 -6.136 1.00 96.81 362 LEU A N 1
ATOM 2941 C CA . LEU A 1 362 ? 15.529 1.211 -6.535 1.00 96.81 362 LEU A CA 1
ATOM 2942 C C . LEU A 1 362 ? 16.459 0.510 -5.523 1.00 96.81 362 LEU A C 1
ATOM 2944 O O . LEU A 1 362 ? 16.301 -0.681 -5.251 1.00 96.81 362 LEU A O 1
ATOM 2948 N N . MET A 1 363 ? 17.374 1.238 -4.871 1.00 97.38 363 MET A N 1
ATOM 2949 C CA . MET A 1 363 ? 18.150 0.696 -3.745 1.00 97.38 363 MET A CA 1
ATOM 2950 C C . MET A 1 363 ? 17.265 0.334 -2.546 1.00 97.38 363 MET A C 1
ATOM 2952 O O . MET A 1 363 ? 17.503 -0.690 -1.902 1.00 97.38 363 MET A O 1
ATOM 2956 N N . ARG A 1 364 ? 16.257 1.153 -2.219 1.00 96.44 364 ARG A N 1
ATOM 2957 C CA . ARG A 1 364 ? 15.309 0.850 -1.135 1.00 96.44 364 ARG A CA 1
ATOM 2958 C C . ARG A 1 364 ? 14.475 -0.391 -1.458 1.00 96.44 364 ARG A C 1
ATOM 2960 O O . ARG A 1 364 ? 14.332 -1.233 -0.574 1.00 96.44 364 ARG A O 1
ATOM 2967 N N . VAL A 1 365 ? 14.085 -0.593 -2.721 1.00 97.69 365 VAL A N 1
ATOM 2968 C CA . VAL A 1 365 ? 13.461 -1.845 -3.197 1.00 97.69 365 VAL A CA 1
ATOM 2969 C C . VAL A 1 365 ? 14.361 -3.062 -2.917 1.00 97.69 365 VAL A C 1
ATOM 2971 O O . VAL A 1 365 ? 13.931 -4.010 -2.254 1.00 97.69 365 VAL A O 1
ATOM 2974 N N . LEU A 1 366 ? 15.645 -3.011 -3.307 1.00 97.94 366 LEU A N 1
ATOM 2975 C CA . LEU A 1 366 ? 16.594 -4.111 -3.055 1.00 97.94 366 LEU A CA 1
ATOM 2976 C C . LEU A 1 366 ? 16.850 -4.357 -1.557 1.00 97.94 366 LEU A C 1
ATOM 2978 O O . LEU A 1 366 ? 17.060 -5.498 -1.137 1.00 97.94 366 LEU A O 1
ATOM 2982 N N . ARG A 1 367 ? 16.876 -3.298 -0.735 1.00 96.75 367 ARG A N 1
ATOM 2983 C CA . ARG A 1 367 ? 17.056 -3.391 0.727 1.00 96.75 367 ARG A CA 1
ATOM 2984 C C . ARG A 1 367 ? 15.829 -3.963 1.430 1.00 96.75 367 ARG A C 1
ATOM 2986 O O . ARG A 1 367 ? 15.996 -4.689 2.404 1.00 96.75 367 ARG A O 1
ATOM 2993 N N . ALA A 1 368 ? 14.634 -3.695 0.909 1.00 95.19 368 ALA A N 1
ATOM 2994 C CA . ALA A 1 368 ? 13.387 -4.309 1.355 1.00 95.19 368 ALA A CA 1
ATOM 2995 C C . ALA A 1 368 ? 13.261 -5.789 0.931 1.00 95.19 368 ALA A C 1
ATOM 2997 O O . ALA A 1 368 ? 12.349 -6.481 1.378 1.00 95.19 368 ALA A O 1
ATOM 2998 N N . GLY A 1 369 ? 14.198 -6.295 0.118 1.00 95.75 369 GLY A N 1
ATOM 2999 C CA . GLY A 1 369 ? 14.274 -7.702 -0.274 1.00 95.75 369 GLY A CA 1
ATOM 3000 C C . GLY A 1 369 ? 13.516 -8.044 -1.556 1.00 95.75 369 GLY A C 1
ATOM 3001 O O . GLY A 1 369 ? 13.256 -9.224 -1.783 1.00 95.75 369 GLY A O 1
ATOM 3002 N N . TYR A 1 370 ? 13.177 -7.043 -2.374 1.00 97.56 370 TYR A N 1
ATOM 3003 C CA . TYR A 1 370 ? 12.481 -7.213 -3.651 1.00 97.56 370 TYR A CA 1
ATOM 3004 C C . TYR A 1 370 ? 13.436 -7.057 -4.834 1.00 97.56 370 TYR A C 1
ATOM 3006 O O . TYR A 1 370 ? 14.311 -6.190 -4.835 1.00 97.56 370 TYR A O 1
ATOM 3014 N N . HIS A 1 371 ? 13.257 -7.899 -5.847 1.00 97.62 371 HIS A N 1
ATOM 3015 C CA . HIS A 1 371 ? 13.945 -7.802 -7.129 1.00 97.62 371 HIS A CA 1
ATOM 3016 C C . HIS A 1 371 ? 13.220 -6.756 -7.976 1.00 97.62 371 HIS A C 1
ATOM 3018 O O . HIS A 1 371 ? 11.997 -6.809 -8.085 1.00 97.62 371 HIS A O 1
ATOM 3024 N N . PHE A 1 372 ? 13.940 -5.821 -8.592 1.00 97.88 372 PHE A N 1
ATOM 3025 C CA . PHE A 1 372 ? 13.301 -4.854 -9.485 1.00 97.88 372 PHE A CA 1
ATOM 3026 C C . PHE A 1 372 ? 13.585 -5.179 -10.950 1.00 97.88 372 PHE A C 1
ATOM 3028 O O . PHE A 1 372 ? 14.685 -5.621 -11.282 1.00 97.88 372 PHE A O 1
ATOM 3035 N N . LEU A 1 373 ? 12.612 -4.893 -11.812 1.00 97.44 373 LEU A N 1
ATOM 3036 C CA . LEU A 1 373 ? 12.771 -4.663 -13.246 1.00 97.44 373 LEU A CA 1
ATOM 3037 C C . LEU A 1 373 ? 12.600 -3.158 -13.488 1.00 97.44 373 LEU A C 1
ATOM 3039 O O . LEU A 1 373 ? 11.489 -2.646 -13.409 1.00 97.44 373 LEU A O 1
ATOM 3043 N N . ASN A 1 374 ? 13.691 -2.440 -13.743 1.00 96.38 374 ASN A N 1
ATOM 3044 C CA . ASN A 1 374 ? 13.631 -1.035 -14.134 1.00 96.38 374 ASN A CA 1
ATOM 3045 C C . ASN A 1 374 ? 13.412 -0.965 -15.640 1.00 96.38 374 ASN A C 1
ATOM 3047 O O . ASN A 1 374 ? 14.169 -1.580 -16.402 1.00 96.38 374 ASN A O 1
ATOM 3051 N N . THR A 1 375 ? 12.398 -0.213 -16.055 1.00 94.12 375 THR A N 1
ATOM 3052 C CA . THR A 1 375 ? 12.032 -0.127 -17.463 1.00 94.12 375 THR A CA 1
ATOM 3053 C C . THR A 1 375 ? 11.516 1.249 -17.864 1.00 94.12 375 THR A C 1
ATOM 3055 O O . THR A 1 375 ? 10.991 1.987 -17.030 1.00 94.12 375 THR A O 1
ATOM 3058 N N . ASP A 1 376 ? 11.722 1.601 -19.131 1.00 91.62 376 ASP A N 1
ATOM 3059 C CA . ASP A 1 376 ? 11.260 2.862 -19.704 1.00 91.62 376 ASP A CA 1
ATOM 3060 C C . ASP A 1 376 ? 9.789 2.738 -20.163 1.00 91.62 376 ASP A C 1
ATOM 3062 O O . ASP A 1 376 ? 9.278 1.649 -20.452 1.00 91.62 376 ASP A O 1
ATOM 3066 N N . ILE A 1 377 ? 9.084 3.873 -20.204 1.00 92.81 377 ILE A N 1
ATOM 3067 C CA . ILE A 1 377 ? 7.642 3.930 -20.507 1.00 92.81 377 ILE A CA 1
ATOM 3068 C C . ILE A 1 377 ? 7.306 3.691 -21.986 1.00 92.81 377 ILE A C 1
ATOM 3070 O O . ILE A 1 377 ? 6.161 3.446 -22.345 1.00 92.81 377 ILE A O 1
ATOM 3074 N N . ASP A 1 378 ? 8.311 3.751 -22.855 1.00 90.94 378 ASP A N 1
ATOM 3075 C CA . ASP A 1 378 ? 8.231 3.460 -24.289 1.00 90.94 378 ASP A CA 1
ATOM 3076 C C . ASP A 1 378 ? 8.407 1.962 -24.600 1.00 90.94 378 ASP A C 1
ATOM 3078 O O . ASP A 1 378 ? 8.700 1.568 -25.732 1.00 90.94 378 ASP A O 1
ATOM 3082 N N . THR A 1 379 ? 8.217 1.108 -23.594 1.00 94.00 379 THR A N 1
ATOM 3083 C CA . THR A 1 379 ? 8.114 -0.336 -23.780 1.00 94.00 379 THR A CA 1
ATOM 3084 C C . THR A 1 379 ? 6.669 -0.768 -24.035 1.00 94.00 379 THR A C 1
ATOM 3086 O O . THR A 1 379 ? 5.721 -0.167 -23.540 1.00 94.00 379 THR A O 1
ATOM 3089 N N . ILE A 1 380 ? 6.479 -1.839 -24.804 1.00 93.00 380 ILE A N 1
ATOM 3090 C CA . ILE A 1 380 ? 5.171 -2.438 -25.094 1.00 93.00 380 ILE A CA 1
ATOM 3091 C C . ILE A 1 380 ? 5.202 -3.885 -24.636 1.00 93.00 380 ILE A C 1
ATOM 3093 O O . ILE A 1 380 ? 6.028 -4.665 -25.106 1.00 93.00 380 ILE A O 1
ATOM 3097 N N . TRP A 1 381 ? 4.329 -4.227 -23.694 1.00 94.00 381 TRP A N 1
ATOM 3098 C CA . TRP A 1 381 ? 4.330 -5.521 -23.021 1.00 94.00 381 TRP A CA 1
ATOM 3099 C C . TRP A 1 381 ? 3.213 -6.387 -23.588 1.00 94.00 381 TRP A C 1
ATOM 3101 O O . TRP A 1 381 ? 2.036 -6.155 -23.321 1.00 94.00 381 TRP A O 1
ATOM 3111 N N . LEU A 1 382 ? 3.593 -7.376 -24.392 1.00 92.94 382 LEU A N 1
ATOM 3112 C CA . LEU A 1 382 ? 2.653 -8.293 -25.038 1.00 92.94 382 LEU A CA 1
ATOM 3113 C C . LEU A 1 382 ? 2.401 -9.547 -24.190 1.00 92.94 382 LEU A C 1
ATOM 3115 O O . LEU A 1 382 ? 1.399 -10.233 -24.382 1.00 92.94 382 LEU A O 1
ATOM 3119 N N . SER A 1 383 ? 3.285 -9.830 -23.230 1.00 93.25 383 SER A N 1
ATOM 3120 C CA . SER A 1 383 ? 3.110 -10.863 -22.210 1.00 93.25 383 SER A CA 1
ATOM 3121 C C . SER A 1 383 ? 3.861 -10.495 -20.928 1.00 93.25 383 SER A C 1
ATOM 3123 O O . SER A 1 383 ? 4.642 -9.544 -20.895 1.00 93.25 383 SER A O 1
ATOM 3125 N N . ASN A 1 384 ? 3.640 -11.253 -19.852 1.00 94.75 384 ASN A N 1
ATOM 3126 C CA . ASN A 1 384 ? 4.331 -11.040 -18.583 1.00 94.75 384 ASN A CA 1
ATOM 3127 C C . ASN A 1 384 ? 5.847 -11.324 -18.726 1.00 94.75 384 ASN A C 1
ATOM 3129 O O . ASN A 1 384 ? 6.234 -12.465 -18.997 1.00 94.75 384 ASN A O 1
ATOM 3133 N N . PRO A 1 385 ? 6.738 -10.333 -18.521 1.00 94.81 385 PRO A N 1
ATOM 3134 C CA . PRO A 1 385 ? 8.172 -10.538 -18.699 1.00 94.81 385 PRO A CA 1
ATOM 3135 C C . PRO A 1 385 ? 8.799 -11.415 -17.619 1.00 94.81 385 PRO A C 1
ATOM 3137 O O . PRO A 1 385 ? 9.833 -12.035 -17.875 1.00 94.81 385 PRO A O 1
ATOM 3140 N N . PHE A 1 386 ? 8.195 -11.512 -16.429 1.00 94.94 386 PHE A N 1
ATOM 3141 C CA . PHE A 1 386 ? 8.746 -12.322 -15.339 1.00 94.94 386 PHE A CA 1
ATOM 3142 C C . PHE A 1 386 ? 8.753 -13.822 -15.644 1.00 94.94 386 PHE A C 1
ATOM 3144 O O . PHE A 1 386 ? 9.577 -14.537 -15.072 1.00 94.94 386 PHE A O 1
ATOM 3151 N N . ASP A 1 387 ? 7.939 -14.272 -16.601 1.00 93.25 387 ASP A N 1
ATOM 3152 C CA . ASP A 1 387 ? 7.910 -15.664 -17.061 1.00 93.25 387 ASP A CA 1
ATOM 3153 C C . ASP A 1 387 ? 9.126 -16.012 -17.939 1.00 93.25 387 ASP A C 1
ATOM 3155 O O . ASP A 1 387 ? 9.525 -17.170 -18.036 1.00 93.25 387 ASP A O 1
ATOM 3159 N N . SER A 1 388 ? 9.752 -15.004 -18.557 1.00 91.69 388 SER A N 1
ATOM 3160 C CA . SER A 1 388 ? 10.918 -15.163 -19.442 1.00 91.69 388 SER A CA 1
ATOM 3161 C C . SER A 1 388 ? 12.246 -14.752 -18.790 1.00 91.69 388 SER A C 1
ATOM 3163 O O . SER A 1 388 ? 13.318 -14.944 -19.372 1.00 91.69 388 SER A O 1
ATOM 3165 N N . ILE A 1 389 ? 12.205 -14.186 -17.581 1.00 90.69 389 ILE A N 1
ATOM 3166 C CA . ILE A 1 389 ? 13.388 -13.755 -16.826 1.00 90.69 389 ILE A CA 1
ATOM 3167 C C . ILE A 1 389 ? 13.927 -14.917 -15.977 1.00 90.69 389 ILE A C 1
ATOM 3169 O O . ILE A 1 389 ? 13.190 -15.697 -15.379 1.00 90.69 389 ILE A O 1
ATOM 3173 N N . SER A 1 390 ? 15.256 -15.038 -15.900 1.00 88.12 390 SER A N 1
ATOM 3174 C CA . SER A 1 390 ? 15.919 -16.112 -15.158 1.00 88.12 390 SER A CA 1
ATOM 3175 C C . SER A 1 390 ? 15.727 -15.963 -13.652 1.00 88.12 390 SER A C 1
ATOM 3177 O O . SER A 1 390 ? 16.144 -14.961 -13.083 1.00 88.12 390 SER A O 1
ATOM 3179 N N . GLN A 1 391 ? 15.238 -17.007 -12.987 1.00 88.44 391 GLN A N 1
ATOM 3180 C CA . GLN A 1 391 ? 15.079 -17.029 -11.525 1.00 88.44 391 GLN A CA 1
ATOM 3181 C C . GLN A 1 391 ? 16.361 -17.432 -10.770 1.00 88.44 391 GLN A C 1
ATOM 3183 O O . GLN A 1 391 ? 16.378 -17.531 -9.545 1.00 88.44 391 GLN A O 1
ATOM 3188 N N . ASN A 1 392 ? 17.462 -17.672 -11.493 1.00 92.38 392 ASN A N 1
ATOM 3189 C CA . ASN A 1 392 ? 18.750 -18.006 -10.890 1.00 92.38 392 ASN A CA 1
ATOM 3190 C C . ASN A 1 392 ? 19.354 -16.793 -10.156 1.00 92.38 392 ASN A C 1
ATOM 3192 O O . ASN A 1 392 ? 19.891 -15.874 -10.779 1.00 92.38 392 ASN A O 1
ATOM 3196 N N . LEU A 1 393 ? 19.330 -16.845 -8.822 1.00 92.19 393 LEU A N 1
ATOM 3197 C CA . LEU A 1 393 ? 19.848 -15.800 -7.938 1.00 92.19 393 LEU A CA 1
ATOM 3198 C C . LEU A 1 393 ? 21.382 -15.666 -7.943 1.00 92.19 393 LEU A C 1
ATOM 3200 O O . LEU A 1 393 ? 21.898 -14.701 -7.383 1.00 92.19 393 LEU A O 1
ATOM 3204 N N . SER A 1 394 ? 22.125 -16.573 -8.592 1.00 92.00 394 SER A N 1
ATOM 3205 C CA . SER A 1 394 ? 23.564 -16.384 -8.836 1.00 92.00 394 SER A CA 1
ATOM 3206 C C . SER A 1 394 ? 23.848 -15.305 -9.889 1.00 92.00 394 SER A C 1
ATOM 3208 O O . SER A 1 394 ? 24.978 -14.831 -10.000 1.00 92.00 394 SER A O 1
ATOM 3210 N N . ILE A 1 395 ? 22.841 -14.935 -10.686 1.00 92.81 395 ILE A N 1
ATOM 3211 C CA . ILE A 1 395 ? 22.917 -13.828 -11.636 1.00 92.81 395 ILE A CA 1
ATOM 3212 C C . ILE A 1 395 ? 22.669 -12.531 -10.870 1.00 92.81 395 ILE A C 1
ATOM 3214 O O . ILE A 1 395 ? 21.682 -12.413 -10.145 1.00 92.81 395 ILE A O 1
ATOM 3218 N N . THR A 1 396 ? 23.552 -11.550 -11.033 1.00 90.38 396 THR A N 1
ATOM 3219 C CA . THR A 1 396 ? 23.433 -10.255 -10.352 1.00 90.38 396 THR A CA 1
ATOM 3220 C C . THR A 1 396 ? 22.475 -9.329 -11.093 1.00 90.38 396 THR A C 1
ATOM 3222 O O . THR A 1 396 ? 21.624 -8.692 -10.469 1.00 90.38 396 THR A O 1
ATOM 3225 N N . ILE A 1 397 ? 22.626 -9.258 -12.419 1.00 93.88 397 ILE A N 1
ATOM 3226 C CA . ILE A 1 397 ? 21.853 -8.378 -13.294 1.00 93.88 397 ILE A CA 1
ATOM 3227 C C . ILE A 1 397 ? 21.471 -9.090 -14.591 1.00 93.88 397 ILE A C 1
ATOM 3229 O O . ILE A 1 397 ? 22.262 -9.840 -15.171 1.00 93.88 397 ILE A O 1
ATOM 3233 N N . GLN A 1 398 ? 20.253 -8.833 -15.050 1.00 94.88 398 GLN A N 1
ATOM 3234 C CA . GLN A 1 398 ? 19.781 -9.217 -16.375 1.00 94.88 398 GLN A CA 1
ATOM 3235 C C . GLN A 1 398 ? 19.353 -7.972 -17.137 1.00 94.88 398 GLN A C 1
ATOM 3237 O O . GLN A 1 398 ? 19.008 -6.969 -16.520 1.00 94.88 398 GLN A O 1
ATOM 3242 N N . GLY A 1 399 ? 19.351 -8.010 -18.462 1.00 91.81 399 GLY A N 1
ATOM 3243 C CA . GLY A 1 399 ? 18.806 -6.886 -19.213 1.00 91.81 399 GLY A CA 1
ATOM 3244 C C . GLY A 1 399 ? 18.912 -7.021 -20.716 1.00 91.81 399 GLY A C 1
ATOM 3245 O O . GLY A 1 399 ? 19.550 -7.938 -21.242 1.00 91.81 399 GLY A O 1
ATOM 3246 N N . GLN A 1 400 ? 18.257 -6.093 -21.403 1.00 92.00 400 GLN A N 1
ATOM 3247 C CA . GLN A 1 400 ? 18.274 -6.034 -22.856 1.00 92.00 400 GLN A CA 1
ATOM 3248 C C . GLN A 1 400 ? 19.656 -5.611 -23.350 1.00 92.00 400 GLN A C 1
ATOM 3250 O O . GLN A 1 400 ? 20.248 -4.638 -22.871 1.00 92.00 400 GLN A O 1
ATOM 3255 N N . MET A 1 401 ? 20.162 -6.334 -24.343 1.00 85.44 401 MET A N 1
ATOM 3256 C CA . MET A 1 401 ? 21.379 -5.945 -25.035 1.00 85.44 401 MET A CA 1
ATOM 3257 C C . MET A 1 401 ? 21.121 -4.681 -25.866 1.00 85.44 401 MET A C 1
ATOM 3259 O O . MET A 1 401 ? 20.172 -4.611 -26.635 1.00 85.44 401 MET A O 1
ATOM 3263 N N . HIS A 1 402 ? 21.993 -3.690 -25.728 1.00 77.19 402 HIS A N 1
ATOM 3264 C CA . HIS A 1 402 ? 22.015 -2.480 -26.537 1.00 77.19 402 HIS A CA 1
ATOM 3265 C C . HIS A 1 402 ? 23.356 -2.416 -27.272 1.00 77.19 402 HIS A C 1
ATOM 3267 O O . HIS A 1 402 ? 24.429 -2.371 -26.659 1.00 77.19 402 HIS A O 1
ATOM 3273 N N . LYS A 1 403 ? 23.315 -2.401 -28.609 1.00 74.81 403 LYS A N 1
ATOM 3274 C CA . LYS A 1 403 ? 24.512 -2.555 -29.459 1.00 74.81 403 LYS A CA 1
ATOM 3275 C C . LYS A 1 403 ? 25.216 -3.896 -29.157 1.00 74.81 403 LYS A C 1
ATOM 3277 O O . LYS A 1 403 ? 24.544 -4.885 -28.909 1.00 74.81 403 LYS A O 1
ATOM 3282 N N . LYS A 1 404 ? 26.554 -3.974 -29.234 1.00 68.25 404 LYS A N 1
ATOM 3283 C CA . LYS A 1 404 ? 27.292 -5.254 -29.116 1.00 68.25 404 LYS A CA 1
ATOM 3284 C C . LYS A 1 404 ? 27.600 -5.709 -27.682 1.00 68.25 404 LYS A C 1
ATOM 3286 O O . LYS A 1 404 ? 27.697 -6.904 -27.461 1.00 68.25 404 LYS A O 1
ATOM 3291 N N . MET A 1 405 ? 27.823 -4.783 -26.744 1.00 69.12 405 MET A N 1
ATOM 3292 C CA . MET A 1 405 ? 28.328 -5.101 -25.390 1.00 69.12 405 MET A CA 1
ATOM 3293 C C . MET A 1 405 ? 27.738 -4.213 -24.284 1.00 69.12 405 MET A C 1
ATOM 3295 O O . MET A 1 405 ? 28.178 -4.303 -23.140 1.00 69.12 405 MET A O 1
ATOM 3299 N N . LYS A 1 406 ? 26.792 -3.319 -24.605 1.00 82.69 406 LYS A N 1
ATOM 3300 C CA . LYS A 1 406 ? 26.144 -2.468 -23.600 1.00 82.69 406 LYS A CA 1
ATOM 3301 C C . LYS A 1 406 ? 24.792 -3.061 -23.220 1.00 82.69 406 LYS A C 1
ATOM 3303 O O . LYS A 1 406 ? 24.166 -3.765 -24.005 1.00 82.69 406 LYS A O 1
ATOM 3308 N N . MET A 1 407 ? 24.342 -2.756 -22.017 1.00 85.88 407 MET A N 1
ATOM 3309 C CA . MET A 1 407 ? 22.983 -3.009 -21.568 1.00 85.88 407 MET A CA 1
ATOM 3310 C C . MET A 1 407 ? 22.155 -1.733 -21.720 1.00 85.88 407 MET A C 1
ATOM 3312 O O . MET A 1 407 ? 22.650 -0.620 -21.487 1.00 85.88 407 MET A O 1
ATOM 3316 N N . SER A 1 408 ? 20.911 -1.906 -22.161 1.00 85.69 408 SER A N 1
ATOM 3317 C CA . SER A 1 408 ? 19.922 -0.836 -22.228 1.00 85.69 408 SER A CA 1
ATOM 3318 C C . SER A 1 408 ? 19.468 -0.471 -20.822 1.00 85.69 408 SER A C 1
ATOM 3320 O O . SER A 1 408 ? 19.135 -1.358 -20.044 1.00 85.69 408 SER A O 1
ATOM 3322 N N . ARG A 1 409 ? 19.426 0.822 -20.494 1.00 82.19 409 ARG A N 1
ATOM 3323 C CA . ARG A 1 409 ? 18.941 1.291 -19.188 1.00 82.19 409 ARG A CA 1
ATOM 3324 C C . ARG A 1 409 ? 17.449 0.999 -18.982 1.00 82.19 409 ARG A C 1
ATOM 3326 O O . ARG A 1 409 ? 17.042 0.684 -17.866 1.00 82.19 409 ARG A O 1
ATOM 3333 N N . GLY A 1 410 ? 16.672 1.075 -20.062 1.00 83.81 410 GLY A N 1
ATOM 3334 C CA . GLY A 1 410 ? 15.217 0.914 -20.067 1.00 83.81 410 GLY A CA 1
ATOM 3335 C C . GLY A 1 410 ? 14.713 -0.521 -19.973 1.00 83.81 410 GLY A C 1
ATOM 3336 O O . GLY A 1 410 ? 13.514 -0.749 -20.114 1.00 83.81 410 GLY A O 1
ATOM 3337 N N . LEU A 1 411 ? 15.597 -1.499 -19.749 1.00 91.81 411 LEU A N 1
ATOM 3338 C CA . LEU A 1 411 ? 15.179 -2.860 -19.430 1.00 91.81 411 LEU A CA 1
ATOM 3339 C C . LEU A 1 411 ? 16.283 -3.617 -18.684 1.00 91.81 411 LEU A C 1
ATOM 3341 O O . LEU A 1 411 ? 17.071 -4.349 -19.292 1.00 91.81 411 LEU A O 1
ATOM 3345 N N . ILE A 1 412 ? 16.339 -3.432 -17.362 1.00 95.06 412 ILE A N 1
ATOM 3346 C CA . ILE A 1 412 ? 17.298 -4.112 -16.479 1.00 95.06 412 ILE A CA 1
ATOM 3347 C C . ILE A 1 412 ? 16.620 -4.721 -15.257 1.00 95.06 412 ILE A C 1
ATOM 3349 O O . ILE A 1 412 ? 15.735 -4.122 -14.655 1.00 95.06 412 ILE A O 1
ATOM 3353 N N . ILE A 1 413 ? 17.089 -5.894 -14.853 1.00 96.56 413 ILE A N 1
ATOM 3354 C CA . ILE A 1 413 ? 16.637 -6.617 -13.672 1.00 96.56 413 ILE A CA 1
ATOM 3355 C C . ILE A 1 413 ? 17.806 -6.725 -12.711 1.00 96.56 413 ILE A C 1
ATOM 3357 O O . ILE A 1 413 ? 18.849 -7.247 -13.097 1.00 96.56 413 ILE A O 1
ATOM 3361 N N . VAL A 1 414 ? 17.632 -6.313 -11.458 1.00 97.44 414 VAL A N 1
ATOM 3362 C CA . VAL A 1 414 ? 18.648 -6.511 -10.415 1.00 97.44 414 VAL A CA 1
ATOM 3363 C C . VAL A 1 414 ? 18.057 -7.326 -9.280 1.00 97.44 414 VAL A C 1
ATOM 3365 O O . VAL A 1 414 ? 16.985 -7.019 -8.755 1.00 97.44 414 VAL A O 1
ATOM 3368 N N . HIS A 1 415 ? 18.768 -8.383 -8.888 1.00 97.50 415 HIS A N 1
ATOM 3369 C CA . HIS A 1 415 ? 18.303 -9.243 -7.813 1.00 97.50 415 HIS A CA 1
ATOM 3370 C C . HIS A 1 415 ? 18.653 -8.679 -6.429 1.00 97.50 415 HIS A C 1
ATOM 3372 O O . HIS A 1 415 ? 19.748 -8.163 -6.217 1.00 97.50 415 HIS A O 1
ATOM 3378 N N . ALA A 1 416 ? 17.763 -8.854 -5.445 1.00 96.94 416 ALA A N 1
ATOM 3379 C CA . ALA A 1 416 ? 17.969 -8.458 -4.047 1.00 96.94 416 ALA A CA 1
ATOM 3380 C C . ALA A 1 416 ? 18.969 -9.353 -3.276 1.00 96.94 416 ALA A C 1
ATOM 3382 O O . ALA A 1 416 ? 18.766 -9.700 -2.110 1.00 96.94 416 ALA A O 1
ATOM 3383 N N . THR A 1 417 ? 20.078 -9.726 -3.909 1.00 96.94 417 THR A N 1
ATOM 3384 C CA . THR A 1 417 ? 21.187 -10.471 -3.299 1.00 96.94 417 THR A CA 1
ATOM 3385 C C . THR A 1 417 ? 22.232 -9.509 -2.721 1.00 96.94 417 THR A C 1
ATOM 3387 O O . THR A 1 417 ? 22.225 -8.316 -3.047 1.00 96.94 417 THR A O 1
ATOM 3390 N N . PRO A 1 418 ? 23.160 -9.976 -1.862 1.00 97.44 418 PRO A N 1
ATOM 3391 C CA . PRO A 1 418 ? 24.302 -9.162 -1.445 1.00 97.44 418 PRO A CA 1
ATOM 3392 C C . PRO A 1 418 ? 25.075 -8.570 -2.635 1.00 97.44 418 PRO A C 1
ATOM 3394 O O . PRO A 1 418 ? 25.427 -7.393 -2.610 1.00 97.44 418 PRO A O 1
ATOM 3397 N N . GLN A 1 419 ? 25.262 -9.353 -3.701 1.00 96.75 419 GLN A N 1
ATOM 3398 C CA . GLN A 1 419 ? 25.943 -8.939 -4.927 1.00 96.75 419 GLN A CA 1
ATOM 3399 C C . GLN A 1 419 ? 25.139 -7.886 -5.697 1.00 96.75 419 GLN A C 1
ATOM 3401 O O . GLN A 1 419 ? 25.715 -6.886 -6.115 1.00 96.75 419 GLN A O 1
ATOM 3406 N N . GLY A 1 420 ? 23.820 -8.058 -5.845 1.00 97.12 420 GLY A N 1
ATOM 3407 C CA . GLY A 1 420 ? 22.960 -7.077 -6.520 1.00 97.12 420 GLY A CA 1
ATOM 3408 C C . GLY A 1 420 ? 22.876 -5.749 -5.774 1.00 97.12 420 GLY A C 1
ATOM 3409 O O . GLY A 1 420 ? 23.028 -4.688 -6.380 1.00 97.12 420 GLY A O 1
ATOM 3410 N N . ARG A 1 421 ? 22.759 -5.787 -4.439 1.00 98.06 421 ARG A N 1
ATOM 3411 C CA . ARG A 1 421 ? 22.845 -4.578 -3.601 1.00 98.06 421 ARG A CA 1
ATOM 3412 C C . ARG A 1 421 ? 24.200 -3.891 -3.732 1.00 98.06 421 ARG A C 1
ATOM 3414 O O . ARG A 1 421 ? 24.245 -2.674 -3.878 1.00 98.06 421 ARG A O 1
ATOM 3421 N N . HIS A 1 422 ? 25.294 -4.648 -3.707 1.00 97.19 422 HIS A N 1
ATOM 3422 C CA . HIS A 1 422 ? 26.633 -4.084 -3.864 1.00 97.19 422 HIS A CA 1
ATOM 3423 C C . HIS A 1 422 ? 26.830 -3.449 -5.249 1.00 97.19 422 HIS A C 1
ATOM 3425 O O . HIS A 1 422 ? 27.307 -2.318 -5.349 1.00 97.19 422 HIS A O 1
ATOM 3431 N N . PHE A 1 423 ? 26.399 -4.136 -6.311 1.00 96.88 423 PHE A N 1
ATOM 3432 C CA . PHE A 1 423 ? 26.404 -3.614 -7.676 1.00 96.88 423 PHE A CA 1
ATOM 3433 C C . PHE A 1 423 ? 25.661 -2.277 -7.757 1.00 96.88 423 PHE A C 1
ATOM 3435 O O . PHE A 1 423 ? 26.230 -1.275 -8.191 1.00 96.88 423 PHE A O 1
ATOM 3442 N N . TRP A 1 424 ? 24.421 -2.233 -7.264 1.00 97.12 424 TRP A N 1
ATOM 3443 C CA . TRP A 1 424 ? 23.591 -1.033 -7.340 1.00 97.12 424 TRP A CA 1
ATOM 3444 C C . TRP A 1 424 ? 24.135 0.120 -6.487 1.00 97.12 424 TRP A C 1
ATOM 3446 O O . TRP A 1 424 ? 24.085 1.281 -6.887 1.00 97.12 424 TRP A O 1
ATOM 3456 N N . GLN A 1 425 ? 24.751 -0.184 -5.341 1.00 97.12 425 GLN A N 1
ATOM 3457 C CA . GLN A 1 425 ? 25.417 0.820 -4.508 1.00 97.12 425 GLN A CA 1
ATOM 3458 C C . GLN A 1 425 ? 26.591 1.477 -5.246 1.00 97.12 425 GLN A C 1
ATOM 3460 O O . GLN A 1 425 ? 26.793 2.688 -5.138 1.00 97.12 425 GLN A O 1
ATOM 3465 N N . ASN A 1 426 ? 27.341 0.702 -6.032 1.00 96.12 426 ASN A N 1
ATOM 3466 C CA . ASN A 1 426 ? 28.431 1.222 -6.855 1.00 96.12 426 ASN A CA 1
ATOM 3467 C C . ASN A 1 426 ? 27.933 2.058 -8.045 1.00 96.12 426 ASN A C 1
ATOM 3469 O O . ASN A 1 426 ? 28.642 2.976 -8.464 1.00 96.12 426 ASN A O 1
ATOM 3473 N N . VAL A 1 427 ? 26.736 1.769 -8.572 1.00 95.44 427 VAL A N 1
ATOM 3474 C CA . VAL A 1 427 ? 26.058 2.614 -9.573 1.00 95.44 427 VAL A CA 1
ATOM 3475 C C . VAL A 1 427 ? 25.679 3.961 -8.953 1.00 95.44 427 VAL A C 1
ATOM 3477 O O . VAL A 1 427 ? 26.070 4.993 -9.486 1.00 95.44 427 VAL A O 1
ATOM 3480 N N . ILE A 1 428 ? 25.044 3.973 -7.776 1.00 95.62 428 ILE A N 1
ATOM 3481 C CA . ILE A 1 428 ? 24.698 5.216 -7.056 1.00 95.62 428 ILE A CA 1
ATOM 3482 C C . ILE A 1 428 ? 25.943 6.052 -6.744 1.00 95.62 428 ILE A C 1
ATOM 3484 O O . ILE A 1 428 ? 25.963 7.260 -6.965 1.00 95.62 428 ILE A O 1
ATOM 3488 N N . LYS A 1 429 ? 27.019 5.414 -6.267 1.00 95.62 429 LYS A N 1
ATOM 3489 C CA . LYS A 1 429 ? 28.286 6.108 -5.994 1.00 95.62 429 LYS A CA 1
ATOM 3490 C C . LYS A 1 429 ? 28.870 6.752 -7.255 1.00 95.62 429 LYS A C 1
ATOM 3492 O O . LYS A 1 429 ? 29.416 7.847 -7.179 1.00 95.62 429 LYS A O 1
ATOM 3497 N N . CYS A 1 430 ? 28.767 6.074 -8.395 1.00 94.56 430 CYS A N 1
ATOM 3498 C CA . CYS A 1 430 ? 29.195 6.609 -9.683 1.00 94.56 430 CYS A CA 1
ATOM 3499 C C . CYS A 1 430 ? 28.354 7.822 -10.103 1.00 94.56 430 CYS A C 1
ATOM 3501 O O . CYS A 1 430 ? 28.919 8.860 -10.439 1.00 94.56 430 CYS A O 1
ATOM 3503 N N . GLU A 1 431 ? 27.027 7.730 -9.995 1.00 91.69 431 GLU A N 1
ATOM 3504 C CA . GLU A 1 431 ? 26.121 8.832 -10.335 1.00 91.69 431 GLU A CA 1
ATOM 3505 C C . GLU A 1 431 ? 26.348 10.055 -9.431 1.00 91.69 431 GLU A C 1
ATOM 3507 O O . GLU A 1 431 ? 26.381 11.193 -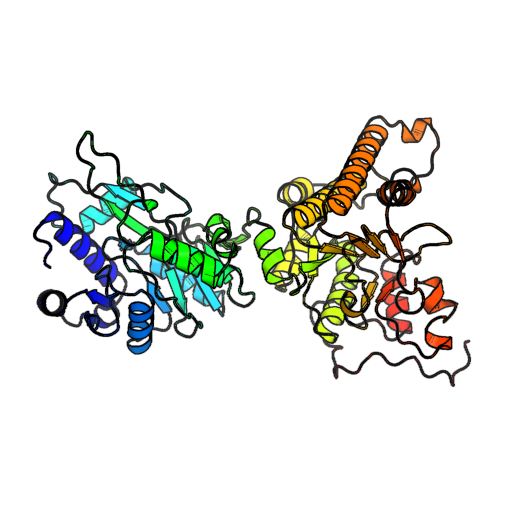9.889 1.00 91.69 431 GLU A O 1
ATOM 3512 N N . SER A 1 432 ? 26.630 9.833 -8.145 1.00 91.75 432 SER A N 1
ATOM 3513 C CA . SER A 1 432 ? 26.984 10.910 -7.214 1.00 91.75 432 SER A CA 1
ATOM 3514 C C . SER A 1 432 ? 28.260 11.645 -7.648 1.00 91.75 432 SER A C 1
ATOM 3516 O O . SER A 1 432 ? 28.326 12.870 -7.576 1.00 91.75 432 SER A O 1
ATOM 3518 N N . GLN A 1 433 ? 29.258 10.926 -8.173 1.00 90.75 433 GLN A N 1
ATOM 3519 C CA . GLN A 1 433 ? 30.465 11.544 -8.732 1.00 90.75 433 GLN A CA 1
ATOM 3520 C C . GLN A 1 433 ? 30.174 12.320 -10.023 1.00 90.75 433 GLN A C 1
ATOM 3522 O O . GLN A 1 433 ? 30.804 13.350 -10.265 1.00 90.75 433 GLN A O 1
ATOM 3527 N N . ILE A 1 434 ? 29.241 11.844 -10.853 1.00 87.75 434 ILE A N 1
ATOM 3528 C CA . ILE A 1 434 ? 28.776 12.564 -12.046 1.00 87.75 434 ILE A CA 1
ATOM 3529 C C . ILE A 1 434 ? 28.135 13.894 -11.642 1.00 87.75 434 ILE A C 1
ATOM 3531 O O . ILE A 1 434 ? 28.509 14.929 -12.194 1.00 87.75 434 ILE A O 1
ATOM 3535 N N . LEU A 1 435 ? 27.253 13.889 -10.639 1.00 85.69 435 LEU A N 1
ATOM 3536 C CA . LEU A 1 435 ? 26.614 15.101 -10.121 1.00 85.69 435 LEU A CA 1
ATOM 3537 C C . LEU A 1 435 ? 27.631 16.142 -9.645 1.00 85.69 435 LEU A C 1
ATOM 3539 O O . LEU A 1 435 ? 27.529 17.305 -10.033 1.00 85.69 435 LEU A O 1
ATOM 3543 N N . VAL A 1 436 ? 28.649 15.727 -8.884 1.00 86.50 436 VAL A N 1
ATOM 3544 C CA . VAL A 1 436 ? 29.729 16.628 -8.439 1.00 86.50 436 VAL A CA 1
ATOM 3545 C C . VAL A 1 436 ? 30.476 17.226 -9.636 1.00 86.50 436 VAL A C 1
ATOM 3547 O O . VAL A 1 436 ? 30.663 18.439 -9.708 1.00 86.50 436 VAL A O 1
ATOM 3550 N N . LYS A 1 437 ? 30.840 16.409 -10.634 1.00 84.00 437 LYS A N 1
ATOM 3551 C CA . LYS A 1 437 ? 31.530 16.889 -11.848 1.00 84.00 437 LYS A CA 1
ATOM 3552 C C . LYS A 1 437 ? 30.694 17.883 -12.657 1.00 84.00 437 LYS A C 1
ATOM 3554 O O . LYS A 1 437 ? 31.254 18.820 -13.231 1.00 84.00 437 LYS A O 1
ATOM 3559 N N . LEU A 1 438 ? 29.381 17.662 -12.742 1.00 81.62 438 LEU A N 1
ATOM 3560 C CA . LEU A 1 438 ? 28.448 18.562 -13.424 1.00 81.62 438 LEU A CA 1
ATOM 3561 C C . LEU A 1 438 ? 28.296 19.882 -12.658 1.00 81.62 438 LEU A C 1
ATOM 3563 O O . LEU A 1 438 ? 28.350 20.943 -13.278 1.00 81.62 438 LEU A O 1
ATOM 3567 N N . GLN A 1 439 ? 28.188 19.822 -11.328 1.00 82.12 439 GLN A N 1
ATOM 3568 C CA . GLN A 1 439 ? 28.109 20.999 -10.459 1.00 82.12 439 GLN A CA 1
ATOM 3569 C C . GLN A 1 439 ? 29.369 21.870 -10.553 1.00 82.12 439 GLN A C 1
ATOM 3571 O O . GLN A 1 439 ? 29.280 23.089 -10.660 1.00 82.12 439 GLN A O 1
ATOM 3576 N N . GLU A 1 440 ? 30.547 21.247 -10.590 1.00 82.56 440 GLU A N 1
ATOM 3577 C CA . GLU A 1 440 ? 31.840 21.927 -10.740 1.00 82.56 440 GLU A CA 1
ATOM 3578 C C . GLU A 1 440 ? 32.154 22.358 -12.189 1.00 82.56 440 GLU A C 1
ATOM 3580 O O . GLU A 1 440 ? 33.253 22.841 -12.479 1.00 82.56 440 GLU A O 1
ATOM 3585 N N . GLN A 1 441 ? 31.218 22.158 -13.127 1.00 74.25 441 GLN A N 1
ATOM 3586 C CA . GLN A 1 441 ? 31.370 22.456 -14.557 1.00 74.25 441 GLN A CA 1
ATOM 3587 C C . GLN A 1 441 ? 32.590 21.779 -15.221 1.00 74.25 441 GLN A C 1
ATOM 3589 O O . GLN A 1 441 ? 33.044 22.202 -16.288 1.00 74.25 441 GLN A O 1
ATOM 3594 N N . GLN A 1 442 ? 33.117 20.691 -14.643 1.00 65.19 442 GLN A N 1
ATOM 3595 C CA . GLN A 1 442 ? 34.258 19.951 -15.204 1.00 65.19 442 GLN A CA 1
ATOM 3596 C C . GLN A 1 442 ? 33.931 19.334 -16.574 1.00 65.19 442 GLN A C 1
ATOM 3598 O O . GLN A 1 442 ? 34.816 19.172 -17.414 1.00 65.19 442 GLN A O 1
ATOM 3603 N N . PHE A 1 443 ? 32.652 19.042 -16.823 1.00 70.62 443 PHE A N 1
ATOM 3604 C CA . PHE A 1 443 ? 32.135 18.593 -18.117 1.00 70.62 443 PHE A CA 1
ATOM 3605 C C . PHE A 1 443 ? 32.545 19.515 -19.275 1.00 70.62 443 PHE A C 1
ATOM 3607 O O . PHE A 1 443 ? 33.140 19.064 -20.255 1.00 70.62 443 PHE A O 1
ATOM 3614 N N . TYR A 1 444 ? 32.280 20.817 -19.123 1.00 67.19 444 TYR A N 1
ATOM 3615 C CA . TYR A 1 444 ? 32.557 21.827 -20.145 1.00 67.19 444 TYR A CA 1
ATOM 3616 C C . TYR A 1 444 ? 34.060 22.018 -20.371 1.00 67.19 444 TYR A C 1
ATOM 3618 O O . TYR A 1 444 ? 34.483 22.297 -21.492 1.00 67.19 444 TYR A O 1
ATOM 3626 N N . LYS A 1 445 ? 34.878 21.802 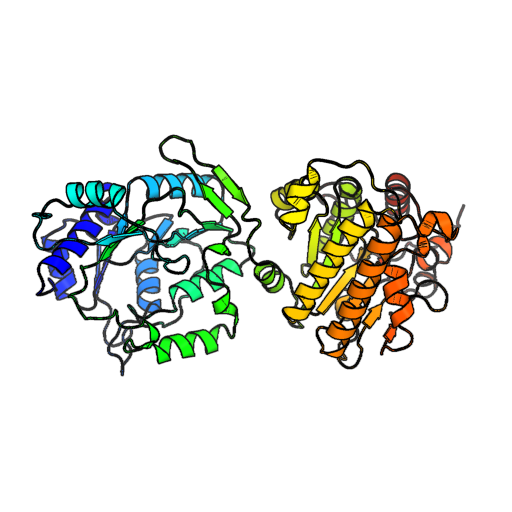-19.330 1.00 63.28 445 LYS A N 1
ATOM 3627 C CA . LYS A 1 445 ? 36.344 21.883 -19.416 1.00 63.28 445 LYS A CA 1
ATOM 3628 C C . LYS A 1 445 ? 36.944 20.747 -20.250 1.00 63.28 445 LYS A C 1
ATOM 3630 O O . LYS A 1 445 ? 37.870 20.986 -21.017 1.00 63.28 445 LYS A O 1
ATOM 3635 N N . ASN A 1 446 ? 36.390 19.536 -20.148 1.00 70.31 446 ASN A N 1
ATOM 3636 C CA . ASN A 1 446 ? 36.962 18.335 -20.771 1.00 70.31 446 ASN A CA 1
ATOM 3637 C C . ASN A 1 446 ? 36.345 17.962 -22.137 1.00 70.31 446 ASN A C 1
ATOM 3639 O O . ASN A 1 446 ? 36.746 16.953 -22.712 1.00 70.31 446 ASN A O 1
ATOM 3643 N N . LYS A 1 447 ? 35.384 18.743 -22.664 1.00 73.75 447 LYS A N 1
ATOM 3644 C CA . LYS A 1 447 ? 34.690 18.513 -23.959 1.00 73.75 447 LYS A CA 1
ATOM 3645 C C . LYS A 1 447 ? 34.129 17.093 -24.151 1.00 73.75 447 LYS A C 1
ATOM 3647 O O . LYS A 1 447 ? 34.039 16.594 -25.272 1.00 73.75 447 LYS A O 1
ATOM 3652 N N . LEU A 1 448 ? 33.766 16.420 -23.065 1.00 74.06 448 LEU A N 1
ATOM 3653 C CA . LEU A 1 448 ? 33.177 15.085 -23.138 1.00 74.06 448 LEU A CA 1
ATOM 3654 C C . LEU A 1 448 ? 31.720 15.170 -23.643 1.00 74.06 448 LEU A C 1
ATOM 3656 O O . LEU A 1 448 ? 31.082 16.208 -23.480 1.00 74.06 448 LEU A O 1
ATOM 3660 N N . PRO A 1 449 ? 31.166 14.115 -24.269 1.00 76.88 449 PRO A N 1
ATOM 3661 C CA . PRO A 1 449 ? 29.766 14.106 -24.696 1.00 76.88 449 PRO A CA 1
ATOM 3662 C C . PRO A 1 449 ? 28.816 13.922 -23.503 1.00 76.88 449 PRO A C 1
ATOM 3664 O O . PRO A 1 449 ? 29.163 13.254 -22.530 1.00 76.88 449 PRO A O 1
ATOM 3667 N N . ALA A 1 450 ? 27.586 14.444 -23.593 1.00 71.62 450 ALA A N 1
ATOM 3668 C CA . ALA A 1 450 ? 26.576 14.333 -22.528 1.00 71.62 450 ALA A CA 1
ATOM 3669 C C . ALA A 1 450 ? 26.273 12.875 -22.126 1.00 71.62 450 ALA A C 1
ATOM 3671 O O . ALA A 1 450 ? 26.019 12.585 -20.961 1.00 71.62 450 ALA A O 1
ATOM 3672 N N . SER A 1 451 ? 26.385 11.936 -23.070 1.00 73.94 451 SER A N 1
ATOM 3673 C CA . SER A 1 451 ? 26.221 10.497 -22.827 1.00 73.94 451 SER A CA 1
ATOM 3674 C C . SER A 1 451 ? 27.236 9.906 -21.839 1.00 73.94 451 SER A C 1
ATOM 3676 O O . SER A 1 451 ? 26.952 8.871 -21.241 1.00 73.94 451 SER A O 1
ATOM 3678 N N . ALA A 1 452 ? 28.385 10.561 -21.626 1.00 74.56 452 ALA A N 1
ATOM 3679 C CA . ALA A 1 452 ? 29.392 10.147 -20.646 1.00 74.56 452 ALA A CA 1
ATOM 3680 C C . ALA A 1 452 ? 29.015 10.496 -19.192 1.00 74.56 452 ALA A C 1
ATOM 3682 O O . ALA A 1 452 ? 29.689 10.060 -18.263 1.00 74.56 452 ALA A O 1
ATOM 3683 N N . PHE A 1 453 ? 27.956 11.283 -18.991 1.00 77.75 453 PHE A N 1
ATOM 3684 C CA . PHE A 1 453 ? 27.495 11.760 -17.686 1.00 77.75 453 PHE A CA 1
ATOM 3685 C C . PHE A 1 453 ? 26.095 11.226 -17.437 1.00 77.75 453 PHE A C 1
ATOM 3687 O O . PHE A 1 453 ? 25.165 12.004 -17.268 1.00 77.75 453 PHE A O 1
ATOM 3694 N N . THR A 1 454 ? 25.938 9.902 -17.511 1.00 81.94 454 THR A N 1
ATOM 3695 C CA . THR A 1 454 ? 24.654 9.219 -17.333 1.00 81.94 454 THR A CA 1
ATOM 3696 C C . THR A 1 454 ? 24.800 7.960 -16.491 1.00 81.94 454 THR A C 1
ATOM 3698 O O . THR A 1 454 ? 25.822 7.268 -16.549 1.00 81.94 454 THR A O 1
ATOM 3701 N N . ASP A 1 455 ? 23.727 7.605 -15.792 1.00 84.12 455 ASP A N 1
ATOM 3702 C CA . ASP A 1 455 ? 23.630 6.370 -15.019 1.00 84.12 455 ASP A CA 1
ATOM 3703 C C . ASP A 1 455 ? 23.800 5.115 -15.886 1.00 84.12 455 ASP A C 1
ATOM 3705 O O . ASP A 1 455 ? 24.330 4.103 -15.427 1.00 84.12 455 ASP A O 1
ATOM 3709 N N . GLN A 1 456 ? 23.435 5.182 -17.171 1.00 88.12 456 GLN A N 1
ATOM 3710 C CA . GLN A 1 456 ? 23.703 4.113 -18.133 1.00 88.12 456 GLN A CA 1
ATOM 3711 C C . GLN A 1 456 ? 25.202 3.823 -18.278 1.00 88.12 456 GLN A C 1
ATOM 3713 O O . GLN A 1 456 ? 25.582 2.652 -18.377 1.00 88.12 456 GLN A O 1
ATOM 3718 N N . GLU A 1 457 ? 26.061 4.842 -18.299 1.00 88.12 457 GLU A N 1
ATOM 3719 C CA . GLU A 1 457 ? 27.508 4.619 -18.357 1.00 88.12 457 GLU A CA 1
ATOM 3720 C C . GLU A 1 457 ? 28.009 4.017 -17.041 1.00 88.12 457 GLU A C 1
ATOM 3722 O O . GLU A 1 457 ? 28.747 3.030 -17.059 1.00 88.12 457 GLU A O 1
ATOM 3727 N N . CYS A 1 458 ? 27.494 4.501 -15.905 1.00 91.69 458 CYS A N 1
ATOM 3728 C CA . CYS A 1 458 ? 27.762 3.899 -14.604 1.00 91.69 458 CYS A CA 1
ATOM 3729 C C . CYS A 1 458 ? 27.388 2.413 -14.570 1.00 91.69 458 CYS A C 1
ATOM 3731 O O . CYS A 1 458 ? 28.207 1.600 -14.159 1.00 91.69 458 CYS A O 1
ATOM 3733 N N . ILE A 1 459 ? 26.205 2.019 -15.045 1.00 92.56 459 ILE A N 1
ATOM 3734 C CA . ILE A 1 459 ? 25.795 0.608 -15.123 1.00 92.56 459 ILE A CA 1
ATOM 3735 C C . ILE A 1 459 ? 26.775 -0.184 -15.996 1.00 92.56 459 ILE A C 1
ATOM 3737 O O . ILE A 1 459 ? 27.336 -1.183 -15.540 1.00 92.56 459 ILE A O 1
ATOM 3741 N N . ASN A 1 460 ? 27.016 0.277 -17.228 1.00 91.50 460 ASN A N 1
ATOM 3742 C CA . ASN A 1 460 ? 27.815 -0.441 -18.224 1.00 91.50 460 ASN A CA 1
ATOM 3743 C C . ASN A 1 460 ? 29.272 -0.651 -17.797 1.00 91.50 460 ASN A C 1
ATOM 3745 O O . ASN A 1 460 ? 29.821 -1.735 -18.004 1.00 91.50 460 ASN A O 1
ATOM 3749 N N . ASP A 1 461 ? 29.883 0.333 -17.139 1.00 90.06 461 ASP A N 1
ATOM 3750 C CA . ASP A 1 461 ? 31.244 0.210 -16.619 1.00 90.06 461 ASP A CA 1
ATOM 3751 C C . ASP A 1 461 ? 31.390 -0.913 -15.589 1.00 90.06 461 ASP A C 1
ATOM 3753 O O . ASP A 1 461 ? 32.433 -1.570 -15.528 1.00 90.06 461 ASP A O 1
ATOM 3757 N N . ARG A 1 462 ? 30.349 -1.157 -14.782 1.00 91.62 462 ARG A N 1
ATOM 3758 C CA . ARG A 1 462 ? 30.371 -2.187 -13.734 1.00 91.62 462 ARG A CA 1
ATOM 3759 C C . ARG A 1 462 ? 29.998 -3.578 -14.255 1.00 91.62 462 ARG A C 1
ATOM 3761 O O . ARG A 1 462 ? 30.308 -4.562 -13.580 1.00 91.62 462 ARG A O 1
ATOM 3768 N N . LEU A 1 463 ? 29.413 -3.703 -15.452 1.00 89.50 463 LEU A N 1
ATOM 3769 C CA . LEU A 1 463 ? 29.067 -5.011 -16.036 1.00 89.50 463 LEU A CA 1
ATOM 3770 C C . LEU A 1 463 ? 30.294 -5.914 -16.227 1.00 89.50 463 LEU A C 1
ATOM 3772 O O . LEU A 1 463 ? 30.180 -7.125 -16.079 1.00 89.50 463 LEU A O 1
ATOM 3776 N N . LYS A 1 464 ? 31.477 -5.333 -16.477 1.00 86.06 464 LYS A N 1
ATOM 3777 C CA . LYS A 1 464 ? 32.746 -6.062 -16.681 1.00 86.06 464 LYS A CA 1
ATOM 3778 C C . LYS A 1 464 ? 33.149 -6.953 -15.500 1.00 86.06 464 LYS A C 1
ATOM 3780 O O . LYS A 1 464 ? 33.899 -7.904 -15.687 1.00 86.06 464 LYS A O 1
ATOM 3785 N N . PHE A 1 465 ? 32.666 -6.638 -14.300 1.00 88.00 465 PHE A N 1
ATOM 3786 C CA . PHE A 1 465 ? 33.022 -7.317 -13.050 1.00 88.00 465 PHE A CA 1
ATOM 3787 C C . PHE A 1 465 ? 31.817 -8.005 -12.397 1.00 88.00 465 PHE A C 1
ATOM 3789 O O . PHE A 1 465 ? 31.836 -8.296 -11.204 1.00 88.00 465 PHE A O 1
ATOM 3796 N N . THR A 1 466 ? 30.743 -8.213 -13.159 1.00 90.44 466 THR A N 1
ATOM 3797 C CA . THR A 1 466 ? 29.445 -8.640 -12.637 1.00 90.44 466 THR A CA 1
ATOM 3798 C C . THR A 1 466 ? 28.956 -9.882 -13.375 1.00 90.44 466 THR A C 1
ATOM 3800 O O . THR A 1 466 ? 29.157 -10.016 -14.578 1.00 90.44 466 THR A O 1
ATOM 3803 N N . THR A 1 467 ? 28.272 -10.791 -12.678 1.00 93.56 467 THR A N 1
ATOM 3804 C CA . THR A 1 467 ? 27.565 -11.905 -13.325 1.00 93.56 467 THR A CA 1
ATOM 3805 C C . THR A 1 467 ? 26.318 -11.375 -14.032 1.00 93.56 467 THR A C 1
ATOM 3807 O O . THR A 1 467 ? 25.332 -11.023 -13.376 1.00 93.56 467 THR A O 1
ATOM 3810 N N . VAL A 1 468 ? 26.370 -11.314 -15.363 1.00 92.81 468 VAL A N 1
ATOM 3811 C CA . VAL A 1 468 ? 25.316 -10.760 -16.226 1.00 92.81 468 VAL A CA 1
ATOM 3812 C C . VAL A 1 468 ? 24.659 -11.862 -17.055 1.00 92.81 468 VAL A C 1
ATOM 3814 O O . VAL A 1 468 ? 25.343 -12.761 -17.542 1.00 92.81 468 VAL A O 1
ATOM 3817 N N . LYS A 1 469 ? 23.346 -11.761 -17.283 1.00 93.75 469 LYS A N 1
ATOM 3818 C CA . LYS A 1 469 ? 22.642 -12.527 -18.323 1.00 93.75 469 LYS A CA 1
ATOM 3819 C C . LYS A 1 469 ? 21.864 -11.586 -19.241 1.00 93.75 469 LYS A C 1
ATOM 3821 O O . LYS A 1 469 ? 21.035 -10.809 -18.780 1.00 93.75 469 LYS A O 1
ATOM 3826 N N . PHE A 1 470 ? 22.115 -11.662 -20.543 1.00 93.50 470 PHE A N 1
ATOM 3827 C CA . PHE A 1 470 ? 21.324 -10.914 -21.518 1.00 93.50 470 PHE A CA 1
ATOM 3828 C C . PHE A 1 470 ? 19.984 -11.606 -21.774 1.00 93.50 470 PHE A C 1
ATOM 3830 O O . PHE A 1 470 ? 19.904 -12.837 -21.783 1.00 93.50 470 PHE A O 1
ATOM 3837 N N . LEU A 1 471 ? 18.941 -10.799 -21.958 1.00 94.06 471 LEU A N 1
ATOM 3838 C CA . LEU A 1 471 ? 17.623 -11.270 -22.378 1.00 94.06 471 LEU A CA 1
ATOM 3839 C C . LEU A 1 471 ? 17.659 -11.721 -23.846 1.00 94.06 471 LEU A C 1
ATOM 3841 O O . LEU A 1 471 ? 18.479 -11.229 -24.624 1.00 94.06 471 LEU A O 1
ATOM 3845 N N . ASP A 1 472 ? 16.777 -12.653 -24.219 1.00 93.81 472 ASP A N 1
ATOM 3846 C CA . ASP A 1 472 ? 16.678 -13.134 -25.601 1.00 93.81 472 ASP A CA 1
ATOM 3847 C C . ASP A 1 472 ? 16.311 -11.962 -26.536 1.00 93.81 472 ASP A C 1
ATOM 3849 O O . ASP A 1 472 ? 15.235 -11.380 -26.377 1.00 93.81 472 ASP A O 1
ATOM 3853 N N . PRO A 1 473 ? 17.161 -11.602 -27.517 1.00 92.69 473 PRO A N 1
ATOM 3854 C CA . PRO A 1 473 ? 16.933 -10.441 -28.374 1.00 92.69 473 PRO A CA 1
ATOM 3855 C C . PRO A 1 473 ? 15.739 -10.594 -29.331 1.00 92.69 473 PRO A C 1
ATOM 3857 O O . PRO A 1 473 ? 15.325 -9.603 -29.925 1.00 92.69 473 PRO A O 1
ATOM 3860 N N . TYR A 1 474 ? 15.189 -11.800 -29.509 1.00 93.31 474 TYR A N 1
ATOM 3861 C CA . TYR A 1 474 ? 13.974 -12.027 -30.299 1.00 93.31 474 TYR A CA 1
ATOM 3862 C C . TYR A 1 474 ? 12.700 -11.881 -29.460 1.00 93.31 474 TYR A C 1
ATOM 3864 O O . TYR A 1 474 ? 11.663 -11.496 -29.998 1.00 93.31 474 TYR A O 1
ATOM 3872 N N . LEU A 1 475 ? 12.768 -12.153 -28.154 1.00 94.75 475 LEU A N 1
ATOM 3873 C CA . LEU A 1 475 ? 11.651 -11.943 -27.224 1.00 94.75 475 LEU A CA 1
ATOM 3874 C C . LEU A 1 475 ? 11.654 -10.535 -26.618 1.00 94.75 475 LEU A C 1
ATOM 3876 O O . LEU A 1 475 ? 10.600 -10.019 -26.265 1.00 94.75 475 LEU A O 1
ATOM 3880 N N . PHE A 1 476 ? 12.825 -9.908 -26.533 1.00 94.75 476 PHE A N 1
ATOM 3881 C CA . PHE A 1 476 ? 13.024 -8.556 -26.015 1.00 94.75 476 PHE A CA 1
ATOM 3882 C C . PHE A 1 476 ? 13.711 -7.653 -27.055 1.00 94.75 476 PHE A C 1
ATOM 3884 O O . PHE A 1 476 ? 14.799 -7.128 -26.779 1.00 94.75 476 PHE A O 1
ATOM 3891 N N . PRO A 1 477 ? 13.153 -7.499 -28.271 1.00 93.12 477 PRO A N 1
ATOM 3892 C CA . PRO A 1 477 ? 13.774 -6.706 -29.321 1.00 93.12 477 PRO A CA 1
ATOM 3893 C C . PRO A 1 477 ? 13.791 -5.210 -28.980 1.00 93.12 477 PRO A C 1
ATOM 3895 O O . PRO A 1 477 ? 12.877 -4.672 -28.348 1.00 93.12 477 PRO A O 1
ATOM 3898 N N . ASP A 1 478 ? 14.848 -4.534 -29.422 1.00 91.06 478 ASP A N 1
ATOM 3899 C CA . ASP A 1 478 ? 14.876 -3.075 -29.500 1.00 91.06 478 ASP A CA 1
ATOM 3900 C C . ASP A 1 478 ? 14.110 -2.577 -30.736 1.00 91.06 478 ASP A C 1
ATOM 3902 O O . ASP A 1 478 ? 13.668 -3.364 -31.583 1.00 91.06 478 ASP A O 1
ATOM 3906 N N . GLU A 1 479 ? 13.965 -1.257 -30.833 1.00 87.25 479 GLU A N 1
ATOM 3907 C CA . GLU A 1 479 ? 13.233 -0.589 -31.906 1.00 87.25 479 GLU A CA 1
ATOM 3908 C C . GLU A 1 479 ? 13.665 -1.070 -33.299 1.00 87.25 479 GLU A C 1
ATOM 3910 O O . GLU A 1 479 ? 12.841 -1.545 -34.081 1.00 87.25 479 GLU A O 1
ATOM 3915 N N . LEU A 1 480 ? 14.971 -1.016 -33.576 1.00 88.69 480 LEU A N 1
ATOM 3916 C CA . LEU A 1 480 ? 15.553 -1.397 -34.862 1.00 88.69 480 LEU A CA 1
ATOM 3917 C C . LEU A 1 480 ? 15.283 -2.873 -35.189 1.00 88.69 480 LEU A C 1
ATOM 3919 O O . LEU A 1 480 ? 14.964 -3.224 -36.326 1.00 88.69 480 LEU A O 1
ATOM 3923 N N . SER A 1 481 ? 15.423 -3.759 -34.200 1.00 90.19 481 SER A N 1
ATOM 3924 C CA . SER A 1 481 ? 15.245 -5.199 -34.396 1.00 90.19 481 SER A CA 1
ATOM 3925 C C . SER A 1 481 ? 13.798 -5.571 -34.711 1.00 90.19 481 SER A C 1
ATOM 3927 O O . SER A 1 481 ? 13.576 -6.489 -35.506 1.00 90.19 481 SER A O 1
ATOM 3929 N N . PHE A 1 482 ? 12.825 -4.885 -34.107 1.00 91.69 482 PHE A N 1
ATOM 3930 C CA . PHE A 1 482 ? 11.406 -5.187 -34.287 1.00 91.69 482 PHE A CA 1
ATOM 3931 C C . PHE A 1 482 ? 10.788 -4.453 -35.483 1.00 91.69 482 PHE A C 1
ATOM 3933 O O . PHE A 1 482 ? 10.213 -5.098 -36.368 1.00 91.69 482 PHE A O 1
ATOM 3940 N N . PHE A 1 483 ? 10.901 -3.124 -35.518 1.00 89.75 483 PHE A N 1
ATOM 3941 C CA . PHE A 1 483 ? 10.187 -2.289 -36.482 1.00 89.75 483 PHE A CA 1
ATOM 3942 C C . PHE A 1 483 ? 10.848 -2.301 -37.860 1.00 89.75 483 PHE A C 1
ATOM 3944 O O . PHE A 1 483 ? 10.146 -2.449 -38.854 1.00 89.75 483 PHE A O 1
ATOM 3951 N N . ASP A 1 484 ? 12.180 -2.227 -37.929 1.00 89.19 484 ASP A N 1
ATOM 3952 C CA . ASP A 1 484 ? 12.884 -2.095 -39.212 1.00 89.19 484 ASP A CA 1
ATOM 3953 C C . ASP A 1 484 ? 13.397 -3.441 -39.746 1.00 89.19 484 ASP A C 1
ATOM 3955 O O . ASP A 1 484 ? 13.310 -3.732 -40.937 1.00 89.19 484 ASP A O 1
ATOM 3959 N N . GLN A 1 485 ? 13.955 -4.284 -38.870 1.00 91.00 485 GLN A N 1
ATOM 3960 C CA . GLN A 1 485 ? 14.608 -5.540 -39.274 1.00 91.00 485 GLN A CA 1
ATOM 3961 C C . GLN A 1 485 ? 13.715 -6.772 -39.154 1.00 91.00 485 GLN A C 1
ATOM 3963 O O . GLN A 1 485 ? 14.060 -7.832 -39.674 1.00 91.00 485 GLN A O 1
ATOM 3968 N N . HIS A 1 486 ? 12.587 -6.653 -38.456 1.00 91.38 486 HIS A N 1
ATOM 3969 C CA . HIS A 1 486 ? 11.592 -7.711 -38.320 1.00 91.38 486 HIS A CA 1
ATOM 3970 C C . HIS A 1 486 ? 12.142 -9.049 -37.793 1.00 91.38 486 HIS A C 1
ATOM 3972 O O . HIS A 1 486 ? 11.749 -10.135 -38.237 1.00 91.38 486 HIS A O 1
ATOM 3978 N N . ARG A 1 487 ? 13.103 -8.992 -36.865 1.00 91.25 487 ARG A N 1
ATOM 3979 C CA . ARG A 1 487 ? 13.852 -10.173 -36.413 1.00 91.25 487 ARG A CA 1
ATOM 3980 C C . ARG A 1 487 ? 12.972 -11.195 -35.709 1.00 91.25 487 ARG A C 1
ATOM 3982 O O . ARG A 1 487 ? 13.129 -12.387 -35.951 1.00 91.25 487 ARG A O 1
ATOM 3989 N N . SER A 1 488 ? 12.056 -10.745 -34.859 1.00 91.56 488 SER A N 1
ATOM 3990 C CA . SER A 1 488 ? 11.118 -11.627 -34.156 1.00 91.56 488 SER A CA 1
ATOM 3991 C C . SER A 1 488 ? 10.099 -12.213 -35.135 1.00 91.56 488 SER A C 1
ATOM 3993 O O . SER A 1 488 ? 9.890 -13.424 -35.185 1.00 91.56 488 SER A O 1
ATOM 3995 N N . GLN A 1 489 ? 9.556 -11.360 -36.006 1.00 91.19 489 GLN A N 1
ATOM 3996 C CA . GLN A 1 489 ? 8.515 -11.704 -36.971 1.00 91.19 489 GLN A CA 1
ATOM 3997 C C . GLN A 1 489 ? 9.008 -12.704 -38.025 1.00 91.19 489 GLN A C 1
ATOM 3999 O O . GLN A 1 489 ? 8.298 -13.650 -38.347 1.00 91.19 489 GLN A O 1
ATOM 4004 N N . SER A 1 490 ? 10.247 -12.563 -38.509 1.00 91.00 490 SER A N 1
ATOM 4005 C CA . SER A 1 490 ? 10.862 -13.512 -39.457 1.00 91.00 490 SER A CA 1
ATOM 4006 C C . SER A 1 490 ? 11.047 -14.925 -38.890 1.00 91.00 490 SER A C 1
ATOM 4008 O O . SER A 1 490 ? 11.262 -15.867 -39.649 1.00 91.00 490 SER A O 1
ATOM 4010 N N . ARG A 1 491 ? 10.935 -15.086 -37.566 1.00 91.75 491 ARG A N 1
ATOM 4011 C CA . ARG A 1 491 ? 10.964 -16.375 -36.865 1.00 91.75 491 ARG A CA 1
ATOM 4012 C C . ARG A 1 491 ? 9.586 -16.851 -36.404 1.00 91.75 491 ARG A C 1
ATOM 4014 O O . ARG A 1 491 ? 9.512 -17.867 -35.723 1.00 91.75 491 ARG A O 1
ATOM 4021 N N . GLY A 1 492 ? 8.515 -16.121 -36.724 1.00 89.81 492 GLY A N 1
ATOM 4022 C CA . GLY A 1 492 ? 7.176 -16.416 -36.208 1.00 89.81 492 GLY A CA 1
ATOM 4023 C C . GLY A 1 492 ? 7.052 -16.231 -34.691 1.00 89.81 492 GLY A C 1
ATOM 4024 O O . GLY A 1 492 ? 6.176 -16.832 -34.078 1.00 89.81 492 GLY A O 1
ATOM 4025 N N . LEU A 1 493 ? 7.933 -15.434 -34.072 1.00 91.12 493 LEU A N 1
ATOM 4026 C CA . LEU A 1 493 ? 7.932 -15.185 -32.631 1.00 91.12 493 LEU A CA 1
ATOM 4027 C C . LEU A 1 493 ? 7.200 -13.882 -32.313 1.00 91.12 493 LEU A C 1
ATOM 4029 O O . LEU A 1 493 ? 7.548 -12.822 -32.839 1.00 91.12 493 LEU A O 1
ATOM 4033 N N . VAL A 1 494 ? 6.228 -13.960 -31.405 1.00 91.12 494 VAL A N 1
ATOM 4034 C CA . VAL A 1 494 ? 5.628 -12.788 -30.759 1.00 91.12 494 VAL A CA 1
ATOM 4035 C C . VAL A 1 494 ? 6.559 -12.353 -29.620 1.00 91.12 494 VAL A C 1
ATOM 4037 O O . VAL A 1 494 ? 6.871 -13.180 -28.760 1.00 91.12 494 VAL A O 1
ATOM 4040 N N . PRO A 1 495 ? 7.050 -11.101 -29.607 1.00 94.50 495 PRO A N 1
ATOM 4041 C CA . PRO A 1 495 ? 7.870 -10.606 -28.507 1.00 94.50 495 PRO A CA 1
ATOM 4042 C C . PRO A 1 495 ? 7.138 -10.622 -27.166 1.00 94.50 495 PRO A C 1
ATOM 4044 O O . PRO A 1 495 ? 5.919 -10.529 -27.116 1.00 94.50 495 PRO A O 1
ATOM 4047 N N . VAL A 1 496 ? 7.903 -10.653 -26.079 1.00 95.06 496 VAL A N 1
ATOM 4048 C CA . VAL A 1 496 ? 7.418 -10.466 -24.706 1.00 95.06 496 VAL A CA 1
ATOM 4049 C C . VAL A 1 496 ? 7.325 -8.973 -24.391 1.00 95.06 496 VAL A C 1
ATOM 4051 O O . VAL A 1 496 ? 6.277 -8.481 -23.972 1.00 95.06 496 VAL A O 1
ATOM 4054 N N . VAL A 1 497 ? 8.411 -8.238 -24.656 1.00 95.31 497 VAL A N 1
ATOM 4055 C CA . VAL A 1 497 ? 8.469 -6.775 -24.546 1.00 95.31 497 VAL A CA 1
ATOM 4056 C C . VAL A 1 497 ? 9.159 -6.196 -25.775 1.00 95.31 497 VAL A C 1
ATOM 4058 O O . VAL A 1 497 ? 10.263 -6.609 -26.117 1.00 95.31 497 VAL A O 1
ATOM 4061 N N . ILE A 1 498 ? 8.542 -5.204 -26.408 1.00 93.81 498 ILE A N 1
ATOM 4062 C CA . ILE A 1 498 ? 9.159 -4.379 -27.455 1.00 93.81 498 ILE A CA 1
ATOM 4063 C C . ILE A 1 498 ? 9.644 -3.086 -26.799 1.00 93.81 498 ILE A C 1
ATOM 4065 O O . ILE A 1 498 ? 8.919 -2.519 -25.989 1.00 93.81 498 ILE A O 1
ATOM 4069 N N . HIS A 1 499 ? 10.845 -2.608 -27.121 1.00 92.62 499 HIS A N 1
ATOM 4070 C CA . HIS A 1 499 ? 11.394 -1.377 -26.537 1.00 92.62 499 HIS A CA 1
ATOM 4071 C C . HIS A 1 499 ? 11.635 -0.305 -27.608 1.00 92.62 499 HIS A C 1
ATOM 4073 O O . HIS A 1 499 ? 12.525 -0.464 -28.442 1.00 92.62 499 HIS A O 1
ATOM 4079 N N . GLU A 1 500 ? 10.865 0.788 -27.584 1.00 87.06 500 GLU A N 1
ATOM 4080 C CA . GLU A 1 500 ? 10.948 1.890 -28.558 1.00 87.06 500 GLU A CA 1
ATOM 4081 C C . GLU A 1 500 ? 11.911 3.008 -28.103 1.00 87.06 500 GLU A C 1
ATOM 4083 O O . GLU A 1 500 ? 11.519 4.135 -27.786 1.00 87.06 500 GLU A O 1
ATOM 4088 N N . ASN A 1 501 ? 13.202 2.678 -28.047 1.00 78.75 501 ASN A N 1
ATOM 4089 C CA . ASN A 1 501 ? 14.227 3.502 -27.401 1.00 78.75 501 ASN A CA 1
ATOM 4090 C C . ASN A 1 501 ? 15.055 4.430 -28.312 1.00 78.75 501 ASN A C 1
ATOM 4092 O O . ASN A 1 501 ? 15.939 5.119 -27.799 1.00 78.75 501 ASN A O 1
ATOM 4096 N N . TRP A 1 502 ? 14.838 4.464 -29.630 1.00 73.38 502 TRP A N 1
ATOM 4097 C CA . TRP A 1 502 ? 15.651 5.263 -30.569 1.00 73.38 502 TRP A CA 1
ATOM 4098 C C . TRP A 1 502 ? 14.888 6.445 -31.171 1.00 73.38 502 TRP A C 1
ATOM 4100 O O . TRP A 1 502 ? 15.496 7.484 -31.439 1.00 73.38 502 TRP A O 1
ATOM 4110 N N . LEU A 1 503 ? 13.575 6.328 -31.366 1.00 80.88 503 LEU A N 1
ATOM 4111 C CA . LEU A 1 503 ? 12.753 7.378 -31.947 1.00 80.88 503 LEU A CA 1
ATOM 4112 C C . LEU A 1 503 ? 12.596 8.537 -30.968 1.00 80.88 503 LEU A C 1
ATOM 4114 O O . LEU A 1 503 ? 12.100 8.385 -29.853 1.00 80.88 503 LEU A O 1
ATOM 4118 N N . ALA A 1 504 ? 13.009 9.723 -31.399 1.00 80.81 504 ALA A N 1
ATOM 4119 C CA . ALA A 1 504 ? 12.881 10.930 -30.601 1.00 80.81 504 ALA A CA 1
ATOM 4120 C C . ALA A 1 504 ? 11.485 11.557 -30.753 1.00 80.81 504 ALA A C 1
ATOM 4122 O O . ALA A 1 504 ? 10.948 11.669 -31.858 1.00 80.81 504 ALA A O 1
ATOM 4123 N N . GLY A 1 505 ? 10.948 12.044 -29.632 1.00 83.81 505 GLY A N 1
ATOM 4124 C CA . GLY A 1 505 ? 9.702 12.807 -29.582 1.00 83.81 505 GLY A CA 1
ATOM 4125 C C . GLY A 1 505 ? 8.454 11.947 -29.381 1.00 83.81 505 GLY A C 1
ATOM 4126 O O . GLY A 1 505 ? 8.285 10.895 -29.994 1.00 83.81 505 GLY A O 1
ATOM 4127 N N . LEU A 1 506 ? 7.560 12.431 -28.518 1.00 87.75 506 LEU A N 1
ATOM 4128 C CA . LEU A 1 506 ? 6.318 11.753 -28.148 1.00 87.75 506 LEU A CA 1
ATOM 4129 C C . LEU A 1 506 ? 5.407 11.491 -29.356 1.00 87.75 506 LEU A C 1
ATOM 4131 O O . LEU A 1 506 ? 4.935 10.373 -29.537 1.00 87.75 506 LEU A O 1
ATOM 4135 N N . GLU A 1 507 ? 5.184 12.502 -30.198 1.00 89.81 507 GLU A N 1
ATOM 4136 C CA . GLU A 1 507 ? 4.288 12.396 -31.358 1.00 89.81 507 GLU A CA 1
ATOM 4137 C C . GLU A 1 507 ? 4.740 11.317 -32.343 1.00 89.81 507 GLU A C 1
ATOM 4139 O O . GLU A 1 507 ? 3.928 10.527 -32.828 1.00 89.81 507 GLU A O 1
ATOM 4144 N N . SER A 1 508 ? 6.048 11.251 -32.601 1.00 91.81 508 SER A N 1
ATOM 4145 C CA . SER A 1 508 ? 6.651 10.249 -33.473 1.00 91.81 508 SER A CA 1
ATOM 4146 C C . SER A 1 508 ? 6.396 8.836 -32.937 1.00 91.81 508 SER A C 1
ATOM 4148 O O . SER A 1 508 ? 5.965 7.973 -33.705 1.00 91.81 508 SER A O 1
ATOM 4150 N N . LYS A 1 509 ? 6.591 8.620 -31.625 1.00 91.75 509 LYS A N 1
ATOM 4151 C CA . LYS A 1 509 ? 6.338 7.327 -30.961 1.00 91.75 509 LYS A CA 1
ATOM 4152 C C . LYS A 1 509 ? 4.877 6.918 -31.073 1.00 91.75 509 LYS A C 1
ATOM 4154 O O . LYS A 1 509 ? 4.561 5.853 -31.594 1.00 91.75 509 LYS A O 1
ATOM 4159 N N . ILE A 1 510 ? 3.957 7.813 -30.709 1.00 91.25 510 ILE A N 1
ATOM 4160 C CA . ILE A 1 510 ? 2.514 7.553 -30.819 1.00 91.25 510 ILE A CA 1
ATOM 4161 C C . ILE A 1 510 ? 2.107 7.230 -32.264 1.00 91.25 510 ILE A C 1
ATOM 4163 O O . ILE A 1 510 ? 1.324 6.307 -32.497 1.00 91.25 510 ILE A O 1
ATOM 4167 N N . LYS A 1 511 ? 2.654 7.947 -33.254 1.00 91.25 511 LYS A N 1
ATOM 4168 C CA . LYS A 1 511 ? 2.382 7.686 -34.673 1.00 91.25 511 LYS A CA 1
ATOM 4169 C C . LYS A 1 511 ? 2.856 6.297 -35.101 1.00 91.25 511 LYS A C 1
ATOM 4171 O O . LYS A 1 511 ? 2.123 5.624 -35.825 1.00 91.25 511 LYS A O 1
ATOM 4176 N N . ARG A 1 512 ? 4.042 5.862 -34.663 1.00 90.44 512 ARG A N 1
ATOM 4177 C CA . ARG A 1 512 ? 4.550 4.521 -34.974 1.00 90.44 512 ARG A CA 1
ATOM 4178 C C . ARG A 1 512 ? 3.716 3.437 -34.304 1.00 90.44 512 ARG A C 1
ATOM 4180 O O . ARG A 1 512 ? 3.326 2.490 -34.979 1.00 90.44 512 ARG A O 1
ATOM 4187 N N . LEU A 1 513 ? 3.402 3.583 -33.018 1.00 90.25 513 LEU A N 1
ATOM 4188 C CA . LEU A 1 513 ? 2.540 2.630 -32.316 1.00 90.25 513 LEU A CA 1
ATOM 4189 C C . LEU A 1 513 ? 1.200 2.472 -33.036 1.00 90.25 513 LEU A C 1
ATOM 4191 O O . LEU A 1 513 ? 0.737 1.353 -33.236 1.00 90.25 513 LEU A O 1
ATOM 4195 N N . ARG A 1 514 ? 0.615 3.579 -33.508 1.00 89.38 514 ARG A N 1
ATOM 4196 C CA . ARG A 1 514 ? -0.620 3.548 -34.295 1.00 89.38 514 ARG A CA 1
ATOM 4197 C C . ARG A 1 514 ? -0.451 2.825 -35.629 1.00 89.38 514 ARG A C 1
ATOM 4199 O O . ARG A 1 514 ? -1.321 2.053 -35.993 1.00 89.38 514 ARG A O 1
ATOM 4206 N N . SER A 1 515 ? 0.643 3.052 -36.358 1.00 88.81 515 SER A N 1
ATOM 4207 C CA . SER A 1 515 ? 0.851 2.410 -37.665 1.00 88.81 515 SER A CA 1
ATOM 4208 C C . SER A 1 515 ? 1.144 0.908 -37.580 1.00 88.81 515 SER A C 1
ATOM 4210 O O . SER A 1 515 ? 1.196 0.247 -38.611 1.00 88.81 515 SER A O 1
ATOM 4212 N N . TRP A 1 516 ? 1.403 0.398 -36.376 1.00 87.75 516 TRP A N 1
ATOM 4213 C CA . TRP A 1 516 ? 1.723 -1.001 -36.093 1.00 87.75 516 TRP A CA 1
ATOM 4214 C C . TRP A 1 516 ? 0.629 -1.728 -35.304 1.00 87.75 516 TRP A C 1
ATOM 4216 O O . TRP A 1 516 ? 0.856 -2.856 -34.867 1.00 87.75 516 TRP A O 1
ATOM 4226 N N . ASP A 1 517 ? -0.522 -1.081 -35.093 1.00 87.00 517 ASP A N 1
ATOM 4227 C CA . ASP A 1 517 ? -1.618 -1.573 -34.248 1.00 87.00 517 ASP A CA 1
ATOM 4228 C C . ASP A 1 517 ? -1.161 -1.925 -32.816 1.00 87.00 517 ASP A C 1
ATOM 4230 O O . ASP A 1 517 ? -1.656 -2.848 -32.168 1.00 87.00 517 ASP A O 1
ATOM 4234 N N . LEU A 1 518 ? -0.179 -1.165 -32.313 1.00 88.75 518 LEU A N 1
ATOM 4235 C CA . LEU A 1 518 ? 0.398 -1.283 -30.971 1.00 88.75 518 LEU A CA 1
ATOM 4236 C C . LEU A 1 518 ? -0.014 -0.141 -30.031 1.00 88.75 518 LEU A C 1
ATOM 4238 O O . LEU A 1 518 ? 0.351 -0.158 -28.855 1.00 88.75 518 LEU A O 1
ATOM 4242 N N . LEU A 1 519 ? -0.758 0.855 -30.520 1.00 90.00 519 LEU A N 1
ATOM 4243 C CA . LEU A 1 519 ? -1.306 1.925 -29.687 1.00 90.00 519 LEU A CA 1
ATOM 4244 C C . LEU A 1 519 ? -2.604 1.450 -29.023 1.00 90.00 519 LEU A C 1
ATOM 4246 O O . LEU A 1 519 ? -3.617 1.301 -29.699 1.00 90.00 519 LEU A O 1
ATOM 4250 N N . ALA A 1 520 ? -2.574 1.250 -27.707 1.00 88.38 520 ALA A N 1
ATOM 4251 C CA . ALA A 1 520 ? -3.749 0.917 -26.913 1.00 88.38 520 ALA A CA 1
ATOM 4252 C C . ALA A 1 520 ? -4.598 2.172 -26.650 1.00 88.38 520 ALA A C 1
ATOM 4254 O O . ALA A 1 520 ? -5.632 2.363 -27.279 1.00 88.38 520 ALA A O 1
ATOM 4255 N N . SER A 1 521 ? -4.165 3.071 -25.768 1.00 89.75 521 SER A N 1
ATOM 4256 C CA . SER A 1 521 ? -4.840 4.355 -25.541 1.00 89.75 521 SER A CA 1
ATOM 4257 C C . SER A 1 521 ? -3.826 5.450 -25.236 1.00 89.75 521 SER A C 1
ATOM 4259 O O . SER A 1 521 ? -2.688 5.170 -24.867 1.00 89.75 521 SER A O 1
ATOM 4261 N N . THR A 1 522 ? -4.247 6.701 -25.390 1.00 89.31 522 THR A N 1
ATOM 4262 C CA . THR A 1 522 ? -3.509 7.889 -24.940 1.00 89.31 522 THR A CA 1
ATOM 4263 C C . THR A 1 522 ? -4.128 8.538 -23.700 1.00 89.31 522 THR A C 1
ATOM 4265 O O . THR A 1 522 ? -3.636 9.570 -23.248 1.00 89.31 522 THR A O 1
ATOM 4268 N N . ASP A 1 523 ? -5.190 7.947 -23.153 1.00 89.25 523 ASP A N 1
ATOM 4269 C CA . ASP A 1 523 ? -5.892 8.376 -21.944 1.00 89.25 523 ASP A CA 1
ATOM 4270 C C . ASP A 1 523 ? -6.276 7.176 -21.055 1.00 89.25 523 ASP A C 1
ATOM 4272 O O . ASP A 1 523 ? -6.059 6.012 -21.403 1.00 89.25 523 ASP A O 1
ATOM 4276 N N . SER A 1 524 ? -6.852 7.458 -19.886 1.00 86.56 524 SER A N 1
ATOM 4277 C CA . SER A 1 524 ? -7.177 6.451 -18.874 1.00 86.56 524 SER A CA 1
ATOM 4278 C C . SER A 1 524 ? -8.355 5.536 -19.221 1.00 86.56 524 SER A C 1
ATOM 4280 O O . SER A 1 524 ? -8.633 4.626 -18.440 1.00 86.56 524 SER A O 1
ATOM 4282 N N . SER A 1 525 ? -9.060 5.763 -20.335 1.00 85.00 525 SER A N 1
ATOM 4283 C CA . SER A 1 525 ? -10.249 4.981 -20.705 1.00 85.00 525 SER A CA 1
ATOM 4284 C C . SER A 1 525 ? -9.907 3.519 -21.000 1.00 85.00 525 SER A C 1
ATOM 4286 O O . SER A 1 525 ? -10.629 2.604 -20.613 1.00 85.00 525 SER A O 1
ATOM 4288 N N . CYS A 1 526 ? -8.751 3.296 -21.635 1.00 82.56 526 CYS A N 1
ATOM 4289 C CA . CYS A 1 526 ? -8.382 2.020 -22.239 1.00 82.56 526 CYS A CA 1
ATOM 4290 C C . CYS A 1 526 ? -9.486 1.424 -23.143 1.00 82.56 526 CYS A C 1
ATOM 4292 O O . CYS A 1 526 ? -9.568 0.205 -23.273 1.00 82.56 526 CYS A O 1
ATOM 4294 N N . ASP A 1 527 ? -10.305 2.264 -23.790 1.00 66.38 527 ASP A N 1
ATOM 4295 C CA . ASP A 1 527 ? -11.507 1.844 -24.535 1.00 66.38 527 ASP A CA 1
ATOM 4296 C C . ASP A 1 527 ? -11.222 0.894 -25.714 1.00 66.38 527 ASP A C 1
ATOM 4298 O O . ASP A 1 527 ? -12.092 0.139 -26.135 1.00 66.38 527 ASP A O 1
ATOM 4302 N N . SER A 1 528 ? -9.989 0.861 -26.226 1.00 60.22 528 SER A N 1
ATOM 4303 C CA . SER A 1 528 ? -9.559 -0.069 -27.283 1.00 60.22 528 SER A CA 1
ATOM 4304 C C . SER A 1 528 ? -9.331 -1.512 -26.808 1.00 60.22 528 SER A C 1
ATOM 4306 O O . SER A 1 528 ? -8.909 -2.361 -27.598 1.00 60.22 528 SER A O 1
ATOM 4308 N N . LEU A 1 529 ? -9.603 -1.822 -25.534 1.00 57.09 529 LEU A N 1
ATOM 4309 C CA . LEU A 1 529 ? -9.578 -3.176 -24.970 1.00 57.09 529 LEU A CA 1
ATOM 4310 C C . LEU A 1 529 ? -10.764 -4.030 -25.463 1.00 57.09 529 LEU A C 1
ATOM 4312 O O . LEU A 1 529 ? -11.421 -4.712 -24.679 1.00 57.09 529 LEU A O 1
ATOM 4316 N N . GLU A 1 530 ? -11.032 -4.060 -26.767 1.00 46.62 530 GLU A N 1
ATOM 4317 C CA . GLU A 1 530 ? -11.942 -5.048 -27.335 1.00 46.62 530 GLU A CA 1
ATOM 4318 C C . GLU A 1 530 ? -11.199 -6.390 -27.485 1.00 46.62 530 GLU A C 1
ATOM 4320 O O . GLU A 1 530 ? -10.374 -6.605 -28.373 1.00 46.62 530 GLU A O 1
ATOM 4325 N N . ASN A 1 531 ? -11.537 -7.310 -26.573 1.00 45.53 531 ASN A N 1
ATOM 4326 C CA . ASN A 1 531 ? -11.485 -8.775 -26.707 1.00 45.53 531 ASN A CA 1
ATOM 4327 C C . ASN A 1 531 ? -10.295 -9.567 -26.150 1.00 45.53 531 ASN A C 1
ATOM 4329 O O . ASN A 1 531 ? -10.277 -10.779 -26.346 1.00 45.53 531 ASN A O 1
ATOM 4333 N N . GLY A 1 532 ? -9.322 -8.982 -25.440 1.00 47.28 532 GLY A N 1
ATOM 4334 C CA . GLY A 1 532 ? -8.262 -9.785 -24.790 1.00 47.28 532 GLY A CA 1
ATOM 4335 C C . GLY A 1 532 ? -7.490 -10.718 -25.745 1.00 47.28 532 GLY A C 1
ATOM 4336 O O . GLY A 1 532 ? -6.825 -11.655 -25.306 1.00 47.28 532 GLY A O 1
ATOM 4337 N N . ILE A 1 533 ? -7.590 -10.481 -27.057 1.00 44.75 533 ILE A N 1
ATOM 4338 C CA . ILE A 1 533 ? -6.940 -11.288 -28.085 1.00 44.75 533 ILE A CA 1
ATOM 4339 C C . ILE A 1 533 ? -5.438 -11.003 -27.964 1.00 44.75 533 ILE A C 1
ATOM 4341 O O . ILE A 1 533 ? -5.064 -9.824 -27.899 1.00 44.75 533 ILE A O 1
ATOM 4345 N N . PRO A 1 534 ? -4.561 -12.021 -27.903 1.00 57.41 534 PRO A N 1
ATOM 4346 C CA . PRO A 1 534 ? -3.119 -11.809 -27.957 1.00 57.41 534 PRO A CA 1
ATOM 4347 C C . PRO A 1 534 ? -2.758 -10.991 -29.197 1.00 57.41 534 PRO A C 1
ATOM 4349 O O . PRO A 1 534 ? -3.383 -11.155 -30.244 1.00 57.41 534 PRO A O 1
ATOM 4352 N N . TYR A 1 535 ? -1.749 -10.122 -29.111 1.00 65.75 535 TYR A N 1
ATOM 4353 C CA . TYR A 1 535 ? -1.213 -9.509 -30.324 1.00 65.75 535 TYR A CA 1
ATOM 4354 C C . TYR A 1 535 ? -0.748 -10.619 -31.275 1.00 65.75 535 TYR A C 1
ATOM 4356 O O . TYR A 1 535 ? 0.141 -11.405 -30.939 1.00 65.75 535 TYR A O 1
ATOM 4364 N N . SER A 1 536 ? -1.365 -10.697 -32.451 1.00 61.31 536 SER A N 1
ATOM 4365 C CA . SER A 1 536 ? -0.912 -11.552 -33.540 1.00 61.31 536 SER A CA 1
ATOM 4366 C C . SER A 1 536 ? 0.078 -10.784 -34.403 1.00 61.31 536 SER A C 1
ATOM 4368 O O . SER A 1 536 ? -0.090 -9.589 -34.641 1.00 61.31 536 SER A O 1
ATOM 4370 N N . LEU A 1 537 ? 1.099 -11.479 -34.906 1.00 61.84 537 LEU A N 1
ATOM 4371 C CA . LEU A 1 537 ? 2.013 -10.895 -35.882 1.00 61.84 537 LEU A CA 1
ATOM 4372 C C . LEU A 1 537 ? 1.223 -10.358 -37.092 1.00 61.84 537 LEU A C 1
ATOM 4374 O O . LEU A 1 537 ? 0.287 -11.028 -37.530 1.00 61.84 537 LEU A O 1
ATOM 4378 N N . PRO A 1 538 ? 1.588 -9.187 -37.645 1.00 59.62 538 PRO A N 1
ATOM 4379 C CA . PRO A 1 538 ? 0.911 -8.642 -38.813 1.00 59.62 538 PRO A CA 1
ATOM 4380 C C . PRO A 1 538 ? 1.031 -9.618 -39.991 1.00 59.62 538 PRO A C 1
ATOM 4382 O O . PRO A 1 538 ? 2.121 -10.130 -40.267 1.00 59.62 538 PRO A O 1
ATOM 4385 N N . ASP A 1 539 ? -0.090 -9.876 -40.666 1.00 48.19 539 ASP A N 1
ATOM 4386 C CA . ASP A 1 539 ? -0.188 -10.830 -41.772 1.00 48.19 539 ASP A CA 1
ATOM 4387 C C . ASP A 1 539 ? 0.584 -10.302 -42.999 1.00 48.19 539 ASP A C 1
ATOM 4389 O O . ASP A 1 539 ? 0.262 -9.257 -43.570 1.00 48.19 539 ASP A O 1
ATOM 4393 N N . ARG A 1 540 ? 1.671 -10.978 -43.388 1.00 51.81 540 ARG A N 1
ATOM 4394 C CA . ARG A 1 540 ? 2.616 -10.495 -44.418 1.00 51.81 540 ARG A CA 1
ATOM 4395 C C . ARG A 1 540 ? 2.304 -11.011 -45.816 1.00 51.81 540 ARG A C 1
ATOM 4397 O O . ARG A 1 540 ? 3.185 -11.513 -46.511 1.00 51.81 540 ARG A O 1
ATOM 4404 N N . THR A 1 541 ? 1.070 -10.827 -46.262 1.00 38.88 541 THR A N 1
ATOM 4405 C CA . THR A 1 541 ? 0.746 -10.892 -47.698 1.00 38.88 541 THR A CA 1
ATOM 4406 C C . THR A 1 541 ? 0.764 -9.523 -48.386 1.00 38.88 541 THR A C 1
ATOM 4408 O O . THR A 1 541 ? 0.714 -9.462 -49.612 1.00 38.88 541 THR A O 1
ATOM 4411 N N . ALA A 1 542 ? 0.928 -8.419 -47.648 1.00 32.03 542 ALA A N 1
ATOM 4412 C CA . ALA A 1 542 ? 1.061 -7.085 -48.234 1.00 32.03 542 ALA A CA 1
ATOM 4413 C C . ALA A 1 542 ? 2.543 -6.679 -48.427 1.00 32.03 542 ALA A C 1
ATOM 4415 O O . ALA A 1 542 ? 3.310 -6.695 -47.460 1.00 32.03 542 ALA A O 1
ATOM 4416 N N . PRO A 1 543 ? 2.974 -6.296 -49.646 1.00 32.31 543 PRO A N 1
ATOM 4417 C CA . PRO A 1 543 ? 4.321 -5.792 -49.887 1.00 32.31 543 PRO A CA 1
ATOM 4418 C C . PRO A 1 543 ? 4.501 -4.390 -49.286 1.00 32.31 543 PRO A C 1
ATOM 4420 O O . PRO A 1 543 ? 3.627 -3.530 -49.398 1.00 32.31 543 PRO A O 1
ATOM 4423 N N . VAL A 1 544 ? 5.661 -4.173 -48.663 1.00 37.12 544 VAL A N 1
ATOM 4424 C CA . VAL A 1 544 ? 6.105 -2.891 -48.093 1.00 37.12 544 VAL A CA 1
ATOM 4425 C C . VAL A 1 544 ? 6.157 -1.831 -49.204 1.00 37.12 544 VAL A C 1
ATOM 4427 O O . VAL A 1 544 ? 6.802 -2.061 -50.228 1.00 37.12 544 VAL A O 1
ATOM 4430 N N . ARG A 1 545 ? 5.463 -0.701 -49.014 1.00 31.11 545 ARG A N 1
ATOM 4431 C CA . ARG A 1 545 ? 5.581 0.502 -49.856 1.00 31.11 545 ARG A CA 1
ATOM 4432 C C . ARG A 1 545 ? 6.598 1.471 -49.285 1.00 31.11 545 ARG A C 1
ATOM 4434 O O . ARG A 1 545 ? 6.586 1.643 -48.046 1.00 31.11 545 ARG A O 1
#

Foldseek 3Di:
DCPPDVVSVVLLVLQLVLVVVQDPQLQAEAEDCDVVVVVVVCVVDPNHHYDHQPQVPQADPVLRFGFPQSVLVVCLVSDDDQKDKAADSRKRWDNLVVLVVVVVVVVAPWEKEWAAAWEDADDPPDPVPDSVVVVVVCVVGTHRDDQLRTRIIMTGSPPDDRQDGAGPPADLRQLLSLLVQLLDLRYQYEYAHQRTHIYGYDHDDDPPDDPDDRCNDRRHVVNVVSSCVPPNCSSVLSGNLQRQWYWHDHSVVVGIDIDGNLSHDCVSLQSNAADPLQEAEEEEDEPQCLLLLQLQVLLCVLQVHRRYEYEYQEVVVVVQCVVLSHRYHYHPVSHVVNVDDDDADQLALVVLVSVLVVLVVVLVSLVSQHKYWYAYSLKRALYDCVVQDDSPPLAQKEAADDPPQFGDRRTMIGGSDPQNSVLSVQLSVLSVVLSVCNVVVVCVVVVDDSVCSDSSVSNRVCVVVGRYDYGDCLQEPEPCVVPPVNVVVVVQHDHRMYHDPPDDDDVRSQVSCVVQVSRQGSDNPSVSSPDSDRDGHPDPPDDDD